Protein AF-0000000073382598 (afdb_homodimer)

Secondary structure (DSSP, 8-state):
------HHHHHHHB-S---SHHHHHHHHHHHHHHHHHHHHHTTSS---TTS-HHHHHHHHHHHHHHHS-HHHHHHHHHTTB-SEETTEEEEHHHHHHH-SS---HHHHHHHHT--GGGGGGGT---TTS--HHHHHHTSS---HHHHHHHHHHHHHHHTT----HHHHHHHHHHTT-HHHHHHHHHTGGGS-----SHHHHHHHHHHHHTTT-HHHHHHHHHHHHHHHHTGGGGTPPTTHHHHHHHHHHHHHHHHHS--/----TTHHHHHHHB-S---SHHHHHHHHHHHHHHHHHHHHHTTSS---TTS-HHHHHHHHHHHHHHHS-HHHHHHHHHTTB-SEETTEEEEHHHHHHH-SS---HHHHHHHHT--GGGGGGGT---TTS--HHHHHHTSS---HHHHHHHHHHHHHHHTT----HHHHHHHHHHTT-HHHHHHHHHTGGGS-----SHHHHHHHHHHHHTTT-HHHHHHHHHHHHHHHHTGGGGTPPTTHHHHHHHHHHHHHHHHHS--

InterPro domains:
  IPR036770 Ankyrin repeat-containing domain superfamily [G3DSA:1.25.40.20] (44-235)
  IPR036770 Ankyrin repeat-containing domain superfamily [SSF48403] (58-207)

Nearest PDB structures (foldseek):
  9bor-assembly1_A  TM=6.560E-01  e=3.871E-01  Homo sapiens
  7sqc-assembly1_N0  TM=2.647E-01  e=2.414E+00  Chlamydomonas reinhardtii
  9fa7-assembly1_C  TM=2.504E-01  e=9.632E+00  Homo sapiens
  9bor-assembly1_A  TM=6.569E-01  e=1.658E-01  Homo sapiens
  5ft9-assembly1_A  TM=3.233E-01  e=3.389E+00  Arabidopsis thaliana

Structure (mmCIF, N/CA/C/O backbone):
data_AF-0000000073382598-model_v1
#
loop_
_entity.id
_entity.type
_entity.pdbx_description
1 polymer 'Ankyrin repeat-containing domain-containing protein'
#
loop_
_atom_site.group_PDB
_atom_site.id
_atom_site.type_symbol
_atom_site.label_atom_id
_atom_site.label_alt_id
_atom_site.label_comp_id
_atom_site.label_asym_id
_atom_site.label_entity_id
_atom_site.label_seq_id
_atom_site.pdbx_PDB_ins_code
_atom_site.Cartn_x
_atom_site.Cartn_y
_atom_site.Cartn_z
_atom_site.occupancy
_atom_site.B_iso_or_equiv
_atom_site.auth_seq_id
_atom_site.auth_comp_id
_atom_site.auth_asym_id
_atom_site.auth_atom_id
_atom_site.pdbx_PDB_model_num
ATOM 1 N N . MET A 1 1 ? -4.832 72.062 16.125 1 22.05 1 MET A N 1
ATOM 2 C CA . MET A 1 1 ? -4.168 70.875 16.688 1 22.05 1 MET A CA 1
ATOM 3 C C . MET A 1 1 ? -5.129 69.688 16.781 1 22.05 1 MET A C 1
ATOM 5 O O . MET A 1 1 ? -5.941 69.625 17.703 1 22.05 1 MET A O 1
ATOM 9 N N . ALA A 1 2 ? -5.801 69.375 15.844 1 28.5 2 ALA A N 1
ATOM 10 C CA . ALA A 1 2 ? -6.918 68.5 15.469 1 28.5 2 ALA A CA 1
ATOM 11 C C . ALA A 1 2 ? -6.688 67.062 15.938 1 28.5 2 ALA A C 1
ATOM 13 O O . ALA A 1 2 ? -5.812 66.375 15.414 1 28.5 2 ALA A O 1
ATOM 14 N N . ALA A 1 3 ? -6.805 66.688 17.172 1 31.34 3 ALA A N 1
ATOM 15 C CA . ALA A 1 3 ? -6.551 65.75 18.266 1 31.34 3 ALA A CA 1
ATOM 16 C C . ALA A 1 3 ? -6.879 64.312 17.844 1 31.34 3 ALA A C 1
ATOM 18 O O . ALA A 1 3 ? -7.516 64.125 16.812 1 31.34 3 ALA A O 1
ATOM 19 N N . TYR A 1 4 ? -6.773 63.406 18.922 1 28.02 4 TYR A N 1
ATOM 20 C CA . TYR A 1 4 ? -6.766 61.969 19.094 1 28.02 4 TYR A CA 1
ATOM 21 C C . TYR A 1 4 ? -8.039 61.344 18.547 1 28.02 4 TYR A C 1
ATOM 23 O O . TYR A 1 4 ? -9.023 61.156 19.266 1 28.02 4 TYR A O 1
ATOM 31 N N . THR A 1 5 ? -8.672 61.75 17.656 1 33.09 5 THR A N 1
ATOM 32 C CA . THR A 1 5 ? -9.617 60.906 16.922 1 33.09 5 THR A CA 1
ATOM 33 C C . THR A 1 5 ? -9.148 59.438 16.891 1 33.09 5 THR A C 1
ATOM 35 O O . THR A 1 5 ? -8.734 58.938 15.844 1 33.09 5 THR A O 1
ATOM 38 N N . GLN A 1 6 ? -8.188 58.812 17.656 1 38.25 6 GLN A N 1
ATOM 39 C CA . GLN A 1 6 ? -7.453 57.688 18.234 1 38.25 6 GLN A CA 1
ATOM 40 C C . GLN A 1 6 ? -8.398 56.594 18.688 1 38.25 6 GLN A C 1
ATOM 42 O O . GLN A 1 6 ? -7.973 55.469 18.953 1 38.25 6 GLN A O 1
ATOM 47 N N . LYS A 1 7 ? -9.539 56.906 19.156 1 46.31 7 LYS A N 1
ATOM 48 C CA . LYS A 1 7 ? -10.703 56.125 19.562 1 46.31 7 LYS A CA 1
ATOM 49 C C . LYS A 1 7 ? -10.992 55.031 18.562 1 46.31 7 LYS A C 1
ATOM 51 O O . LYS A 1 7 ? -11.344 53.906 18.938 1 46.31 7 LYS A O 1
ATOM 56 N N . PRO A 1 8 ? -10.805 55.438 17.375 1 45.44 8 PRO A N 1
ATOM 57 C CA . PRO A 1 8 ? -11.273 54.531 16.344 1 45.44 8 PRO A CA 1
ATOM 58 C C . PRO A 1 8 ? -10.398 53.281 16.234 1 45.44 8 PRO A C 1
ATOM 60 O O . PRO A 1 8 ? -10.914 52.188 16.016 1 45.44 8 PRO A O 1
ATOM 63 N N . LEU A 1 9 ? -9.109 53.656 16.469 1 50.12 9 LEU A N 1
ATOM 64 C CA . LEU A 1 9 ? -8.234 52.5 16.328 1 50.12 9 LEU A CA 1
ATOM 65 C C . LEU A 1 9 ? -8.508 51.469 17.422 1 50.12 9 LEU A C 1
ATOM 67 O O . LEU A 1 9 ? -8.609 50.281 17.156 1 50.12 9 LEU A O 1
ATOM 71 N N . PHE A 1 10 ? -8.562 52.156 18.672 1 53.47 10 PHE A N 1
ATOM 72 C CA . PHE A 1 10 ? -8.773 51.25 19.812 1 53.47 10 PHE A CA 1
ATOM 73 C C . PHE A 1 10 ? -10.094 50.531 19.688 1 53.47 10 PHE A C 1
ATOM 75 O O . PHE A 1 10 ? -10.156 49.312 19.906 1 53.47 10 PHE A O 1
ATOM 82 N N . ASN A 1 11 ? -11.094 51.312 19.375 1 57.44 11 ASN A N 1
ATOM 83 C CA . ASN A 1 11 ? -12.406 50.656 19.297 1 57.44 11 ASN A CA 1
ATOM 84 C C . ASN A 1 11 ? -12.445 49.594 18.203 1 57.44 11 ASN A C 1
ATOM 86 O O . ASN A 1 11 ? -13.211 48.656 18.297 1 57.44 11 ASN A O 1
ATOM 90 N N . ARG A 1 12 ? -11.508 49.844 17.406 1 60.69 12 ARG A N 1
ATOM 91 C CA . ARG A 1 12 ? -11.492 48.906 16.297 1 60.69 12 ARG A CA 1
ATOM 92 C C . ARG A 1 12 ? -10.664 47.656 16.641 1 60.69 12 ARG A C 1
ATOM 94 O O . ARG A 1 12 ? -10.945 46.562 16.156 1 60.69 12 ARG A O 1
ATOM 101 N N . CYS A 1 13 ? -9.742 48.031 17.484 1 63.47 13 CYS A N 1
ATOM 102 C CA . CYS A 1 13 ? -8.828 46.938 17.797 1 63.47 13 CYS A CA 1
ATOM 103 C C . CYS A 1 13 ? -9.305 46.156 19 1 63.47 13 CYS A C 1
ATOM 105 O O . CYS A 1 13 ? -8.883 45 19.219 1 63.47 13 CYS A O 1
ATOM 107 N N . PHE A 1 14 ? -10.219 46.781 19.781 1 67.31 14 PHE A N 1
ATOM 108 C CA . PHE A 1 14 ? -10.586 46.125 21.031 1 67.31 14 PHE A CA 1
ATOM 109 C C . PHE A 1 14 ? -12.086 45.906 21.094 1 67.31 14 PHE A C 1
ATOM 111 O O . PHE A 1 14 ? -12.875 46.75 20.703 1 67.31 14 PHE A O 1
ATOM 118 N N . GLN A 1 15 ? -12.523 44.688 21.328 1 62.56 15 GLN A N 1
ATOM 119 C CA . GLN A 1 15 ? -13.93 44.312 21.422 1 62.56 15 GLN A CA 1
ATOM 120 C C . GLN A 1 15 ? -14.57 44.906 22.672 1 62.56 15 GLN A C 1
ATOM 122 O O . GLN A 1 15 ? -15.758 45.25 22.656 1 62.56 15 GLN A O 1
ATOM 127 N N . ASN A 1 16 ? -13.984 44.812 23.953 1 55.41 16 ASN A N 1
ATOM 128 C CA . ASN A 1 16 ? -14.688 45.094 25.203 1 55.41 16 ASN A CA 1
ATOM 129 C C . ASN A 1 16 ? -14.648 46.594 25.547 1 55.41 16 ASN A C 1
ATOM 131 O O . ASN A 1 16 ? -13.609 47.219 25.406 1 55.41 16 ASN A O 1
ATOM 135 N N . ALA A 1 17 ? -15.922 47.188 25.516 1 51.56 17 ALA A N 1
ATOM 136 C CA . ALA A 1 17 ? -16.125 48.5 26.109 1 51.56 17 ALA A CA 1
ATOM 137 C C . ALA A 1 17 ? -15.609 48.562 27.531 1 51.56 17 ALA A C 1
ATOM 139 O O . ALA A 1 17 ? -16.031 47.781 28.391 1 51.56 17 ALA A O 1
ATOM 140 N N . ILE A 1 18 ? -14.391 48.75 27.75 1 52.12 18 ILE A N 1
ATOM 141 C CA . ILE A 1 18 ? -13.797 48.781 29.078 1 52.12 18 ILE A CA 1
ATOM 142 C C . ILE A 1 18 ? -14.305 50 29.828 1 52.12 18 ILE A C 1
ATOM 144 O O . ILE A 1 18 ? -14.055 51.156 29.422 1 52.12 18 ILE A O 1
ATOM 148 N N . SER A 1 19 ? -15.336 49.875 30.469 1 52.59 19 SER A N 1
ATOM 149 C CA . SER A 1 19 ? -15.969 51.031 31.156 1 52.59 19 SER A CA 1
ATOM 150 C C . SER A 1 19 ? -15.156 51.469 32.375 1 52.59 19 SER A C 1
ATOM 152 O O . SER A 1 19 ? -15.266 52.594 32.812 1 52.59 19 SER A O 1
ATOM 154 N N . SER A 1 20 ? -14.5 50.562 33.156 1 53.97 20 SER A N 1
ATOM 155 C CA . SER A 1 20 ? -14.016 50.969 34.469 1 53.97 20 SER A CA 1
ATOM 156 C C . SER A 1 20 ? -12.703 51.75 34.344 1 53.97 20 SER A C 1
ATOM 158 O O . SER A 1 20 ? -12 51.656 33.344 1 53.97 20 SER A O 1
ATOM 160 N N . GLU A 1 21 ? -12.531 52.656 35.312 1 54.94 21 GLU A N 1
ATOM 161 C CA . GLU A 1 21 ? -11.352 53.531 35.438 1 54.94 21 GLU A CA 1
ATOM 162 C C . GLU A 1 21 ? -10.07 52.719 35.188 1 54.94 21 GLU A C 1
ATOM 164 O O . GLU A 1 21 ? -9.156 53.219 34.531 1 54.94 21 GLU A O 1
ATOM 169 N N . ALA A 1 22 ? -9.875 51.625 35.906 1 56.88 22 ALA A N 1
ATOM 170 C CA . ALA A 1 22 ? -8.75 50.719 35.688 1 56.88 22 ALA A CA 1
ATOM 171 C C . ALA A 1 22 ? -8.586 50.375 34.219 1 56.88 22 ALA A C 1
ATOM 173 O O . ALA A 1 22 ? -7.469 50.281 33.719 1 56.88 22 ALA A O 1
ATOM 174 N N . VAL A 1 23 ? -9.641 50.562 33.625 1 65 23 VAL A N 1
ATOM 175 C CA . VAL A 1 23 ? -9.711 50.25 32.219 1 65 23 VAL A CA 1
ATOM 176 C C . VAL A 1 23 ? -9.172 51.406 31.375 1 65 23 VAL A C 1
ATOM 178 O O . VAL A 1 23 ? -8.523 51.188 30.344 1 65 23 VAL A O 1
ATOM 181 N N . ILE A 1 24 ? -9.203 52.562 32.219 1 70.31 24 ILE A N 1
ATOM 182 C CA . ILE A 1 24 ? -8.727 53.719 31.469 1 70.31 24 ILE A CA 1
ATOM 183 C C . ILE A 1 24 ? -7.199 53.688 31.391 1 70.31 24 ILE A C 1
ATOM 185 O O . ILE A 1 24 ? -6.621 53.969 30.344 1 70.31 24 ILE A O 1
ATOM 189 N N . ALA A 1 25 ? -6.566 53.375 32.594 1 76.38 25 ALA A N 1
ATOM 190 C CA . ALA A 1 25 ? -5.105 53.312 32.625 1 76.38 25 ALA A CA 1
ATOM 191 C C . ALA A 1 25 ? -4.594 52.281 31.609 1 76.38 25 ALA A C 1
ATOM 193 O O . ALA A 1 25 ? -3.602 52.5 30.922 1 76.38 25 ALA A O 1
ATOM 194 N N . GLU A 1 26 ? -5.281 51.219 31.625 1 78 26 GLU A N 1
ATOM 195 C CA . GLU A 1 26 ? -4.883 50.156 30.703 1 78 26 GLU A CA 1
ATOM 196 C C . GLU A 1 26 ? -5.082 50.594 29.25 1 78 26 GLU A C 1
ATOM 198 O O . GLU A 1 26 ? -4.27 50.25 28.391 1 78 26 GLU A O 1
ATOM 203 N N . LYS A 1 27 ? -6.062 51.312 29.125 1 74.19 27 LYS A N 1
ATOM 204 C CA . LYS A 1 27 ? -6.336 51.812 27.781 1 74.19 27 LYS A CA 1
ATOM 205 C C . LYS A 1 27 ? -5.27 52.812 27.328 1 74.19 27 LYS A C 1
ATOM 207 O O . LYS A 1 27 ? -4.828 52.781 26.172 1 74.19 27 LYS A O 1
ATOM 212 N N . LEU A 1 28 ? -4.977 53.594 28.281 1 77.12 28 LEU A N 1
ATOM 213 C CA . LEU A 1 28 ? -3.955 54.562 27.969 1 77.12 28 LEU A CA 1
ATOM 214 C C . LEU A 1 28 ? -2.621 53.906 27.656 1 77.12 28 LEU A C 1
ATOM 216 O O . LEU A 1 28 ? -1.92 54.281 26.734 1 77.12 28 LEU A O 1
ATOM 220 N N . TRP A 1 29 ? -2.316 52.969 28.469 1 82.94 29 TRP A N 1
ATOM 221 C CA . TRP A 1 29 ? -1.1 52.219 28.203 1 82.94 29 TRP A CA 1
ATOM 222 C C . TRP A 1 29 ? -1.131 51.625 26.812 1 82.94 29 TRP A C 1
ATOM 224 O O . TRP A 1 29 ? -0.15 51.688 26.062 1 82.94 29 TRP A O 1
ATOM 234 N N . ALA A 1 30 ? -2.176 50.969 26.484 1 79.25 30 ALA A N 1
ATOM 235 C CA . ALA A 1 30 ? -2.311 50.281 25.203 1 79.25 30 ALA A CA 1
ATOM 236 C C . ALA A 1 30 ? -2.117 51.25 24.031 1 79.25 30 ALA A C 1
ATOM 238 O O . ALA A 1 30 ? -1.43 50.906 23.062 1 79.25 30 ALA A O 1
ATOM 239 N N . ILE A 1 31 ? -2.715 52.375 24.203 1 74.62 31 ILE A N 1
ATOM 240 C CA . ILE A 1 31 ? -2.625 53.375 23.156 1 74.62 31 ILE A CA 1
ATOM 241 C C . ILE A 1 31 ? -1.173 53.812 22.984 1 74.62 31 ILE A C 1
ATOM 243 O O . ILE A 1 31 ? -0.668 53.875 21.859 1 74.62 31 ILE A O 1
ATOM 247 N N . GLU A 1 32 ? -0.578 54.062 24.062 1 79.75 32 GLU A N 1
ATOM 248 C CA . GLU A 1 32 ? 0.816 54.5 24.031 1 79.75 32 GLU A CA 1
ATOM 249 C C . GLU A 1 32 ? 1.712 53.406 23.438 1 79.75 32 GLU A C 1
ATOM 251 O O . GLU A 1 32 ? 2.578 53.688 22.609 1 79.75 32 GLU A O 1
ATOM 256 N N . TYR A 1 33 ? 1.471 52.281 23.891 1 82.38 33 TYR A N 1
ATOM 257 C CA . TYR A 1 33 ? 2.287 51.156 23.422 1 82.38 33 TYR A CA 1
ATOM 258 C C . TYR A 1 33 ? 2.117 50.938 21.938 1 82.38 33 TYR A C 1
ATOM 260 O O . TYR A 1 33 ? 3.102 50.781 21.203 1 82.38 33 TYR A O 1
ATOM 268 N N . LEU A 1 34 ? 0.939 50.906 21.438 1 77.06 34 LEU A N 1
ATOM 269 C CA . LEU A 1 34 ? 0.66 50.656 20.031 1 77.06 34 LEU A CA 1
ATOM 270 C C . LEU A 1 34 ? 1.211 51.75 19.156 1 77.06 34 LEU A C 1
ATOM 272 O O . LEU A 1 34 ? 1.76 51.5 18.078 1 77.06 34 LEU A O 1
ATOM 276 N N . ASN A 1 35 ? 1.057 52.938 19.672 1 72.88 35 ASN A N 1
ATOM 277 C CA . ASN A 1 35 ? 1.604 54.062 18.938 1 72.88 35 ASN A CA 1
ATOM 278 C C . ASN A 1 35 ? 3.119 53.969 18.781 1 72.88 35 ASN A C 1
ATOM 280 O O . ASN A 1 35 ? 3.662 54.219 17.703 1 72.88 35 ASN A O 1
ATOM 284 N N . ASP A 1 36 ? 3.738 53.688 19.844 1 78.06 36 ASP A N 1
ATOM 285 C CA . ASP A 1 36 ? 5.188 53.5 19.812 1 78.06 36 ASP A CA 1
ATOM 286 C C . ASP A 1 36 ? 5.594 52.406 18.859 1 78.06 36 ASP A C 1
ATOM 288 O O . ASP A 1 36 ? 6.551 52.531 18.094 1 78.06 36 ASP A O 1
ATOM 292 N N . TRP A 1 37 ? 4.844 51.312 18.922 1 76.75 37 TRP A N 1
ATOM 293 C CA . TRP A 1 37 ? 5.145 50.156 18.062 1 76.75 37 TRP A CA 1
ATOM 294 C C . TRP A 1 37 ? 4.93 50.5 16.594 1 76.75 37 TRP A C 1
ATOM 296 O O . TRP A 1 37 ? 5.746 50.156 15.75 1 76.75 37 TRP A O 1
ATOM 306 N N . PHE A 1 38 ? 3.885 51.188 16.344 1 70.06 38 PHE A N 1
ATOM 307 C CA . PHE A 1 38 ? 3.561 51.562 14.977 1 70.06 38 PHE A CA 1
ATOM 308 C C . PHE A 1 38 ? 4.617 52.5 14.406 1 70.06 38 PHE A C 1
ATOM 310 O O . PHE A 1 38 ? 5 52.375 13.242 1 70.06 38 PHE A O 1
ATOM 317 N N . THR A 1 39 ? 5.012 53.375 15.234 1 69.81 39 THR A N 1
ATOM 318 C CA . THR A 1 39 ? 6.012 54.344 14.797 1 69.81 39 THR A CA 1
ATOM 319 C C . THR A 1 39 ? 7.34 53.656 14.5 1 69.81 39 THR A C 1
ATOM 321 O O . THR A 1 39 ? 8.023 54 13.539 1 69.81 39 THR A O 1
ATOM 324 N N . ASN A 1 40 ? 7.695 52.719 15.258 1 71 40 ASN A N 1
ATOM 325 C CA . ASN A 1 40 ? 9 52.094 15.133 1 71 40 ASN A CA 1
ATOM 326 C C . ASN A 1 40 ? 8.992 51.031 14.039 1 71 40 ASN A C 1
ATOM 328 O O . ASN A 1 40 ? 10.055 50.625 13.562 1 71 40 ASN A O 1
ATOM 332 N N . ASN A 1 41 ? 7.871 50.406 13.812 1 63.16 41 ASN A N 1
ATOM 333 C CA . ASN A 1 41 ? 7.801 49.312 12.844 1 63.16 41 ASN A CA 1
ATOM 334 C C . ASN A 1 41 ? 7.105 49.75 11.562 1 63.16 41 ASN A C 1
ATOM 336 O O . ASN A 1 41 ? 6.762 48.906 10.727 1 63.16 41 ASN A O 1
ATOM 340 N N . SER A 1 42 ? 6.629 50.938 11.547 1 55.84 42 SER A N 1
ATOM 341 C CA . SER A 1 42 ? 6.008 51.5 10.359 1 55.84 42 SER A CA 1
ATOM 342 C C . SER A 1 42 ? 6.957 51.469 9.164 1 55.84 42 SER A C 1
ATOM 344 O O . SER A 1 42 ? 6.57 51.812 8.047 1 55.84 42 SER A O 1
ATOM 346 N N . SER A 1 43 ? 8.164 51.531 9.406 1 48.16 43 SER A N 1
ATOM 347 C CA . SER A 1 43 ? 8.945 51.594 8.172 1 48.16 43 SER A CA 1
ATOM 348 C C . SER A 1 43 ? 8.508 50.5 7.199 1 48.16 43 SER A C 1
ATOM 350 O O . SER A 1 43 ? 8.992 50.438 6.07 1 48.16 43 SER A O 1
ATOM 352 N N . ALA A 1 44 ? 8.375 49.375 7.801 1 48.25 44 ALA A N 1
ATOM 353 C CA . ALA A 1 44 ? 8.344 48.344 6.766 1 48.25 44 ALA A CA 1
ATOM 354 C C . ALA A 1 44 ? 7.184 48.562 5.797 1 48.25 44 ALA A C 1
ATOM 356 O O . ALA A 1 44 ? 6.336 49.438 6.031 1 48.25 44 ALA A O 1
ATOM 357 N N . SER A 1 45 ? 6.828 47.562 4.766 1 48 45 SER A N 1
ATOM 358 C CA . SER A 1 45 ? 5.945 47.594 3.604 1 48 45 SER A CA 1
ATOM 359 C C . SER A 1 45 ? 4.512 47.906 4.008 1 48 45 SER A C 1
ATOM 361 O O . SER A 1 45 ? 3.562 47.40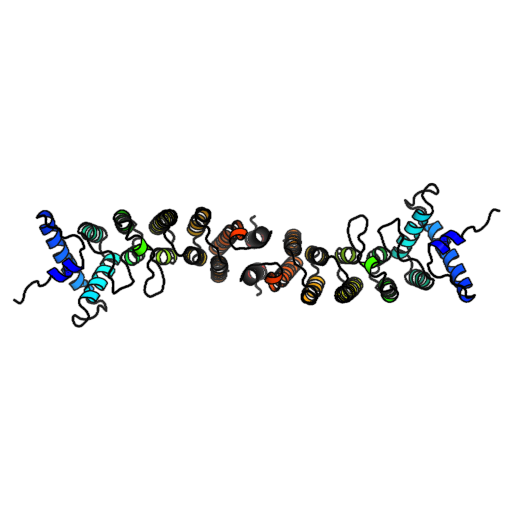6 3.422 1 48 45 SER A O 1
ATOM 363 N N . ILE A 1 46 ? 4.285 48.5 5.18 1 48.41 46 ILE A N 1
ATOM 364 C CA . ILE A 1 46 ? 2.889 48.781 5.5 1 48.41 46 ILE A CA 1
ATOM 365 C C . ILE A 1 46 ? 2.336 49.844 4.543 1 48.41 46 ILE A C 1
ATOM 367 O O . ILE A 1 46 ? 2.977 50.875 4.305 1 48.41 46 ILE A O 1
ATOM 371 N N . PRO A 1 47 ? 1.347 49.5 3.939 1 51.47 47 PRO A N 1
ATOM 372 C CA . PRO A 1 47 ? 0.758 50.406 2.936 1 51.47 47 PRO A CA 1
ATOM 373 C C . PRO A 1 47 ? 0.545 51.812 3.459 1 51.47 47 PRO A C 1
ATOM 375 O O . PRO A 1 47 ? 0.339 52 4.66 1 51.47 47 PRO A O 1
ATOM 378 N N . GLY A 1 48 ? 0.932 52.844 2.771 1 45.12 48 GLY A N 1
ATOM 379 C CA . GLY A 1 48 ? 0.803 54.281 2.988 1 45.12 48 GLY A CA 1
ATOM 380 C C . GLY A 1 48 ? -0.569 54.688 3.492 1 45.12 48 GLY A C 1
ATOM 381 O O . GLY A 1 48 ? -1.486 53.844 3.541 1 45.12 48 GLY A O 1
ATOM 382 N N . PRO A 1 49 ? -0.606 55.781 4.203 1 46.56 49 PRO A N 1
ATOM 383 C CA . PRO A 1 49 ? -1.84 56.406 4.691 1 46.56 49 PRO A CA 1
ATOM 384 C C . PRO A 1 49 ? -2.992 56.312 3.695 1 46.56 49 PRO A C 1
ATOM 386 O O . PRO A 1 49 ? -4.156 56.438 4.074 1 46.56 49 PRO A O 1
ATOM 389 N N . GLN A 1 50 ? -2.709 56.125 2.432 1 51.34 50 GLN A N 1
ATOM 390 C CA . GLN A 1 50 ? -3.748 56 1.417 1 51.34 50 GLN A CA 1
ATOM 391 C C . GLN A 1 50 ? -4.395 54.625 1.462 1 51.34 50 GLN A C 1
ATOM 393 O O . GLN A 1 50 ? -5.461 54.406 0.884 1 51.34 50 GLN A O 1
ATOM 398 N N . ALA A 1 51 ? -3.791 53.875 2.223 1 55.66 51 ALA A N 1
ATOM 399 C CA . ALA A 1 51 ? -4.367 52.531 2.34 1 55.66 51 ALA A CA 1
ATOM 400 C C . ALA A 1 51 ? -5.473 52.5 3.391 1 55.66 51 ALA A C 1
ATOM 402 O O . ALA A 1 51 ? -5.539 53.375 4.254 1 55.66 51 ALA A O 1
ATOM 403 N N . ASP A 1 52 ? -6.445 51.781 3.32 1 62.66 52 ASP A N 1
ATOM 404 C CA . ASP A 1 52 ? -7.539 51.594 4.266 1 62.66 52 ASP A CA 1
ATOM 405 C C . ASP A 1 52 ? -7.02 51.5 5.699 1 62.66 52 ASP A C 1
ATOM 407 O O . ASP A 1 52 ? -6.297 50.562 6.035 1 62.66 52 ASP A O 1
ATOM 411 N N . PRO A 1 53 ? -7.211 52.656 6.387 1 65.69 53 PRO A N 1
ATOM 412 C CA . PRO A 1 53 ? -6.699 52.75 7.758 1 65.69 53 PRO A CA 1
ATOM 413 C C . PRO A 1 53 ? -6.996 51.469 8.562 1 65.69 53 PRO A C 1
ATOM 415 O O . PRO A 1 53 ? -6.246 51.125 9.484 1 65.69 53 PRO A O 1
ATOM 418 N N . ASN A 1 54 ? -8 50.781 8.211 1 66.31 54 ASN A N 1
ATOM 419 C CA . ASN A 1 54 ? -8.328 49.562 8.906 1 66.31 54 ASN A CA 1
ATOM 420 C C . ASN A 1 54 ? -7.309 48.469 8.617 1 66.31 54 ASN A C 1
ATOM 422 O O . ASN A 1 54 ? -6.934 47.688 9.523 1 66.31 54 ASN A O 1
ATOM 426 N N . ILE A 1 55 ? -6.879 48.5 7.504 1 69.25 55 ILE A N 1
ATOM 427 C CA . ILE A 1 55 ? -5.926 47.469 7.074 1 69.25 55 ILE A CA 1
ATOM 428 C C . ILE A 1 55 ? -4.562 47.75 7.703 1 69.25 55 ILE A C 1
ATOM 430 O O . ILE A 1 55 ? -3.885 46.812 8.156 1 69.25 55 ILE A O 1
ATOM 434 N N . LEU A 1 56 ? -4.289 48.906 7.738 1 67.06 56 LEU A N 1
ATOM 435 C CA . LEU A 1 56 ? -3.006 49.281 8.32 1 67.06 56 LEU A CA 1
ATOM 436 C C . LEU A 1 56 ? -2.949 48.906 9.797 1 67.06 56 LEU A C 1
ATOM 438 O O . LEU A 1 56 ? -1.932 48.406 10.273 1 67.06 56 LEU A O 1
ATOM 442 N N . GLN A 1 57 ? -4.086 49.062 10.383 1 72.94 57 GLN A N 1
ATOM 443 C CA . GLN A 1 57 ? -4.156 48.75 11.805 1 72.94 57 GLN A CA 1
ATOM 444 C C . GLN A 1 57 ? -4.047 47.25 12.055 1 72.94 57 GLN A C 1
ATOM 446 O O . GLN A 1 57 ? -3.287 46.812 12.914 1 72.94 57 GLN A O 1
ATOM 451 N N . TRP A 1 58 ? -4.695 46.531 11.188 1 81.5 58 TRP A N 1
ATOM 452 C CA . TRP A 1 58 ? -4.688 45.062 11.391 1 81.5 58 TRP A CA 1
ATOM 453 C C . TRP A 1 58 ? -3.297 44.5 11.148 1 81.5 58 TRP A C 1
ATOM 455 O O . TRP A 1 58 ? -2.826 43.656 11.922 1 81.5 58 TRP A O 1
ATOM 465 N N . GLU A 1 59 ? -2.725 45.031 10.094 1 81.81 59 GLU A N 1
ATOM 466 C CA . GLU A 1 59 ? -1.38 44.562 9.773 1 81.81 59 GLU A CA 1
ATOM 467 C C . GLU A 1 59 ? -0.422 44.781 10.938 1 81.81 59 GLU A C 1
ATOM 469 O O . GLU A 1 59 ? 0.414 43.938 11.242 1 81.81 59 GLU A O 1
ATOM 474 N N . THR A 1 60 ? -0.675 45.906 11.516 1 78.75 60 THR A N 1
ATOM 475 C CA . THR A 1 60 ? 0.181 46.25 12.641 1 78.75 60 THR A CA 1
ATOM 476 C C . THR A 1 60 ? -0.087 45.344 13.836 1 78.75 60 THR A C 1
ATOM 478 O O . THR A 1 60 ? 0.848 44.875 14.484 1 78.75 60 THR A O 1
ATOM 481 N N . ILE A 1 61 ? -1.361 45.094 14.125 1 83.31 61 ILE A N 1
ATOM 482 C CA . ILE A 1 61 ? -1.745 44.219 15.234 1 83.31 61 ILE A CA 1
ATOM 483 C C . ILE A 1 61 ? -1.23 42.812 14.984 1 83.31 61 ILE A C 1
ATOM 485 O O . ILE A 1 61 ? -0.678 42.188 15.883 1 83.31 61 ILE A O 1
ATOM 489 N N . TYR A 1 62 ? -1.431 42.406 13.805 1 89.12 62 TYR A N 1
ATOM 490 C CA . TYR A 1 62 ? -0.99 41.094 13.398 1 89.12 62 TYR A CA 1
ATOM 491 C C . TYR A 1 62 ? 0.517 40.938 13.57 1 89.12 62 TYR A C 1
ATOM 493 O O . TYR A 1 62 ? 0.987 39.969 14.172 1 89.12 62 TYR A O 1
ATOM 501 N N . HIS A 1 63 ? 1.308 41.875 13.164 1 88.81 63 HIS A N 1
ATOM 502 C CA . HIS A 1 63 ? 2.762 41.844 13.266 1 88.81 63 HIS A CA 1
ATOM 503 C C . HIS A 1 63 ? 3.215 42 14.719 1 88.81 63 HIS A C 1
ATOM 505 O O . HIS A 1 63 ? 4.23 41.406 15.109 1 88.81 63 HIS A O 1
ATOM 511 N N . LEU A 1 64 ? 2.504 42.781 15.375 1 86.62 64 LEU A N 1
ATOM 512 C CA . LEU A 1 64 ? 2.785 42.938 16.797 1 86.62 64 LEU A CA 1
ATOM 513 C C . LEU A 1 64 ? 2.693 41.594 17.516 1 86.62 64 LEU A C 1
ATOM 515 O O . LEU A 1 64 ? 3.535 41.281 18.375 1 86.62 64 LEU A O 1
ATOM 519 N N . CYS A 1 65 ? 1.692 40.844 17.188 1 89.56 65 CYS A N 1
ATOM 520 C CA . CYS A 1 65 ? 1.499 39.562 17.828 1 89.56 65 CYS A CA 1
ATOM 521 C C . CYS A 1 65 ? 2.658 38.625 17.516 1 89.56 65 CYS A C 1
ATOM 523 O O . CYS A 1 65 ? 3.035 37.781 18.344 1 89.56 65 CYS A O 1
ATOM 525 N N . ILE A 1 66 ? 3.215 38.75 16.359 1 91.06 66 ILE A N 1
ATOM 526 C CA . ILE A 1 66 ? 4.297 37.875 15.914 1 91.06 66 ILE A CA 1
ATOM 527 C C . ILE A 1 66 ? 5.602 38.281 16.594 1 91.06 66 ILE A C 1
ATOM 529 O O . ILE A 1 66 ? 6.355 37.438 17.078 1 91.06 66 ILE A O 1
ATOM 533 N N . ASN A 1 67 ? 5.797 39.594 16.719 1 88.88 67 ASN A N 1
ATOM 534 C CA . ASN A 1 67 ? 7.141 40.062 17.016 1 88.88 67 ASN A CA 1
ATOM 535 C C . ASN A 1 67 ? 7.203 40.75 18.375 1 88.88 67 ASN A C 1
ATOM 537 O O . ASN A 1 67 ? 8.289 41 18.906 1 88.88 67 ASN A O 1
ATOM 541 N N . GLY A 1 68 ? 6.078 41.125 18.938 1 86.12 68 GLY A N 1
ATOM 542 C CA . GLY A 1 68 ? 6.051 41.875 20.172 1 86.12 68 GLY A CA 1
ATOM 543 C C . GLY A 1 68 ? 6.367 41.031 21.391 1 86.12 68 GLY A C 1
ATOM 544 O O . GLY A 1 68 ? 6.484 39.812 21.281 1 86.12 68 GLY A O 1
ATOM 545 N N . SER A 1 69 ? 6.625 41.719 22.484 1 89.38 69 SER A N 1
ATOM 546 C CA . SER A 1 69 ? 6.84 41.031 23.75 1 89.38 69 SER A CA 1
ATOM 547 C C . SER A 1 69 ? 5.594 40.25 24.172 1 89.38 69 SER A C 1
ATOM 549 O O . SER A 1 69 ? 4.473 40.75 24.031 1 89.38 69 SER A O 1
ATOM 551 N N . LYS A 1 70 ? 5.832 39.062 24.609 1 91.62 70 LYS A N 1
ATOM 552 C CA . LYS A 1 70 ? 4.73 38.219 25.016 1 91.62 70 LYS A CA 1
ATOM 553 C C . LYS A 1 70 ? 3.863 38.875 26.078 1 91.62 70 LYS A C 1
ATOM 555 O O . LYS A 1 70 ? 2.635 38.812 26.031 1 91.62 70 LYS A O 1
ATOM 560 N N . GLU A 1 71 ? 4.531 39.531 26.984 1 92 71 GLU A N 1
ATOM 561 C CA . GLU A 1 71 ? 3.809 40.188 28.078 1 92 71 GLU A CA 1
ATOM 562 C C . GLU A 1 71 ? 2.898 41.312 27.562 1 92 71 GLU A C 1
ATOM 564 O O . GLU A 1 71 ? 1.753 41.438 27.984 1 92 71 GLU A O 1
ATOM 569 N N . ALA A 1 72 ? 3.426 42.031 26.641 1 90.69 72 ALA A N 1
ATOM 570 C CA . ALA A 1 72 ? 2.65 43.125 26.078 1 90.69 72 ALA A CA 1
ATOM 571 C C . ALA A 1 72 ? 1.454 42.625 25.281 1 90.69 72 ALA A C 1
ATOM 573 O O . ALA A 1 72 ? 0.346 43.156 25.406 1 90.69 72 ALA A O 1
ATOM 574 N N . VAL A 1 73 ? 1.662 41.594 24.531 1 91.38 73 VAL A N 1
ATOM 575 C CA . VAL A 1 73 ? 0.596 41.031 23.719 1 91.38 73 VAL A CA 1
ATOM 576 C C . VAL A 1 73 ? -0.505 40.469 24.609 1 91.38 73 VAL A C 1
ATOM 578 O O . VAL A 1 73 ? -1.689 40.719 24.391 1 91.38 73 VAL A O 1
ATOM 581 N N . ILE A 1 74 ? -0.092 39.75 25.656 1 92 74 ILE A N 1
ATOM 582 C CA . ILE A 1 74 ? -1.062 39.156 26.562 1 92 74 ILE A CA 1
ATOM 583 C C . ILE A 1 74 ? -1.861 40.25 27.25 1 92 74 ILE A C 1
ATOM 585 O O . ILE A 1 74 ? -3.078 40.156 27.406 1 92 74 ILE A O 1
ATOM 589 N N . ARG A 1 75 ? -1.179 41.281 27.609 1 88.12 75 ARG A N 1
ATOM 590 C CA . ARG A 1 75 ? -1.848 42.406 28.234 1 88.12 75 ARG A CA 1
ATOM 591 C C . ARG A 1 75 ? -2.861 43.062 27.297 1 88.12 75 ARG A C 1
ATOM 593 O O . ARG A 1 75 ? -3.969 43.406 27.703 1 88.12 75 ARG A O 1
ATOM 600 N N . LEU A 1 76 ? -2.502 43.219 26.094 1 87.19 76 LEU A N 1
ATOM 601 C CA . LEU A 1 76 ? -3.41 43.781 25.094 1 87.19 76 LEU A CA 1
ATOM 602 C C . LEU A 1 76 ? -4.613 42.875 24.891 1 87.19 76 LEU A C 1
ATOM 604 O O . LEU A 1 76 ? -5.742 43.344 24.734 1 87.19 76 LEU A O 1
ATOM 608 N N . LEU A 1 77 ? -4.387 41.562 24.906 1 88.06 77 LEU A N 1
ATOM 609 C CA . LEU A 1 77 ? -5.465 40.594 24.75 1 88.06 77 LEU A CA 1
ATOM 610 C C . LEU A 1 77 ? -6.43 40.688 25.922 1 88.06 77 LEU A C 1
ATOM 612 O O . LEU A 1 77 ? -7.648 40.562 25.75 1 88.06 77 LEU A O 1
ATOM 616 N N . GLN A 1 78 ? -5.863 40.875 27.094 1 85.38 78 GLN A N 1
ATOM 617 C CA . GLN A 1 78 ? -6.688 40.969 28.297 1 85.38 78 GLN A CA 1
ATOM 618 C C . GLN A 1 78 ? -7.582 42.219 28.234 1 85.38 78 GLN A C 1
ATOM 620 O O . GLN A 1 78 ? -8.664 42.25 28.812 1 85.38 78 GLN A O 1
ATOM 625 N N . LEU A 1 79 ? -7.113 43.188 27.438 1 81.69 79 LEU A N 1
ATOM 626 C CA . LEU A 1 79 ? -7.867 44.438 27.297 1 81.69 79 LEU A CA 1
ATOM 627 C C . LEU A 1 79 ? -8.93 44.312 26.219 1 81.69 79 LEU A C 1
ATOM 629 O O . LEU A 1 79 ? -9.727 45.219 26 1 81.69 79 LEU A O 1
ATOM 633 N N . GLY A 1 80 ? -8.906 43.188 25.484 1 81.75 80 GLY A N 1
ATOM 634 C CA . GLY A 1 80 ? -9.961 42.938 24.531 1 81.75 80 GLY A CA 1
ATOM 635 C C . GLY A 1 80 ? -9.516 43.094 23.078 1 81.75 80 GLY A C 1
ATOM 636 O O . GLY A 1 80 ? -10.312 43.438 22.219 1 81.75 80 GLY A O 1
ATOM 637 N N . LEU A 1 81 ? -8.281 42.969 22.922 1 83.62 81 LEU A N 1
ATOM 638 C CA . LEU A 1 81 ? -7.777 42.969 21.547 1 83.62 81 LEU A CA 1
ATOM 639 C C . LEU A 1 81 ? -8.531 41.969 20.672 1 83.62 81 LEU A C 1
ATOM 641 O O . LEU A 1 81 ? -8.797 40.844 21.109 1 83.62 81 LEU A O 1
ATOM 645 N N . THR A 1 82 ? -8.891 42.344 19.469 1 83.12 82 THR A N 1
ATOM 646 C CA . THR A 1 82 ? -9.656 41.5 18.562 1 83.12 82 THR A CA 1
ATOM 647 C C . THR A 1 82 ? -8.797 40.344 18.062 1 83.12 82 THR A C 1
ATOM 649 O O . THR A 1 82 ? -7.59 40.5 17.891 1 83.12 82 THR A O 1
ATOM 652 N N . PHE A 1 83 ? -9.523 39.25 17.766 1 89.56 83 PHE A N 1
ATOM 653 C CA . PHE A 1 83 ? -8.82 38.062 17.281 1 89.56 83 PHE A CA 1
ATOM 654 C C . PHE A 1 83 ? -8.781 38.031 15.766 1 89.56 83 PHE A C 1
ATOM 656 O O . PHE A 1 83 ? -7.977 37.312 15.172 1 89.56 83 PHE A O 1
ATOM 663 N N . SER A 1 84 ? -9.656 38.75 15.117 1 89.44 84 SER A N 1
ATOM 664 C CA . SER A 1 84 ? -9.797 38.719 13.664 1 89.44 84 SER A CA 1
ATOM 665 C C . SER A 1 84 ? -10.539 39.938 13.156 1 89.44 84 SER A C 1
ATOM 667 O O . SER A 1 84 ? -11.102 40.719 13.938 1 89.44 84 SER A O 1
ATOM 669 N N . VAL A 1 85 ? -10.398 40.188 11.875 1 84.81 85 VAL A N 1
ATOM 670 C CA . VAL A 1 85 ? -11.148 41.219 11.195 1 84.81 85 VAL A CA 1
ATOM 671 C C . VAL A 1 85 ? -11.867 40.656 9.977 1 84.81 85 VAL A C 1
ATOM 673 O O . VAL A 1 85 ? -11.43 39.656 9.414 1 84.81 85 VAL A O 1
ATOM 676 N N . PRO A 1 86 ? -12.953 41.25 9.562 1 84.06 86 PRO A N 1
ATOM 677 C CA . PRO A 1 86 ? -13.758 40.688 8.469 1 84.06 86 PRO A CA 1
ATOM 678 C C . PRO A 1 86 ? -13.062 40.781 7.113 1 84.06 86 PRO A C 1
ATOM 680 O O . PRO A 1 86 ? -13.383 40.031 6.199 1 84.06 86 PRO A O 1
ATOM 683 N N . TRP A 1 87 ? -12.117 41.719 6.941 1 84.38 87 TRP A N 1
ATOM 684 C CA . TRP A 1 87 ? -11.562 41.969 5.613 1 84.38 87 TRP A CA 1
ATOM 685 C C . TRP A 1 87 ? -10.266 41.219 5.41 1 84.38 87 TRP A C 1
ATOM 687 O O . TRP A 1 87 ? -9.68 41.219 4.324 1 84.38 87 TRP A O 1
ATOM 697 N N . ASP A 1 88 ? -9.773 40.594 6.414 1 88.88 88 ASP A N 1
ATOM 698 C CA . ASP A 1 88 ? -8.562 39.781 6.359 1 88.88 88 ASP A CA 1
ATOM 699 C C . ASP A 1 88 ? -8.82 38.375 6.871 1 88.88 88 ASP A C 1
ATOM 701 O O . ASP A 1 88 ? -9.352 38.188 7.969 1 88.88 88 ASP A O 1
ATOM 705 N N . PRO A 1 89 ? -8.453 37.406 6.066 1 93.19 89 PRO A N 1
ATOM 706 C CA . PRO A 1 89 ? -8.719 36.031 6.496 1 93.19 89 PRO A CA 1
ATOM 707 C C . PRO A 1 89 ? -7.762 35.562 7.586 1 93.19 89 PRO A C 1
ATOM 709 O O . PRO A 1 89 ? -8.008 34.531 8.234 1 93.19 89 PRO A O 1
ATOM 712 N N . ARG A 1 90 ? -6.703 36.281 7.816 1 93.5 90 ARG A N 1
ATOM 713 C CA . ARG A 1 90 ? -5.773 35.906 8.883 1 93.5 90 ARG A CA 1
ATOM 714 C C . ARG A 1 90 ? -6.363 36.219 10.258 1 93.5 90 ARG A C 1
ATOM 716 O O . ARG A 1 90 ? -7.043 37.25 10.422 1 93.5 90 ARG A O 1
ATOM 723 N N . THR A 1 91 ? -6.098 35.312 11.133 1 95.06 91 THR A N 1
ATOM 724 C CA . THR A 1 91 ? -6.488 35.531 12.523 1 95.06 91 THR A CA 1
ATOM 725 C C . THR A 1 91 ? -5.258 35.625 13.422 1 95.06 91 THR A C 1
ATOM 727 O O . THR A 1 91 ? -4.133 35.375 12.977 1 95.06 91 THR A O 1
ATOM 730 N N . LEU A 1 92 ? -5.449 36.094 14.688 1 94.38 92 LEU A N 1
ATOM 731 C CA . LEU A 1 92 ? -4.324 36.188 15.609 1 94.38 92 LEU A CA 1
ATOM 732 C C . LEU A 1 92 ? -3.756 34.844 15.953 1 94.38 92 LEU A C 1
ATOM 734 O O . LEU A 1 92 ? -2.621 34.719 16.422 1 94.38 92 LEU A O 1
ATOM 738 N N . PHE A 1 93 ? -4.523 33.781 15.672 1 96 93 PHE A N 1
ATOM 739 C CA . PHE A 1 93 ? -4.016 32.406 15.859 1 96 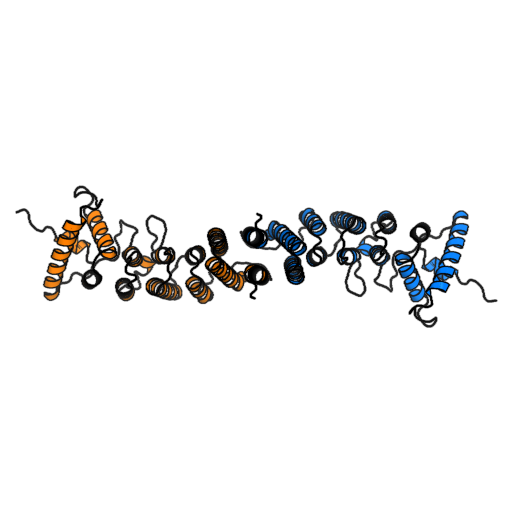93 PHE A CA 1
ATOM 740 C C . PHE A 1 93 ? -2.908 32.125 14.859 1 96 93 PHE A C 1
ATOM 742 O O . PHE A 1 93 ? -1.906 31.484 15.203 1 96 93 PHE A O 1
ATOM 749 N N . HIS A 1 94 ? -3.135 32.594 13.617 1 96.44 94 HIS A N 1
ATOM 750 C CA . HIS A 1 94 ? -2.07 32.469 12.633 1 96.44 94 HIS A CA 1
ATOM 751 C C . HIS A 1 94 ? -0.79 33.156 13.109 1 96.44 94 HIS A C 1
ATOM 753 O O . HIS A 1 94 ? 0.295 32.562 13.016 1 96.44 94 HIS A O 1
ATOM 759 N N . ALA A 1 95 ? -0.959 34.375 13.625 1 93.75 95 ALA A N 1
ATOM 760 C CA . ALA A 1 95 ? 0.188 35.125 14.086 1 93.75 95 ALA A CA 1
ATOM 761 C C . ALA A 1 95 ? 0.884 34.438 15.25 1 93.75 95 ALA A C 1
ATOM 763 O O . ALA A 1 95 ? 2.113 34.375 15.289 1 93.75 95 ALA A O 1
ATOM 764 N N . ALA A 1 96 ? 0.099 33.938 16.203 1 93.88 96 ALA A N 1
ATOM 765 C CA . ALA A 1 96 ? 0.639 33.281 17.391 1 93.88 96 ALA A CA 1
ATOM 766 C C . ALA A 1 96 ? 1.48 32.062 17.031 1 93.88 96 ALA A C 1
ATOM 768 O O . ALA A 1 96 ? 2.529 31.828 17.641 1 93.88 96 ALA A O 1
ATOM 769 N N . VAL A 1 97 ? 1.09 31.344 16.031 1 93.62 97 VAL A N 1
ATOM 770 C CA . VAL A 1 97 ? 1.781 30.125 15.641 1 93.62 97 VAL A CA 1
ATOM 771 C C . VAL A 1 97 ? 3.064 30.469 14.891 1 93.62 97 VAL A C 1
ATOM 773 O O . VAL A 1 97 ? 4.039 29.719 14.93 1 93.62 97 VAL A O 1
ATOM 776 N N . ARG A 1 98 ? 3.104 31.562 14.273 1 91.38 98 ARG A N 1
ATOM 777 C CA . ARG A 1 98 ? 4.246 31.969 13.461 1 91.38 98 ARG A CA 1
ATOM 778 C C . ARG A 1 98 ? 5.348 32.562 14.32 1 91.38 98 ARG A C 1
ATOM 780 O O . ARG A 1 98 ? 6.449 32.844 13.828 1 91.38 98 ARG A O 1
ATOM 787 N N . ARG A 1 99 ? 5.023 32.781 15.594 1 90.44 99 ARG A N 1
ATOM 788 C CA . ARG A 1 99 ? 6.043 33.312 16.484 1 90.44 99 ARG A CA 1
ATOM 789 C C . ARG A 1 99 ? 7.25 32.406 16.578 1 90.44 99 ARG A C 1
ATOM 791 O O . ARG A 1 99 ? 7.098 31.172 16.625 1 90.44 99 ARG A O 1
ATOM 798 N N . TYR A 1 100 ? 8.398 32.906 16.656 1 81.56 100 TYR A N 1
ATOM 799 C CA . TYR A 1 100 ? 9.641 32.125 16.594 1 81.56 100 TYR A CA 1
ATOM 800 C C . TYR A 1 100 ? 10.047 31.656 17.984 1 81.56 100 TYR A C 1
ATOM 802 O O . TYR A 1 100 ? 10.852 30.734 18.125 1 81.56 100 TYR A O 1
ATOM 810 N N . ASP A 1 101 ? 9.633 32.281 19.094 1 80.94 101 ASP A N 1
ATOM 811 C CA . ASP A 1 101 ? 10.117 31.984 20.438 1 80.94 101 ASP A CA 1
ATOM 812 C C . ASP A 1 101 ? 9.484 30.703 20.969 1 80.94 101 ASP A C 1
ATOM 814 O O . ASP A 1 101 ? 9.844 30.234 22.047 1 80.94 101 ASP A O 1
ATOM 818 N N . ASN A 1 102 ? 8.82 29.922 20.25 1 77.94 102 ASN A N 1
ATOM 819 C CA . ASN A 1 102 ? 8.172 28.672 20.625 1 77.94 102 ASN A CA 1
ATOM 820 C C . ASN A 1 102 ? 7.355 28.812 21.906 1 77.94 102 ASN A C 1
ATOM 822 O O . ASN A 1 102 ? 7.039 27.812 22.562 1 77.94 102 ASN A O 1
ATOM 826 N N . ASP A 1 103 ? 7.094 29.969 22.297 1 85.5 103 ASP A N 1
ATOM 827 C CA . ASP A 1 103 ? 6.309 30.219 23.5 1 85.5 103 ASP A CA 1
ATOM 828 C C . ASP A 1 103 ? 4.828 29.938 23.266 1 85.5 103 ASP A C 1
ATOM 830 O O . ASP A 1 103 ? 4.258 30.391 22.266 1 85.5 103 ASP A O 1
ATOM 834 N N . LYS A 1 104 ? 4.262 29.219 24.219 1 91.38 104 LYS A N 1
ATOM 835 C CA . LYS A 1 104 ? 2.877 28.797 24.031 1 91.38 104 LYS A CA 1
ATOM 836 C C . LYS A 1 104 ? 1.916 29.734 24.766 1 91.38 104 LYS A C 1
ATOM 838 O O . LYS A 1 104 ? 0.697 29.578 24.656 1 91.38 104 LYS A O 1
ATOM 843 N N . ASP A 1 105 ? 2.404 30.734 25.438 1 92.88 105 ASP A N 1
ATOM 844 C CA . ASP A 1 105 ? 1.579 31.5 26.359 1 92.88 105 ASP A CA 1
ATOM 845 C C . ASP A 1 105 ? 0.532 32.312 25.609 1 92.88 105 ASP A C 1
ATOM 847 O O . ASP A 1 105 ? -0.628 32.375 26.016 1 92.88 105 ASP A O 1
ATOM 851 N N . ILE A 1 106 ? 0.988 32.969 24.562 1 93.62 106 ILE A N 1
ATOM 852 C CA . ILE A 1 106 ? 0.058 33.781 23.781 1 93.62 106 ILE A CA 1
ATOM 853 C C . ILE A 1 106 ? -1.063 32.906 23.234 1 93.62 106 ILE A C 1
ATOM 855 O O . ILE A 1 106 ? -2.244 33.219 23.359 1 93.62 106 ILE A O 1
ATOM 859 N N . LEU A 1 107 ? -0.665 31.781 22.625 1 94.31 107 LEU A N 1
ATOM 860 C CA . LEU A 1 107 ? -1.651 30.859 22.078 1 94.31 107 LEU A CA 1
ATOM 861 C C . LEU A 1 107 ? -2.564 30.328 23.172 1 94.31 107 LEU A C 1
ATOM 863 O O . LEU A 1 107 ? -3.775 30.203 22.969 1 94.31 107 LEU A O 1
ATOM 867 N N . TYR A 1 108 ? -1.97 30.016 24.312 1 94.06 108 TYR A N 1
ATOM 868 C CA . TYR A 1 108 ? -2.734 29.547 25.469 1 94.06 108 TYR A CA 1
ATOM 869 C C . TYR A 1 108 ? -3.799 30.562 25.859 1 94.06 108 TYR A C 1
ATOM 871 O O . TYR A 1 108 ? -4.957 30.203 26.094 1 94.06 108 TYR A O 1
ATOM 879 N N . HIS A 1 109 ? -3.438 31.797 25.938 1 92.75 109 HIS A N 1
ATOM 880 C CA . HIS A 1 109 ? -4.363 32.875 26.297 1 92.75 109 HIS A CA 1
ATOM 881 C C . HIS A 1 109 ? -5.457 33.031 25.25 1 92.75 109 HIS A C 1
ATOM 883 O O . HIS A 1 109 ? -6.629 33.219 25.594 1 92.75 109 HIS A O 1
ATOM 889 N N . LEU A 1 110 ? -5.082 32.938 24.047 1 93.88 110 LEU A N 1
ATOM 890 C CA . LEU A 1 110 ? -6.043 33.094 22.953 1 93.88 110 LEU A CA 1
ATOM 891 C C . LEU A 1 110 ? -7.082 31.969 23 1 93.88 110 LEU A C 1
ATOM 893 O O . LEU A 1 110 ? -8.289 32.25 22.984 1 93.88 110 LEU A O 1
ATOM 897 N N . LEU A 1 111 ? -6.633 30.75 23.109 1 94.75 111 LEU A N 1
ATOM 898 C CA . LEU A 1 111 ? -7.523 29.594 23.094 1 94.75 111 LEU A CA 1
ATOM 899 C C . LEU A 1 111 ? -8.391 29.562 24.359 1 94.75 111 LEU A C 1
ATOM 901 O O . LEU A 1 111 ? -9.57 29.203 24.297 1 94.75 111 LEU A O 1
ATOM 905 N N . GLY A 1 112 ? -7.812 29.922 25.438 1 92.38 112 GLY A N 1
ATOM 906 C CA . GLY A 1 112 ? -8.516 29.906 26.719 1 92.38 112 GLY A CA 1
ATOM 907 C C . GLY A 1 112 ? -9.625 30.953 26.797 1 92.38 112 GLY A C 1
ATOM 908 O O . GLY A 1 112 ? -10.57 30.797 27.578 1 92.38 112 GLY A O 1
ATOM 909 N N . ASN A 1 113 ? -9.539 32 26 1 89.62 113 ASN A N 1
ATOM 910 C CA . ASN A 1 113 ? -10.508 33.094 26.062 1 89.62 113 ASN A CA 1
ATOM 911 C C . ASN A 1 113 ? -11.375 33.125 24.797 1 89.62 113 ASN A C 1
ATOM 913 O O . ASN A 1 113 ? -12.07 34.125 24.562 1 89.62 113 ASN A O 1
ATOM 917 N N . LEU A 1 114 ? -11.336 32.125 24.031 1 92.12 114 LEU A N 1
ATOM 918 C CA . LEU A 1 114 ? -12.125 32.062 22.812 1 92.12 114 LEU A CA 1
ATOM 919 C C . LEU A 1 114 ? -13.516 31.5 23.094 1 92.12 114 LEU A C 1
ATOM 921 O O . LEU A 1 114 ? -13.656 30.359 23.516 1 92.12 114 LEU A O 1
ATOM 925 N N . PRO A 1 115 ? -14.531 32.406 22.891 1 89.19 115 PRO A N 1
ATOM 926 C CA . PRO A 1 115 ? -15.891 31.891 23.094 1 89.19 115 PRO A CA 1
ATOM 927 C C . PRO A 1 115 ? -16.234 30.75 22.125 1 89.19 115 PRO A C 1
ATOM 929 O O . PRO A 1 115 ? -15.734 30.719 21 1 89.19 115 PRO A O 1
ATOM 932 N N . LEU A 1 116 ? -17.109 29.891 22.5 1 91.31 116 LEU A N 1
ATOM 933 C CA . LEU A 1 116 ? -17.469 28.688 21.75 1 91.31 116 LEU A CA 1
ATOM 934 C C . LEU A 1 116 ? -17.969 29.047 20.344 1 91.31 116 LEU A C 1
ATOM 936 O O . LEU A 1 116 ? -17.641 28.359 19.375 1 91.31 116 LEU A O 1
ATOM 940 N N . ASN A 1 117 ? -18.719 30.094 20.234 1 91.31 117 ASN A N 1
ATOM 941 C CA . ASN A 1 117 ? -19.328 30.469 18.969 1 91.31 117 ASN A CA 1
ATOM 942 C C . ASN A 1 117 ? -18.297 31.031 18 1 91.31 117 ASN A C 1
ATOM 944 O O . ASN A 1 117 ? -18.594 31.266 16.828 1 91.31 117 ASN A O 1
ATOM 948 N N . GLN A 1 118 ? -17.031 31.203 18.531 1 92.25 118 GLN A N 1
ATOM 949 C CA . GLN A 1 118 ? -15.984 31.75 17.672 1 92.25 118 GLN A CA 1
ATOM 950 C C . GLN A 1 118 ? -14.883 30.719 17.438 1 92.25 118 GLN A C 1
ATOM 952 O O . GLN A 1 118 ? -13.82 31.047 16.906 1 92.25 118 GLN A O 1
ATOM 957 N N . PHE A 1 119 ? -15.133 29.469 17.656 1 93.75 119 PHE A N 1
ATOM 958 C CA . PHE A 1 119 ? -14.148 28.406 17.469 1 93.75 119 PHE A CA 1
ATOM 959 C C . PHE A 1 119 ? -13.703 28.312 16.016 1 93.75 119 PHE A C 1
ATOM 961 O O . PHE A 1 119 ? -12.586 27.891 15.734 1 93.75 119 PHE A O 1
ATOM 968 N N . PHE A 1 120 ? -14.508 28.844 15.141 1 92.69 120 PHE A N 1
ATOM 969 C CA . PHE A 1 120 ? -14.227 28.75 13.711 1 92.69 120 PHE A CA 1
ATOM 970 C C . PHE A 1 120 ? -12.984 29.562 13.352 1 92.69 120 PHE A C 1
ATOM 972 O O . PHE A 1 120 ? -12.344 29.297 12.336 1 92.69 120 PHE A O 1
ATOM 979 N N . LEU A 1 121 ? -12.617 30.547 14.219 1 93.06 121 LEU A N 1
ATOM 980 C CA . LEU A 1 121 ? -11.469 31.422 13.953 1 93.06 121 LEU A CA 1
ATOM 981 C C . LEU A 1 121 ? -10.172 30.609 13.938 1 93.06 121 LEU A C 1
ATOM 983 O O . LEU A 1 121 ? -9.203 31 13.281 1 93.06 121 LEU A O 1
ATOM 987 N N . VAL A 1 122 ? -10.18 29.453 14.602 1 95.19 122 VAL A N 1
ATOM 988 C CA . VAL A 1 122 ? -8.992 28.609 14.688 1 95.19 122 VAL A CA 1
ATOM 989 C C . VAL A 1 122 ? -8.883 27.75 13.43 1 95.19 122 VAL A C 1
ATOM 991 O O . VAL A 1 122 ? -7.797 27.266 13.102 1 95.19 122 VAL A O 1
ATOM 994 N N . PHE A 1 123 ? -9.953 27.625 12.695 1 95.19 123 PHE A N 1
ATOM 995 C CA . PHE A 1 123 ? -9.984 26.734 11.531 1 95.19 123 PHE A CA 1
ATOM 996 C C . PHE A 1 123 ? -10.172 27.531 10.25 1 95.19 123 PHE A C 1
ATOM 998 O O . PHE A 1 123 ? -10.32 26.953 9.172 1 95.19 123 PHE A O 1
ATOM 1005 N N . GLN A 1 124 ? -10.172 28.875 10.414 1 94.69 124 GLN A N 1
ATOM 1006 C CA . GLN A 1 124 ? -10.289 29.75 9.25 1 94.69 124 GLN A CA 1
ATOM 1007 C C . GLN A 1 124 ? -9.008 29.734 8.422 1 94.69 124 GLN A C 1
A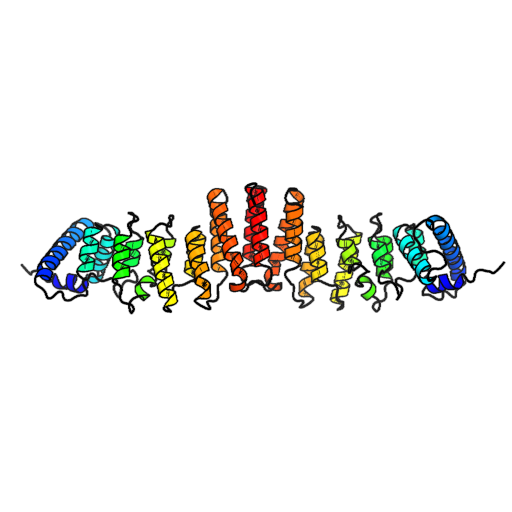TOM 1009 O O . GLN A 1 124 ? -7.922 29.984 8.953 1 94.69 124 GLN A O 1
ATOM 1014 N N . PRO A 1 125 ? -9.078 29.406 7.082 1 96.06 125 PRO A N 1
ATOM 1015 C CA . PRO A 1 125 ? -7.883 29.453 6.242 1 96.06 125 PRO A CA 1
ATOM 1016 C C . PRO A 1 125 ? -7.434 30.891 5.945 1 96.06 125 PRO A C 1
ATOM 1018 O O . PRO A 1 125 ? -8.266 31.781 5.812 1 96.06 125 PRO A O 1
ATOM 1021 N N . ASP A 1 126 ? -6.184 31.094 5.891 1 95.06 126 ASP A N 1
ATOM 1022 C CA . ASP A 1 126 ? -5.641 32.375 5.473 1 95.06 126 ASP A CA 1
ATOM 1023 C C . ASP A 1 126 ? -5.625 32.5 3.953 1 95.06 126 ASP A C 1
ATOM 1025 O O . ASP A 1 126 ? -6.352 31.781 3.26 1 95.06 126 ASP A O 1
ATOM 1029 N N . GLU A 1 127 ? -4.883 33.5 3.441 1 91.62 127 GLU A N 1
ATOM 1030 C CA . GLU A 1 127 ? -4.836 33.75 2.008 1 91.62 127 GLU A CA 1
ATOM 1031 C C . GLU A 1 127 ? -4.211 32.594 1.245 1 91.62 127 GLU A C 1
ATOM 1033 O O . GLU A 1 127 ? -4.5 32.406 0.062 1 91.62 127 GLU A O 1
ATOM 1038 N N . T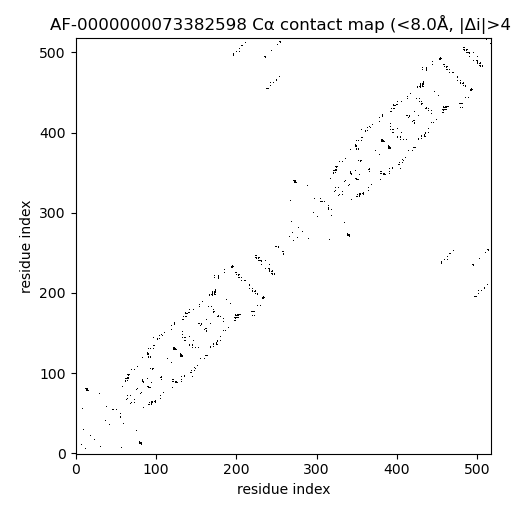HR A 1 128 ? -3.389 31.734 1.894 1 92.81 128 THR A N 1
ATOM 1039 C CA . THR A 1 128 ? -2.734 30.594 1.264 1 92.81 128 THR A CA 1
ATOM 1040 C C . THR A 1 128 ? -3.578 29.328 1.424 1 92.81 128 THR A C 1
ATOM 1042 O O . THR A 1 128 ? -3.189 28.266 0.965 1 92.81 128 THR A O 1
ATOM 1045 N N . GLY A 1 129 ? -4.676 29.438 2.146 1 94.38 129 GLY A N 1
ATOM 1046 C CA . GLY A 1 129 ? -5.566 28.312 2.328 1 94.38 129 GLY A CA 1
ATOM 1047 C C . GLY A 1 129 ? -5.215 27.453 3.535 1 94.38 129 GLY A C 1
ATOM 1048 O O . GLY A 1 129 ? -5.688 26.328 3.666 1 94.38 129 GLY A O 1
ATOM 1049 N N . GLU A 1 130 ? -4.41 28.016 4.41 1 96.12 130 GLU A N 1
ATOM 1050 C CA . GLU A 1 130 ? -3.963 27.234 5.559 1 96.12 130 GLU A CA 1
ATOM 1051 C C . GLU A 1 130 ? -4.609 27.734 6.848 1 96.12 130 GLU A C 1
ATOM 1053 O O . GLU A 1 130 ? -4.668 28.953 7.094 1 96.12 130 GLU A O 1
ATOM 1058 N N . THR A 1 131 ? -5.117 26.828 7.621 1 97.12 131 THR A N 1
ATOM 1059 C CA . THR A 1 131 ? -5.602 27.156 8.961 1 97.12 131 THR A CA 1
ATOM 1060 C C . THR A 1 131 ? -4.438 27.359 9.922 1 97.12 131 THR A C 1
ATOM 1062 O O . THR A 1 131 ? -3.301 26.984 9.617 1 97.12 131 THR A O 1
ATOM 1065 N N . PRO A 1 132 ? -4.723 28.016 11.125 1 96.44 132 PRO A N 1
ATOM 1066 C CA . PRO A 1 132 ? -3.648 28.156 12.109 1 96.44 132 PRO A CA 1
ATOM 1067 C C . PRO A 1 132 ? -3 26.828 12.477 1 96.44 132 PRO A C 1
ATOM 1069 O O . PRO A 1 132 ? -1.775 26.75 12.609 1 96.44 132 PRO A O 1
ATOM 1072 N N . LEU A 1 133 ? -3.795 25.781 12.609 1 95.94 133 LEU A N 1
ATOM 1073 C CA . LEU A 1 133 ? -3.25 24.469 12.938 1 95.94 133 LEU A CA 1
ATOM 1074 C C . LEU A 1 133 ? -2.355 23.953 11.812 1 95.94 133 LEU A C 1
ATOM 1076 O O . LEU A 1 133 ? -1.261 23.453 12.07 1 95.94 133 LEU A O 1
ATOM 1080 N N . GLN A 1 134 ? -2.83 24.078 10.602 1 96.75 134 GLN A N 1
ATOM 1081 C CA . GLN A 1 134 ? -2.033 23.641 9.461 1 96.75 134 GLN A CA 1
ATOM 1082 C C . GLN A 1 134 ? -0.742 24.453 9.344 1 96.75 134 GLN A C 1
ATOM 1084 O O . GLN A 1 134 ? 0.315 23.891 9.031 1 96.75 134 GLN A O 1
ATOM 1089 N N . CYS A 1 135 ? -0.792 25.75 9.633 1 95.62 135 CYS A N 1
ATOM 1090 C CA . CYS A 1 135 ? 0.404 26.594 9.688 1 95.62 135 CYS A CA 1
ATOM 1091 C C . CYS A 1 135 ? 1.383 26.078 10.734 1 95.62 135 CYS A C 1
ATOM 1093 O O . CYS A 1 135 ? 2.588 26.016 10.492 1 95.62 135 CYS A O 1
ATOM 1095 N N . ALA A 1 136 ? 0.848 25.766 11.875 1 94.88 136 ALA A N 1
ATOM 1096 C CA . ALA A 1 136 ? 1.666 25.234 12.961 1 94.88 136 ALA A CA 1
ATOM 1097 C C . ALA A 1 136 ? 2.357 23.938 12.547 1 94.88 136 ALA A C 1
ATOM 1099 O O . ALA A 1 136 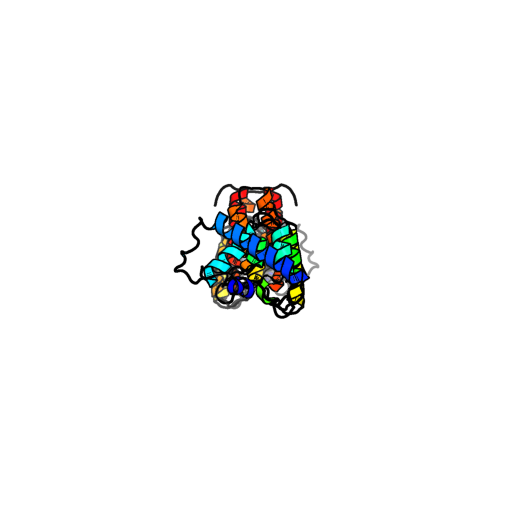? 3.541 23.75 12.836 1 94.88 136 ALA A O 1
ATOM 1100 N N . LEU A 1 137 ? 1.67 23.062 11.82 1 96.06 137 LEU A N 1
ATOM 1101 C CA . LEU A 1 137 ? 2.174 21.766 11.422 1 96.06 137 LEU A CA 1
ATOM 1102 C C . LEU A 1 137 ? 3.135 21.875 10.242 1 96.06 137 LEU A C 1
ATOM 1104 O O . LEU A 1 137 ? 3.865 20.938 9.93 1 96.06 137 LEU A O 1
ATOM 1108 N N . ASN A 1 138 ? 3.107 23 9.586 1 94.56 138 ASN A N 1
ATOM 1109 C CA . ASN A 1 138 ? 4.047 23.25 8.5 1 94.56 138 ASN A CA 1
ATOM 1110 C C . ASN A 1 138 ? 5.41 23.688 9.031 1 94.56 138 ASN A C 1
ATOM 1112 O O . ASN A 1 138 ? 6.383 23.75 8.273 1 94.56 138 ASN A O 1
ATOM 1116 N N . GLN A 1 139 ? 5.43 23.906 10.273 1 89.69 139 GLN A N 1
ATOM 1117 C CA . GLN A 1 139 ? 6.719 24.219 10.891 1 89.69 139 GLN A CA 1
ATOM 1118 C C . GLN A 1 139 ? 7.594 22.969 10.977 1 89.69 139 GLN A C 1
ATOM 1120 O O . GLN A 1 139 ? 7.086 21.844 11.055 1 89.69 139 GLN A O 1
ATOM 1125 N N . PRO A 1 140 ? 8.922 23.156 10.969 1 87.44 140 PRO A N 1
ATOM 1126 C CA . PRO A 1 140 ? 9.82 22 11.008 1 87.44 140 PRO A CA 1
ATOM 1127 C C . PRO A 1 140 ? 9.781 21.25 12.336 1 87.44 140 PRO A C 1
ATOM 1129 O O . PRO A 1 140 ? 10.078 20.047 12.383 1 87.44 140 PRO A O 1
ATOM 1132 N N . TYR A 1 141 ? 9.445 21.984 13.359 1 88.88 141 TYR A N 1
ATOM 1133 C CA . TYR A 1 141 ? 9.445 21.359 14.688 1 88.88 141 TYR A CA 1
ATOM 1134 C C . TYR A 1 141 ? 8.031 21.297 15.25 1 88.88 141 TYR A C 1
ATOM 1136 O O . TYR A 1 141 ? 7.258 22.25 15.133 1 88.88 141 TYR A O 1
ATOM 1144 N N . PHE A 1 142 ? 7.672 20.109 15.766 1 92.25 142 PHE A N 1
ATOM 1145 C CA . PHE A 1 142 ? 6.422 19.891 16.484 1 92.25 142 PHE A CA 1
ATOM 1146 C C . PHE A 1 142 ? 6.652 19.891 17.984 1 92.25 142 PHE A C 1
ATOM 1148 O O . PHE A 1 142 ? 6.945 18.844 18.578 1 92.25 142 PHE A O 1
ATOM 1155 N N . GLY A 1 143 ? 6.512 21.156 18.547 1 92.38 143 GLY A N 1
ATOM 1156 C CA . GLY A 1 143 ? 6.777 21.344 19.969 1 92.38 143 GLY A CA 1
ATOM 1157 C C . GLY A 1 143 ? 5.516 21.484 20.797 1 92.38 143 GLY A C 1
ATOM 1158 O O . GLY A 1 143 ? 4.449 21 20.391 1 92.38 143 GLY A O 1
ATOM 1159 N N . GLU A 1 144 ? 5.664 22.016 21.984 1 92.5 144 GLU A N 1
ATOM 1160 C CA . GLU A 1 144 ? 4.57 22.125 22.938 1 92.5 144 GLU A CA 1
ATOM 1161 C C . GLU A 1 144 ? 3.457 23.031 22.406 1 92.5 144 GLU A C 1
ATOM 1163 O O . GLU A 1 144 ? 2.275 22.75 22.609 1 92.5 144 GLU A O 1
ATOM 1168 N N . LYS A 1 145 ? 3.844 24.125 21.75 1 93.12 145 LYS A N 1
ATOM 1169 C CA . LYS A 1 145 ? 2.873 25.062 21.188 1 93.12 145 LYS A CA 1
ATOM 1170 C C . LYS A 1 145 ? 1.982 24.375 20.156 1 93.12 145 LYS A C 1
ATOM 1172 O O . LYS A 1 145 ? 0.755 24.469 20.219 1 93.12 145 LYS A O 1
ATOM 1177 N N . GLU A 1 146 ? 2.611 23.625 19.219 1 94.81 146 GLU A N 1
ATOM 1178 C CA . GLU A 1 146 ? 1.889 22.906 18.172 1 94.81 146 GLU A CA 1
ATOM 1179 C C . GLU A 1 146 ? 1.012 21.797 18.766 1 94.81 146 GLU A C 1
ATOM 1181 O O . GLU A 1 146 ? -0.143 21.641 18.359 1 94.81 146 GLU A O 1
ATOM 1186 N N . ALA A 1 147 ? 1.527 21.125 19.734 1 95.31 147 ALA A N 1
ATOM 1187 C CA . ALA A 1 147 ? 0.791 20.031 20.375 1 95.31 147 ALA A CA 1
ATOM 1188 C C . ALA A 1 147 ? -0.435 20.562 21.125 1 95.31 147 ALA A C 1
ATOM 1190 O O . ALA A 1 147 ? -1.503 19.953 21.078 1 95.31 147 ALA A O 1
ATOM 1191 N N . MET A 1 148 ? -0.216 21.688 21.797 1 95.25 148 MET A N 1
ATOM 1192 C CA . MET A 1 148 ? -1.327 22.312 22.516 1 95.25 148 MET A CA 1
ATOM 1193 C C . MET A 1 148 ? -2.451 22.672 21.547 1 95.25 148 MET A C 1
ATOM 1195 O O . MET A 1 148 ? -3.619 22.391 21.812 1 95.25 148 MET A O 1
ATOM 1199 N N . LEU A 1 149 ? -2.074 23.281 20.453 1 96.38 149 LEU A N 1
ATOM 1200 C CA . LEU A 1 149 ? -3.061 23.672 19.453 1 96.38 149 LEU A CA 1
ATOM 1201 C C . LEU A 1 149 ? -3.77 22.453 18.875 1 96.38 149 LEU A C 1
ATOM 1203 O O . LEU A 1 149 ? -4.988 22.469 18.703 1 96.38 149 LEU A O 1
ATOM 1207 N N . LEU A 1 150 ? -3.029 21.406 18.641 1 96.56 150 LEU A N 1
ATOM 1208 C CA . LEU A 1 150 ? -3.598 20.188 18.094 1 96.56 150 LEU A CA 1
ATOM 1209 C C . LEU A 1 150 ? -4.57 19.547 19.094 1 96.56 150 LEU A C 1
ATOM 1211 O O . LEU A 1 150 ? -5.668 19.141 18.703 1 96.56 150 LEU A O 1
ATOM 1215 N N . ARG A 1 151 ? -4.215 19.484 20.328 1 95.5 151 ARG A N 1
ATOM 1216 C CA . ARG A 1 151 ? -5.109 18.938 21.328 1 95.5 151 ARG A CA 1
ATOM 1217 C C . ARG A 1 151 ? -6.406 19.734 21.422 1 95.5 151 ARG A C 1
ATOM 1219 O O . ARG A 1 151 ? -7.492 19.156 21.516 1 95.5 151 ARG A O 1
ATOM 1226 N N . TRP A 1 152 ? -6.234 21.016 21.391 1 96.06 152 TRP A N 1
ATOM 1227 C CA . TRP A 1 152 ? -7.41 21.891 21.406 1 96.06 152 TRP A CA 1
ATOM 1228 C C . TRP A 1 152 ? -8.297 21.609 20.188 1 96.06 152 TRP A C 1
ATOM 1230 O O . TRP A 1 152 ? -9.523 21.531 20.312 1 96.06 152 TRP A O 1
ATOM 1240 N N . ALA A 1 153 ? -7.664 21.5 19.031 1 94.69 153 ALA A N 1
ATOM 1241 C CA . ALA A 1 153 ? -8.406 21.234 17.797 1 94.69 153 ALA A CA 1
ATOM 1242 C C . ALA A 1 153 ? -9.172 19.922 17.891 1 94.69 153 ALA A C 1
ATOM 1244 O O . ALA A 1 153 ? -10.32 19.828 17.438 1 94.69 153 ALA A O 1
ATOM 1245 N N . LEU A 1 154 ? -8.586 18.953 18.469 1 93 154 LEU A N 1
ATOM 1246 C CA . LEU A 1 154 ? -9.234 17.656 18.609 1 93 154 LEU A CA 1
ATOM 1247 C C . LEU A 1 154 ? -10.406 17.734 19.594 1 93 154 LEU A C 1
ATOM 1249 O O . LEU A 1 154 ? -11.43 17.078 19.391 1 93 154 LEU A O 1
ATOM 1253 N N . HIS A 1 155 ? -10.25 18.531 20.609 1 92 155 HIS A N 1
ATOM 1254 C CA . HIS A 1 155 ? -11.367 18.781 21.516 1 92 155 HIS A CA 1
ATOM 1255 C C . HIS A 1 155 ? -12.516 19.469 20.781 1 92 155 HIS A C 1
ATOM 1257 O O . HIS A 1 155 ? -13.68 19.078 20.953 1 92 155 HIS A O 1
ATOM 1263 N N . ALA A 1 156 ? -12.195 20.484 20.031 1 92.44 156 ALA A N 1
ATOM 1264 C CA . ALA A 1 156 ? -13.211 21.188 19.25 1 92.44 156 ALA A CA 1
ATOM 1265 C C . ALA A 1 156 ? -13.922 20.234 18.297 1 92.44 156 ALA A C 1
ATOM 1267 O O . ALA A 1 156 ? -15.133 20.328 18.094 1 92.44 156 ALA A O 1
ATOM 1268 N N . ARG A 1 157 ? -13.172 19.312 17.688 1 89.88 157 ARG A N 1
ATOM 1269 C CA . ARG A 1 157 ? -13.75 18.328 16.781 1 89.88 157 ARG A CA 1
ATOM 1270 C C . ARG A 1 157 ? -14.781 17.469 17.5 1 89.88 157 ARG A C 1
ATOM 1272 O O . ARG A 1 157 ? -15.844 17.156 16.953 1 89.88 157 ARG A O 1
ATOM 1279 N N . ARG A 1 158 ? -14.5 17.109 18.672 1 88.38 158 ARG A N 1
ATOM 1280 C CA . ARG A 1 158 ? -15.43 16.312 19.469 1 88.38 158 ARG A CA 1
ATOM 1281 C C . ARG A 1 158 ? -16.734 17.094 19.703 1 88.38 158 ARG A C 1
ATOM 1283 O O . ARG A 1 158 ? -17.781 16.484 19.891 1 88.38 158 ARG A O 1
ATOM 1290 N N . LEU A 1 159 ? -16.625 18.375 19.688 1 89.19 159 LEU A N 1
ATOM 1291 C CA . LEU A 1 159 ? -17.797 19.219 19.891 1 89.19 159 LEU A CA 1
ATOM 1292 C C . LEU A 1 159 ? -18.516 19.469 18.578 1 89.19 159 LEU A C 1
ATOM 1294 O O . LEU A 1 159 ? -19.516 20.188 18.531 1 89.19 159 LEU A O 1
ATOM 1298 N N . GLY A 1 160 ? -18.016 18.891 17.453 1 86.12 160 GLY A N 1
ATOM 1299 C CA . GLY A 1 160 ? -18.734 18.922 16.203 1 86.12 160 GLY A CA 1
ATOM 1300 C C . GLY A 1 160 ? -18.125 19.875 15.188 1 86.12 160 GLY A C 1
ATOM 1301 O O . GLY A 1 160 ? -18.641 20.016 14.07 1 86.12 160 GLY A O 1
ATOM 1302 N N . TRP A 1 161 ? -16.984 20.516 15.516 1 89.12 161 TRP A N 1
ATOM 1303 C CA . TRP A 1 161 ? -16.359 21.453 14.586 1 89.12 161 TRP A CA 1
ATOM 1304 C C . TRP A 1 161 ? -15.523 20.719 13.547 1 89.12 161 TRP A C 1
ATOM 1306 O O . TRP A 1 161 ? -14.898 19.703 13.844 1 89.12 161 TRP A O 1
ATOM 1316 N N . GLU A 1 162 ? -15.508 21.234 12.32 1 87.38 162 GLU A N 1
ATOM 1317 C CA . GLU A 1 162 ? -14.703 20.672 11.234 1 87.38 162 GLU A CA 1
ATOM 1318 C C . GLU A 1 162 ? -13.273 21.219 11.273 1 87.38 162 GLU A C 1
ATOM 1320 O O . GLU A 1 162 ? -13.062 22.422 11.281 1 87.38 162 GLU A O 1
ATOM 1325 N N . ILE A 1 163 ? -12.336 20.359 11.32 1 89.5 163 ILE A N 1
ATOM 1326 C CA . ILE A 1 163 ? -10.953 20.797 11.492 1 89.5 163 ILE A CA 1
ATOM 1327 C C . ILE A 1 163 ? -10.164 20.516 10.219 1 89.5 163 ILE A C 1
ATOM 1329 O O . ILE A 1 163 ? -8.938 20.438 10.242 1 89.5 163 ILE A O 1
ATOM 1333 N N . HIS A 1 164 ? -10.828 20.25 9.039 1 90.56 164 HIS A N 1
ATOM 1334 C CA . HIS A 1 164 ? -10.148 19.875 7.809 1 90.56 164 HIS A CA 1
ATOM 1335 C C . HIS A 1 164 ? -9.242 18.672 8.023 1 90.56 164 HIS A C 1
ATOM 1337 O O . HIS A 1 164 ? -8.055 18.703 7.684 1 90.56 164 HIS A O 1
ATOM 1343 N N . TYR A 1 165 ? -9.844 17.641 8.578 1 89.69 165 TYR A N 1
ATOM 1344 C CA . TYR A 1 165 ? -9.133 16.5 9.148 1 89.69 165 TYR A CA 1
ATOM 1345 C C . TYR A 1 165 ? -8.141 15.922 8.148 1 89.69 165 TYR A C 1
ATOM 1347 O O . TYR A 1 165 ? -6.953 15.781 8.445 1 89.69 165 TYR A O 1
ATOM 1355 N N . ASN A 1 166 ? -8.594 15.617 6.898 1 90.25 166 ASN A N 1
ATOM 1356 C CA . ASN A 1 166 ? -7.734 14.992 5.902 1 90.25 166 ASN A CA 1
ATOM 1357 C C . ASN A 1 166 ? -6.559 15.898 5.531 1 90.25 166 ASN A C 1
ATOM 1359 O O . ASN A 1 166 ? -5.426 15.438 5.418 1 90.25 166 ASN A O 1
ATOM 1363 N N . ARG A 1 167 ? -6.895 17.141 5.352 1 93.56 167 ARG A N 1
ATOM 1364 C CA . ARG A 1 167 ? -5.836 18.078 4.996 1 93.56 167 ARG A CA 1
ATOM 1365 C C . ARG A 1 167 ? -4.859 18.266 6.152 1 93.56 167 ARG A C 1
ATOM 1367 O O . ARG A 1 167 ? -3.645 18.328 5.938 1 93.56 167 ARG A O 1
ATOM 1374 N N . THR A 1 168 ? -5.395 18.359 7.367 1 95.12 168 THR A N 1
ATOM 1375 C CA . THR A 1 168 ? -4.555 18.516 8.555 1 95.12 168 THR A CA 1
ATOM 1376 C C . THR A 1 168 ? -3.643 17.297 8.727 1 95.12 168 THR A C 1
ATOM 1378 O O . THR A 1 168 ? -2.443 17.453 8.961 1 95.12 168 THR A O 1
ATOM 1381 N N . LEU A 1 169 ? -4.168 16.141 8.531 1 94.69 169 LEU A N 1
ATOM 1382 C CA . LEU A 1 169 ? -3.396 14.906 8.617 1 94.69 169 LEU A CA 1
ATOM 1383 C C . LEU A 1 169 ? -2.33 14.852 7.531 1 94.69 169 LEU A C 1
ATOM 1385 O O . LEU A 1 169 ? -1.193 14.453 7.789 1 94.69 169 LEU A O 1
ATOM 1389 N N . ALA A 1 170 ? -2.691 15.258 6.359 1 95.81 170 ALA A N 1
ATOM 1390 C CA . ALA A 1 170 ? -1.756 15.266 5.238 1 95.81 170 ALA A CA 1
ATOM 1391 C C . ALA A 1 170 ? -0.584 16.203 5.512 1 95.81 170 ALA A C 1
ATOM 1393 O O . ALA A 1 170 ? 0.568 15.867 5.23 1 95.81 170 ALA A O 1
ATOM 1394 N N . VAL A 1 171 ? -0.851 17.344 6.051 1 96.94 171 VAL A N 1
ATOM 1395 C CA . VAL A 1 171 ? 0.195 18.312 6.352 1 96.94 171 VAL A CA 1
ATOM 1396 C C . VAL A 1 171 ? 1.129 17.75 7.422 1 96.94 171 VAL A C 1
ATOM 1398 O O . VAL A 1 171 ? 2.352 17.875 7.32 1 96.94 171 VAL A O 1
ATOM 1401 N N . ALA A 1 172 ? 0.539 17.172 8.453 1 97.31 172 ALA A N 1
ATOM 1402 C CA . ALA A 1 172 ? 1.348 16.547 9.492 1 97.31 172 ALA A CA 1
ATOM 1403 C C . ALA A 1 172 ? 2.268 15.477 8.914 1 97.31 172 ALA A C 1
ATOM 1405 O O . ALA A 1 172 ? 3.453 15.422 9.242 1 97.31 172 ALA A O 1
ATOM 1406 N N . ALA A 1 173 ? 1.727 14.664 8.016 1 97.12 173 ALA A N 1
ATOM 1407 C CA . ALA A 1 173 ? 2.477 13.578 7.391 1 97.12 173 ALA A CA 1
ATOM 1408 C C . ALA A 1 173 ? 3.568 14.117 6.473 1 97.12 173 ALA A C 1
ATOM 1410 O O . ALA A 1 173 ? 4.695 13.617 6.473 1 97.12 173 ALA A O 1
ATOM 1411 N N . ARG A 1 174 ? 3.256 15.16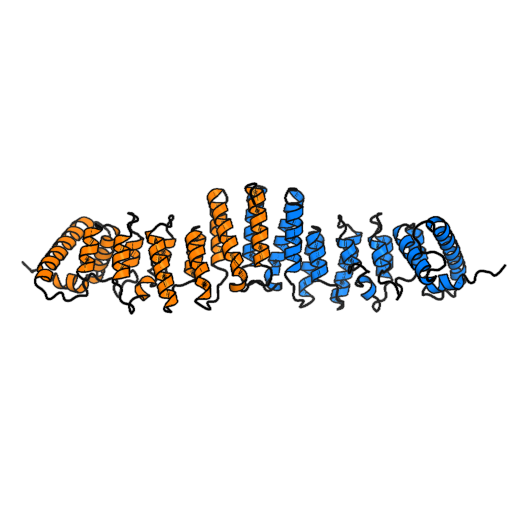4 5.773 1 96.81 174 ARG A N 1
ATOM 1412 C CA . ARG A 1 174 ? 4.172 15.75 4.801 1 96.81 174 ARG A CA 1
ATOM 1413 C C . ARG A 1 174 ? 5.395 16.344 5.488 1 96.81 174 ARG A C 1
ATOM 1415 O O . ARG A 1 174 ? 6.457 16.469 4.875 1 96.81 174 ARG A O 1
ATOM 1422 N N . ASN A 1 175 ? 5.262 16.688 6.742 1 97.06 175 ASN A N 1
ATOM 1423 C CA . ASN A 1 175 ? 6.359 17.328 7.453 1 97.06 175 ASN A CA 1
ATOM 1424 C C . ASN A 1 175 ? 6.988 16.391 8.484 1 97.06 175 ASN A C 1
ATOM 1426 O O . ASN A 1 175 ? 7.781 16.828 9.32 1 97.06 175 ASN A O 1
ATOM 1430 N N . GLY A 1 176 ? 6.551 15.133 8.484 1 97.31 176 GLY A N 1
ATOM 1431 C CA . GLY A 1 176 ? 7.195 14.109 9.289 1 97.31 176 GLY A CA 1
ATOM 1432 C C . GLY A 1 176 ? 6.84 14.188 10.758 1 97.31 176 GLY A C 1
ATOM 1433 O O . GLY A 1 176 ? 7.617 13.766 11.617 1 97.31 176 GLY A O 1
ATOM 1434 N N . HIS A 1 177 ? 5.785 14.82 11.125 1 97.75 177 HIS A N 1
ATOM 1435 C CA . HIS A 1 177 ? 5.379 14.922 12.523 1 97.75 177 HIS A CA 1
ATOM 1436 C C . HIS A 1 177 ? 4.645 13.664 12.977 1 97.75 177 HIS A C 1
ATOM 1438 O O . HIS A 1 177 ? 3.412 13.648 13.047 1 97.75 177 HIS A O 1
ATOM 1444 N N . ILE A 1 178 ? 5.359 12.617 13.305 1 97 178 ILE A N 1
ATOM 1445 C CA . ILE A 1 178 ? 4.801 11.312 13.641 1 97 178 ILE A CA 1
ATOM 1446 C C . ILE A 1 178 ? 3.877 11.438 14.852 1 97 178 ILE A C 1
ATOM 1448 O O . ILE A 1 178 ? 2.816 10.812 14.898 1 97 178 ILE A O 1
ATOM 1452 N N . ASP A 1 179 ? 4.25 12.273 15.828 1 97 179 ASP A N 1
ATOM 1453 C CA . ASP A 1 179 ? 3.434 12.438 17.031 1 97 179 ASP A CA 1
ATOM 1454 C C . ASP A 1 179 ? 2.084 13.07 16.688 1 97 179 ASP A C 1
ATOM 1456 O O . ASP A 1 179 ? 1.05 12.656 17.219 1 97 179 ASP A O 1
ATOM 1460 N N . ALA A 1 180 ? 2.129 14.078 15.812 1 97.5 180 ALA A N 1
ATOM 1461 C CA . ALA A 1 180 ? 0.885 14.711 15.383 1 97.5 180 ALA A CA 1
ATOM 1462 C C . ALA A 1 180 ? -0.002 13.719 14.633 1 97.5 180 ALA A C 1
ATOM 1464 O O . ALA A 1 180 ? -1.215 13.672 14.852 1 97.5 180 ALA A O 1
ATOM 1465 N N . VAL A 1 181 ? 0.617 12.898 13.734 1 96.56 181 VAL A N 1
ATOM 1466 C CA . VAL A 1 181 ? -0.11 11.891 12.969 1 96.56 181 VAL A CA 1
ATOM 1467 C C . VAL A 1 181 ? -0.79 10.914 13.922 1 96.56 181 VAL A C 1
ATOM 1469 O O . VAL A 1 181 ? -1.982 10.633 13.781 1 96.56 181 VAL A O 1
ATOM 1472 N N . LYS A 1 182 ? -0.121 10.477 14.922 1 95.19 182 LYS A N 1
ATOM 1473 C CA . LYS A 1 182 ? -0.668 9.539 15.891 1 95.19 182 LYS A CA 1
ATOM 1474 C C . LYS A 1 182 ? -1.839 10.148 16.656 1 95.19 182 LYS A C 1
ATOM 1476 O O . LYS A 1 182 ? -2.863 9.5 16.859 1 95.19 182 LYS A O 1
ATOM 1481 N N . MET A 1 183 ? -1.705 11.383 17.062 1 94.56 183 MET A N 1
ATOM 1482 C CA . MET A 1 183 ? -2.768 12.07 17.781 1 94.56 183 MET A CA 1
ATOM 1483 C C . MET A 1 183 ? -4.023 12.18 16.922 1 94.56 183 MET A C 1
ATOM 1485 O O . MET A 1 183 ? -5.133 11.938 17.406 1 94.56 183 MET A O 1
ATOM 1489 N N . LEU A 1 184 ? -3.797 12.523 15.664 1 93.25 184 LEU A N 1
ATOM 1490 C CA . LEU A 1 184 ? -4.922 12.703 14.75 1 93.25 184 LEU A CA 1
ATOM 1491 C C . LEU A 1 184 ? -5.609 11.367 14.469 1 93.25 184 LEU A C 1
ATOM 1493 O O . LEU A 1 184 ? -6.84 11.281 14.508 1 93.25 184 LEU A O 1
ATOM 1497 N N . LEU A 1 185 ? -4.848 10.344 14.234 1 91.38 185 LEU A N 1
ATOM 1498 C CA . LEU A 1 185 ? -5.406 9.023 13.953 1 91.38 185 LEU A CA 1
ATOM 1499 C C . LEU A 1 185 ? -6.105 8.453 15.18 1 91.38 185 LEU A C 1
ATOM 1501 O O . LEU A 1 185 ? -7.117 7.766 15.062 1 91.38 185 LEU A O 1
ATOM 1505 N N . GLY A 1 186 ? -5.578 8.734 16.328 1 87.31 186 GLY A N 1
ATOM 1506 C CA . GLY A 1 186 ? -6.188 8.273 17.562 1 87.31 186 GLY A CA 1
ATOM 1507 C C . GLY A 1 186 ? -7.555 8.883 17.812 1 87.31 186 GLY A C 1
ATOM 1508 O O . GLY A 1 186 ? -8.367 8.305 18.531 1 87.31 186 GLY A O 1
ATOM 1509 N N . ALA A 1 187 ? -7.797 9.984 17.203 1 81.81 187 ALA A N 1
ATOM 1510 C CA . ALA A 1 187 ? -9.055 10.695 17.422 1 81.81 187 ALA A CA 1
ATOM 1511 C C . ALA A 1 187 ? -10.039 10.422 16.281 1 81.81 187 ALA A C 1
ATOM 1513 O O . ALA A 1 187 ? -11.055 11.117 16.156 1 81.81 187 ALA A O 1
ATOM 1514 N N . LEU A 1 188 ? -9.758 9.453 15.289 1 72.12 188 LEU A N 1
ATOM 1515 C CA . LEU A 1 188 ? -10.578 9.156 14.125 1 72.12 188 LEU A CA 1
ATOM 1516 C C . LEU A 1 188 ? -11.969 8.695 14.539 1 72.12 188 LEU A C 1
ATOM 1518 O O . LEU A 1 188 ? -12.961 9.039 13.891 1 72.12 188 LEU A O 1
ATOM 1522 N N . HIS A 1 189 ? -12.148 7.762 15.445 1 64.19 189 HIS A N 1
ATOM 1523 C CA . HIS A 1 189 ? -13.422 7.156 15.805 1 64.19 189 HIS A CA 1
ATOM 1524 C C . HIS A 1 189 ? -14.461 8.219 16.156 1 64.19 189 HIS A C 1
ATOM 1526 O O . HIS A 1 189 ? -15.664 7.949 16.141 1 64.19 189 HIS A O 1
ATOM 1532 N N . ASP A 1 190 ? -14.109 9.398 16.438 1 55.78 190 ASP A N 1
ATOM 1533 C CA . ASP A 1 190 ? -15.109 10.359 16.891 1 55.78 190 ASP A CA 1
ATOM 1534 C C . ASP A 1 190 ? -15.961 10.867 15.727 1 55.78 190 ASP A C 1
ATOM 1536 O O . ASP A 1 190 ? -17.094 11.305 15.922 1 55.78 190 ASP A O 1
ATOM 1540 N N . ALA A 1 191 ? -15.523 10.852 14.484 1 49.62 191 ALA A N 1
ATOM 1541 C CA . ALA A 1 191 ? -16.344 11.352 13.383 1 49.62 191 ALA A CA 1
ATOM 1542 C C . ALA A 1 191 ? -16.25 10.43 12.172 1 49.62 191 ALA A C 1
ATOM 1544 O O . ALA A 1 191 ? -15.227 9.773 11.969 1 49.62 191 ALA A O 1
ATOM 1545 N N . ARG A 1 192 ? -17.312 9.859 11.836 1 50.78 192 ARG A N 1
ATOM 1546 C CA . ARG A 1 192 ? -17.453 9.016 10.648 1 50.78 192 ARG A CA 1
ATOM 1547 C C . ARG A 1 192 ? -16.703 9.609 9.461 1 50.78 192 ARG A C 1
ATOM 1549 O O . ARG A 1 192 ? -17.281 10.367 8.672 1 50.78 192 ARG A O 1
ATOM 1556 N N . HIS A 1 193 ? -15.672 10.359 9.609 1 55.91 193 HIS A N 1
ATOM 1557 C CA . HIS A 1 193 ? -15.188 11 8.391 1 55.91 193 HIS A CA 1
ATOM 1558 C C . HIS A 1 193 ? -14.469 10 7.492 1 55.91 193 HIS A C 1
ATOM 1560 O O . HIS A 1 193 ? -13.859 9.047 7.98 1 55.91 193 HIS A O 1
ATOM 1566 N N . ASP A 1 194 ? -14.773 10.18 6.273 1 65.25 194 ASP A N 1
ATOM 1567 C CA . ASP A 1 194 ? -14.195 9.438 5.16 1 65.25 194 ASP A CA 1
ATOM 1568 C C . ASP A 1 194 ? -12.727 9.805 4.957 1 65.25 194 ASP A C 1
ATOM 1570 O O . ASP A 1 194 ? -12.406 10.961 4.688 1 65.25 194 ASP A O 1
ATOM 1574 N N . MET A 1 195 ? -11.875 9.125 5.531 1 78.62 195 MET A N 1
ATOM 1575 C CA . MET A 1 195 ? -10.453 9.297 5.246 1 78.62 195 MET A CA 1
ATOM 1576 C C . MET A 1 195 ? -10.148 9.016 3.777 1 78.62 195 MET A C 1
ATOM 1578 O O . MET A 1 195 ? -10.711 8.094 3.189 1 78.62 195 MET A O 1
ATOM 1582 N N . ASN A 1 196 ? -9.422 9.992 3.164 1 83.25 196 ASN A N 1
ATOM 1583 C CA . ASN A 1 196 ? -8.953 9.75 1.804 1 83.25 196 ASN A CA 1
ATOM 1584 C C . ASN A 1 196 ? -7.465 9.422 1.772 1 83.25 196 ASN A C 1
ATOM 1586 O O . ASN A 1 196 ? -6.855 9.203 2.818 1 83.25 196 ASN A O 1
ATOM 1590 N N . THR A 1 197 ? -6.871 9.359 0.539 1 84.12 197 THR A N 1
ATOM 1591 C CA . THR A 1 197 ? -5.508 8.859 0.394 1 84.12 197 THR A CA 1
ATOM 1592 C C . THR A 1 197 ? -4.504 10.016 0.438 1 84.12 197 THR A C 1
ATOM 1594 O O . THR A 1 197 ? -3.293 9.789 0.383 1 84.12 197 THR A O 1
ATOM 1597 N N . ASP A 1 198 ? -4.918 11.203 0.718 1 89.12 198 ASP A N 1
ATOM 1598 C CA . ASP A 1 198 ? -4.039 12.367 0.687 1 89.12 198 ASP A CA 1
ATOM 1599 C C . ASP A 1 198 ? -2.92 12.234 1.72 1 89.12 198 ASP A C 1
ATOM 1601 O O . ASP A 1 198 ? -1.757 12.516 1.422 1 89.12 198 ASP A O 1
ATOM 1605 N N . PRO A 1 199 ? -3.264 11.844 2.941 1 91.88 199 PRO A N 1
ATOM 1606 C CA . PRO A 1 199 ? -2.188 11.703 3.924 1 91.88 199 PRO A CA 1
ATOM 1607 C C . PRO A 1 199 ? -1.13 10.688 3.504 1 91.88 199 PRO A C 1
ATOM 1609 O O . PRO A 1 199 ? 0.058 10.875 3.775 1 91.88 199 PRO A O 1
ATOM 1612 N N . LEU A 1 200 ? -1.52 9.68 2.809 1 90.69 200 LEU A N 1
ATOM 1613 C CA . LEU A 1 200 ? -0.575 8.664 2.348 1 90.69 200 LEU A CA 1
ATOM 1614 C C . LEU A 1 200 ? 0.378 9.242 1.308 1 90.69 200 LEU A C 1
ATOM 1616 O O . LEU A 1 200 ? 1.59 9.031 1.382 1 90.69 200 LEU A O 1
ATOM 1620 N N . ILE A 1 201 ? -0.204 9.914 0.374 1 92.31 201 ILE A N 1
ATOM 1621 C CA . ILE A 1 201 ? 0.591 10.539 -0.677 1 92.31 201 ILE A CA 1
ATOM 1622 C C . ILE A 1 201 ? 1.565 11.539 -0.059 1 92.31 201 ILE A C 1
ATOM 1624 O O . ILE A 1 201 ? 2.73 11.609 -0.456 1 92.31 201 ILE A O 1
ATOM 1628 N N . SER A 1 202 ? 1.12 12.266 0.921 1 95.75 202 SER A N 1
ATOM 1629 C CA . SER A 1 202 ? 1.964 13.234 1.621 1 95.75 202 SER A CA 1
ATOM 1630 C C . SER A 1 202 ? 3.121 12.539 2.332 1 95.75 202 SER A C 1
ATOM 1632 O O . SER A 1 202 ? 4.25 13.031 2.322 1 95.75 202 SER A O 1
ATOM 1634 N N . ALA A 1 203 ? 2.844 11.43 2.961 1 95.88 203 ALA A N 1
ATOM 1635 C CA . ALA A 1 203 ? 3.881 10.664 3.65 1 95.88 203 ALA A CA 1
ATOM 1636 C C . ALA A 1 203 ? 4.961 10.203 2.676 1 95.88 203 ALA A C 1
ATOM 1638 O O . ALA A 1 203 ? 6.156 10.281 2.98 1 95.88 203 ALA A O 1
ATOM 1639 N N . ILE A 1 204 ? 4.559 9.773 1.5 1 95.31 204 ILE A N 1
ATOM 1640 C CA . ILE A 1 204 ? 5.508 9.312 0.495 1 95.31 204 ILE A CA 1
ATOM 1641 C C . ILE A 1 204 ? 6.371 10.477 0.019 1 95.31 204 ILE A C 1
ATOM 1643 O O . ILE A 1 204 ? 7.57 10.312 -0.211 1 95.31 204 ILE A O 1
ATOM 1647 N N . ARG A 1 205 ? 5.711 11.594 -0.135 1 95.25 205 ARG A N 1
ATOM 1648 C CA . ARG A 1 205 ? 6.461 12.781 -0.534 1 95.25 205 ARG A CA 1
ATOM 1649 C C . ARG A 1 205 ? 7.523 13.125 0.502 1 95.25 205 ARG A C 1
ATOM 1651 O O . ARG A 1 205 ? 8.648 13.484 0.148 1 95.25 205 ARG A O 1
ATOM 1658 N N . TYR A 1 206 ? 7.188 13.07 1.729 1 96.94 206 TYR A N 1
ATOM 1659 C CA . TYR A 1 206 ? 8.141 13.289 2.809 1 96.94 206 TYR A CA 1
ATOM 1660 C C . TYR A 1 206 ? 9.305 12.305 2.715 1 96.94 206 TYR A C 1
ATOM 1662 O O . TYR A 1 206 ? 10.469 12.703 2.803 1 96.94 206 TYR A O 1
ATOM 1670 N N . MET A 1 207 ? 8.961 11.047 2.527 1 96.06 207 MET A N 1
ATOM 1671 C CA . MET A 1 207 ? 9.992 10.016 2.443 1 96.06 207 MET A CA 1
ATOM 1672 C C . MET A 1 207 ? 10.906 10.25 1.248 1 96.06 207 MET A C 1
ATOM 1674 O O . MET A 1 207 ? 12.117 10.062 1.345 1 96.06 207 MET A O 1
ATOM 1678 N N . ALA A 1 208 ? 10.32 10.625 0.119 1 95.25 208 ALA A N 1
ATOM 1679 C CA . ALA A 1 208 ? 11.102 10.898 -1.086 1 95.25 208 ALA A CA 1
ATOM 1680 C C . ALA A 1 208 ? 12.062 12.062 -0.866 1 95.25 208 ALA A C 1
ATOM 1682 O O . ALA A 1 208 ? 13.219 12.008 -1.272 1 95.25 208 ALA A O 1
ATOM 1683 N N . LYS A 1 209 ? 11.57 13.07 -0.224 1 95.06 209 LYS A N 1
ATOM 1684 C CA . LYS A 1 209 ? 12.383 14.25 0.069 1 95.06 209 LYS A CA 1
ATOM 1685 C C . LYS A 1 209 ? 13.523 13.906 1.018 1 95.06 209 LYS A C 1
ATOM 1687 O O . LYS A 1 209 ? 14.633 14.438 0.882 1 95.06 209 LYS A O 1
ATOM 1692 N N . GLU A 1 210 ? 13.242 13.016 1.945 1 94.5 210 GLU A N 1
ATOM 1693 C CA . GLU A 1 210 ? 14.195 12.703 3.006 1 94.5 210 GLU A CA 1
ATOM 1694 C C . GLU A 1 210 ? 14.883 11.359 2.752 1 94.5 210 GLU A C 1
ATOM 1696 O O . GLU A 1 210 ? 15.312 10.688 3.691 1 94.5 210 GLU A O 1
ATOM 1701 N N . THR A 1 211 ? 14.875 10.898 1.495 1 91.94 211 THR A N 1
ATOM 1702 C CA . THR A 1 211 ? 15.297 9.539 1.147 1 91.94 211 THR A CA 1
ATOM 1703 C C . THR A 1 211 ? 16.719 9.281 1.611 1 91.94 211 THR A C 1
ATOM 1705 O O . THR A 1 211 ? 17.062 8.164 1.998 1 91.94 211 THR A O 1
ATOM 1708 N N . ASN A 1 212 ? 17.625 10.273 1.643 1 91.12 212 ASN A N 1
ATOM 1709 C CA . ASN A 1 212 ? 19.031 10.102 1.99 1 91.12 212 ASN A CA 1
ATOM 1710 C C . ASN A 1 212 ? 19.281 10.375 3.471 1 91.12 212 ASN A C 1
ATOM 1712 O O . ASN A 1 212 ? 20.406 10.25 3.945 1 91.12 212 ASN A O 1
ATOM 1716 N N . ASN A 1 213 ? 18.297 10.742 4.234 1 93.88 213 ASN A N 1
ATOM 1717 C CA . ASN A 1 213 ? 18.359 10.938 5.68 1 93.88 213 ASN A CA 1
ATOM 1718 C C . ASN A 1 213 ? 17.766 9.758 6.434 1 93.88 213 ASN A C 1
ATOM 1720 O O . ASN A 1 213 ? 16.531 9.633 6.512 1 93.88 213 ASN A O 1
ATOM 1724 N N . ASP A 1 214 ? 18.594 8.969 7.031 1 93 214 ASP A N 1
ATOM 1725 C CA . ASP A 1 214 ? 18.156 7.707 7.625 1 93 214 ASP A CA 1
ATOM 1726 C C . ASP A 1 214 ? 17.109 7.938 8.711 1 93 214 ASP A C 1
ATOM 1728 O O . ASP A 1 214 ? 16.109 7.234 8.766 1 93 214 ASP A O 1
ATOM 1732 N N . GLU A 1 215 ? 17.406 8.891 9.57 1 94.19 215 GLU A N 1
ATOM 1733 C CA . GLU A 1 215 ? 16.5 9.164 10.68 1 94.19 215 GLU A CA 1
ATOM 1734 C C . GLU A 1 215 ? 15.125 9.602 10.164 1 94.19 215 GLU A C 1
ATOM 1736 O O . GLU A 1 215 ? 14.102 9.07 10.602 1 94.19 215 GLU A O 1
ATOM 1741 N N . ASN A 1 216 ? 15.117 10.562 9.211 1 95 216 ASN A N 1
ATOM 1742 C CA . ASN A 1 216 ? 13.867 11.078 8.656 1 95 216 ASN A CA 1
ATOM 1743 C C . ASN A 1 216 ? 13.133 10.016 7.84 1 95 216 ASN A C 1
ATOM 1745 O O . ASN A 1 216 ? 11.906 9.953 7.852 1 95 216 ASN A O 1
ATOM 1749 N N . LEU A 1 217 ? 13.883 9.25 7.129 1 94.81 217 LEU A N 1
ATOM 1750 C CA . LEU A 1 217 ? 13.273 8.164 6.371 1 94.81 217 LEU A CA 1
ATOM 1751 C C . LEU A 1 217 ? 12.586 7.168 7.301 1 94.81 217 LEU A C 1
ATOM 1753 O O . LEU A 1 217 ? 11.5 6.676 6.996 1 94.81 217 LEU A O 1
ATOM 1757 N N . ALA A 1 218 ? 13.234 6.855 8.43 1 94.94 218 ALA A N 1
ATOM 1758 C CA . ALA A 1 218 ? 12.633 5.973 9.422 1 94.94 218 ALA A CA 1
ATOM 1759 C C . ALA A 1 218 ? 11.32 6.551 9.953 1 94.94 218 ALA A C 1
ATOM 1761 O O . ALA A 1 218 ? 10.344 5.82 10.148 1 94.94 218 ALA A O 1
ATOM 1762 N N . ILE A 1 219 ? 11.367 7.836 10.18 1 96.12 219 ILE A N 1
ATOM 1763 C CA . ILE A 1 219 ? 10.156 8.516 10.633 1 96.12 219 ILE A CA 1
ATOM 1764 C C . ILE A 1 219 ? 9.062 8.367 9.578 1 96.12 219 ILE A C 1
ATOM 1766 O O . ILE A 1 219 ? 7.91 8.07 9.914 1 96.12 219 ILE A O 1
ATOM 1770 N N . GLY A 1 220 ? 9.414 8.609 8.32 1 96.56 220 GLY A N 1
ATOM 1771 C CA . GLY A 1 220 ? 8.461 8.406 7.238 1 96.56 220 GLY A CA 1
ATOM 1772 C C . GLY A 1 220 ? 7.871 7.008 7.219 1 96.56 220 GLY A C 1
ATOM 1773 O O . GLY A 1 220 ? 6.664 6.844 7.023 1 96.56 220 GLY A O 1
ATOM 1774 N N . CYS A 1 221 ? 8.656 5.996 7.449 1 95.69 221 CYS A N 1
ATOM 1775 C CA . CYS A 1 221 ? 8.188 4.613 7.52 1 95.69 221 CYS A CA 1
ATOM 1776 C C . CYS A 1 221 ? 7.195 4.43 8.656 1 95.69 221 CYS A C 1
ATOM 1778 O O . CYS A 1 221 ? 6.172 3.764 8.492 1 95.69 221 CYS A O 1
ATOM 1780 N N . ASP A 1 222 ? 7.504 5.023 9.758 1 96.69 222 ASP A N 1
ATOM 1781 C CA . ASP A 1 222 ? 6.609 4.922 10.914 1 96.69 222 ASP A CA 1
ATOM 1782 C C . ASP A 1 222 ? 5.266 5.582 10.617 1 96.69 222 ASP A C 1
ATOM 1784 O O . ASP A 1 222 ? 4.215 5.078 11.031 1 96.69 222 ASP A O 1
ATOM 1788 N N . ILE A 1 223 ? 5.324 6.691 9.93 1 97.31 223 ILE A N 1
ATOM 1789 C CA . ILE A 1 223 ? 4.094 7.387 9.562 1 97.31 223 ILE A CA 1
ATOM 1790 C C . ILE A 1 223 ? 3.254 6.5 8.641 1 97.31 223 ILE A C 1
ATOM 1792 O O . ILE A 1 223 ? 2.055 6.328 8.867 1 97.31 223 ILE A O 1
ATOM 1796 N N . VAL A 1 224 ? 3.844 5.898 7.629 1 96.25 224 VAL A N 1
ATOM 1797 C CA . VAL A 1 224 ? 3.135 5.027 6.695 1 96.25 224 VAL A CA 1
ATOM 1798 C C . VAL A 1 224 ? 2.549 3.834 7.445 1 96.25 224 VAL A C 1
ATOM 1800 O O . VAL A 1 224 ? 1.411 3.43 7.191 1 96.25 224 VAL A O 1
ATOM 1803 N N . THR A 1 225 ? 3.277 3.262 8.398 1 95.38 225 THR A N 1
ATOM 1804 C CA . THR A 1 225 ? 2.807 2.135 9.195 1 95.38 225 THR A CA 1
ATOM 1805 C C . THR A 1 225 ? 1.569 2.52 10 1 95.38 225 THR A C 1
ATOM 1807 O O . THR A 1 225 ? 0.601 1.759 10.062 1 95.38 225 THR A O 1
ATOM 1810 N N . GLN A 1 226 ? 1.595 3.715 10.594 1 94.06 226 GLN A N 1
ATOM 1811 C CA . GLN A 1 226 ? 0.448 4.195 11.359 1 94.06 226 GLN A CA 1
ATOM 1812 C C . GLN A 1 226 ? -0.768 4.398 10.461 1 94.06 226 GLN A C 1
ATOM 1814 O O . GLN A 1 226 ? -1.877 3.984 10.805 1 94.06 226 GLN A O 1
ATOM 1819 N N . LEU A 1 227 ? -0.554 5.02 9.289 1 92.69 227 LEU A N 1
ATOM 1820 C CA . LEU A 1 227 ? -1.648 5.258 8.352 1 92.69 227 LEU A CA 1
ATOM 1821 C C . LEU A 1 227 ? -2.229 3.943 7.848 1 92.69 227 LEU A C 1
ATOM 1823 O O . LEU A 1 227 ? -3.445 3.811 7.703 1 92.69 227 LEU A O 1
ATOM 1827 N N . ALA A 1 228 ? -1.333 2.984 7.613 1 91.06 228 ALA A N 1
ATOM 1828 C CA . ALA A 1 228 ? -1.756 1.685 7.102 1 91.06 228 ALA A CA 1
ATOM 1829 C C . ALA A 1 228 ? -2.639 0.958 8.109 1 91.06 228 ALA A C 1
ATOM 1831 O O . ALA A 1 228 ? -3.539 0.206 7.73 1 91.06 228 ALA A O 1
ATOM 1832 N N . GLN A 1 229 ? -2.352 1.119 9.414 1 89.19 229 GLN A N 1
ATOM 1833 C CA . GLN A 1 229 ? -3.16 0.51 10.461 1 89.19 229 GLN A CA 1
ATOM 1834 C C . GLN A 1 229 ? -4.617 0.955 10.359 1 89.19 229 GLN A C 1
ATOM 1836 O O . GLN A 1 229 ? -5.527 0.211 10.734 1 89.19 229 GLN A O 1
ATOM 1841 N N . TYR A 1 230 ? -4.809 2.137 9.812 1 85 230 TYR A N 1
ATOM 1842 C CA . TYR A 1 230 ? -6.156 2.672 9.672 1 85 230 TYR A CA 1
ATOM 1843 C C . TYR A 1 230 ? -6.625 2.609 8.227 1 85 230 TYR A C 1
ATOM 1845 O O . TYR A 1 230 ? -7.527 3.35 7.824 1 85 230 TYR A O 1
ATOM 1853 N N . GLY A 1 231 ? -5.996 1.738 7.422 1 78.38 231 GLY A N 1
ATOM 1854 C CA . GLY A 1 231 ? -6.297 1.632 6.004 1 78.38 231 GLY A CA 1
ATOM 1855 C C . GLY A 1 231 ? -7.754 1.313 5.723 1 78.38 231 GLY A C 1
ATOM 1856 O O . GLY A 1 231 ? -8.328 1.807 4.75 1 78.38 231 GLY A O 1
ATOM 1857 N N . HIS A 1 232 ? -8.391 0.532 6.566 1 75.94 232 HIS A N 1
ATOM 1858 C CA . HIS A 1 232 ? -9.789 0.18 6.379 1 75.94 232 HIS A CA 1
ATOM 1859 C C . HIS A 1 232 ? -10.68 1.421 6.387 1 75.94 232 HIS A C 1
ATOM 1861 O O . HIS A 1 232 ? -11.695 1.469 5.691 1 75.94 232 HIS A O 1
ATOM 1867 N N . GLU A 1 233 ? -10.188 2.391 7.109 1 73.44 233 GLU A N 1
ATOM 1868 C CA . GLU A 1 233 ? -10.938 3.643 7.172 1 73.44 233 GLU A CA 1
ATOM 1869 C C . GLU A 1 233 ? -10.812 4.426 5.867 1 73.44 233 GLU A C 1
ATOM 1871 O O . GLU A 1 233 ? -11.625 5.312 5.59 1 73.44 233 GLU A O 1
ATOM 1876 N N . MET A 1 234 ? -9.789 4.133 5.156 1 73.31 234 MET A N 1
ATOM 1877 C CA . MET A 1 234 ? -9.555 4.805 3.885 1 73.31 234 MET A CA 1
ATOM 1878 C C . MET A 1 234 ? -10.133 3.998 2.727 1 73.31 234 MET A C 1
ATOM 1880 O O . MET A 1 234 ? -9.883 4.312 1.561 1 73.31 234 MET A O 1
ATOM 1884 N N . GLY A 1 235 ? -10.914 2.963 3.057 1 73 235 GLY A N 1
ATOM 1885 C CA . GLY A 1 235 ? -11.531 2.156 2.014 1 73 235 GLY A CA 1
ATOM 1886 C C . GLY A 1 235 ? -10.586 1.124 1.424 1 73 235 GLY A C 1
ATOM 1887 O O . GLY A 1 235 ? -10.812 0.637 0.313 1 73 235 GLY A O 1
ATOM 1888 N N . TRP A 1 236 ? -9.547 0.932 2.188 1 76.44 236 TRP A N 1
ATOM 1889 C CA . TRP A 1 236 ? -8.625 -0.087 1.689 1 76.44 236 TRP A CA 1
ATOM 1890 C C . TRP A 1 236 ? -9.242 -1.477 1.802 1 76.44 236 TRP A C 1
ATOM 1892 O O . TRP A 1 236 ? -9.953 -1.772 2.768 1 76.44 236 TRP A O 1
ATOM 1902 N N . GLY A 1 237 ? -9.164 -2.166 0.708 1 72.62 237 GLY A N 1
ATOM 1903 C CA . GLY A 1 237 ? -9.641 -3.539 0.739 1 72.62 237 GLY A CA 1
ATOM 1904 C C . GLY A 1 237 ? -8.977 -4.379 1.816 1 72.62 237 GLY A C 1
ATOM 1905 O O . GLY A 1 237 ? -7.961 -3.977 2.385 1 72.62 237 GLY A O 1
ATOM 1906 N N . ASN A 1 238 ? -9.594 -5.496 2.098 1 75.44 238 ASN A N 1
ATOM 1907 C CA . ASN A 1 238 ? -9.078 -6.414 3.111 1 75.44 238 ASN A CA 1
ATOM 1908 C C . ASN A 1 238 ? -7.641 -6.82 2.818 1 75.44 238 ASN A C 1
ATOM 1910 O O . ASN A 1 238 ? -7.301 -7.141 1.678 1 75.44 238 ASN A O 1
ATOM 1914 N N . GLY A 1 239 ? -6.777 -6.594 3.809 1 81.25 239 GLY A N 1
ATOM 1915 C CA . GLY A 1 239 ? -5.426 -7.121 3.697 1 81.25 239 GLY A CA 1
ATOM 1916 C C . GLY A 1 239 ? -4.434 -6.098 3.182 1 81.25 239 GLY A C 1
ATOM 1917 O O . GLY A 1 239 ? -3.219 -6.297 3.285 1 81.25 239 GLY A O 1
ATOM 1918 N N . VAL A 1 240 ? -4.949 -5.031 2.605 1 84.88 240 VAL A N 1
ATOM 1919 C CA . VAL A 1 240 ? -4.043 -4.059 2.012 1 84.88 240 VAL A CA 1
ATOM 1920 C C . VAL A 1 240 ? -3.215 -3.389 3.105 1 84.88 240 VAL A C 1
ATOM 1922 O O . VAL A 1 240 ? -2.012 -3.176 2.939 1 84.88 240 VAL A O 1
ATOM 1925 N N . GLY A 1 241 ? -3.904 -3.02 4.242 1 87.75 241 GLY A N 1
ATOM 1926 C CA . GLY A 1 241 ? -3.18 -2.443 5.363 1 87.75 241 GLY A CA 1
ATOM 1927 C C . GLY A 1 241 ? -2.068 -3.338 5.879 1 87.75 241 GLY A C 1
ATOM 1928 O O . GLY A 1 241 ? -0.949 -2.875 6.113 1 87.75 241 GLY A O 1
ATOM 1929 N N . TYR A 1 242 ? -2.385 -4.562 6.035 1 88.38 242 TYR A N 1
ATOM 1930 C CA . TYR A 1 242 ? -1.394 -5.535 6.48 1 88.38 242 TYR A CA 1
ATOM 1931 C C . TYR A 1 242 ? -0.249 -5.645 5.48 1 88.38 242 TYR A C 1
ATOM 1933 O O . TYR A 1 242 ? 0.922 -5.676 5.871 1 88.38 242 TYR A O 1
ATOM 1941 N N . PHE A 1 243 ? -0.594 -5.688 4.242 1 90.19 243 PHE A N 1
ATOM 1942 C CA . PHE A 1 243 ? 0.391 -5.754 3.168 1 90.19 243 PHE A CA 1
ATOM 1943 C C . PHE A 1 243 ? 1.363 -4.586 3.252 1 90.19 243 PHE A C 1
ATOM 1945 O O . PHE A 1 243 ? 2.58 -4.773 3.178 1 90.19 243 PHE A O 1
ATOM 1952 N N . VAL A 1 244 ? 0.856 -3.41 3.412 1 92.19 244 VAL A N 1
ATOM 1953 C CA . VAL A 1 244 ? 1.69 -2.215 3.451 1 92.19 244 VAL A CA 1
ATOM 1954 C C . VAL A 1 244 ? 2.602 -2.258 4.676 1 92.19 244 VAL A C 1
ATOM 1956 O O . VAL A 1 244 ? 3.789 -1.938 4.586 1 92.19 244 VAL A O 1
ATOM 1959 N N . GLN A 1 245 ? 2.08 -2.633 5.82 1 93.75 245 GLN A N 1
ATOM 1960 C CA . GLN A 1 245 ? 2.871 -2.729 7.043 1 93.75 245 GLN A CA 1
ATOM 1961 C C . GLN A 1 245 ? 4.027 -3.709 6.875 1 93.75 245 GLN A C 1
ATOM 1963 O O . GLN A 1 245 ? 5.156 -3.424 7.281 1 93.75 245 GLN A O 1
ATOM 1968 N N . GLU A 1 246 ? 3.746 -4.867 6.234 1 93.88 246 GLU A N 1
ATOM 1969 C CA . GLU A 1 246 ? 4.781 -5.867 6 1 93.88 246 GLU A CA 1
ATOM 1970 C C . GLU A 1 246 ? 5.836 -5.355 5.023 1 93.88 246 GLU A C 1
ATOM 1972 O O . GLU A 1 246 ? 7.031 -5.602 5.203 1 93.88 246 GLU A O 1
ATOM 1977 N N . LEU A 1 247 ? 5.367 -4.719 3.998 1 94.12 247 LEU A N 1
ATOM 1978 C CA . LEU A 1 247 ? 6.281 -4.16 3.012 1 94.12 247 LEU A CA 1
ATOM 1979 C C . LEU A 1 247 ? 7.23 -3.156 3.66 1 94.12 247 LEU A C 1
ATOM 1981 O O . LEU A 1 247 ? 8.445 -3.207 3.434 1 94.12 247 LEU A O 1
ATOM 1985 N N . VAL A 1 248 ? 6.68 -2.234 4.461 1 94.94 248 VAL A N 1
ATOM 1986 C CA . VAL A 1 248 ? 7.484 -1.232 5.148 1 94.94 248 VAL A CA 1
ATOM 1987 C C . VAL A 1 248 ? 8.438 -1.918 6.129 1 94.94 248 VAL A C 1
ATOM 1989 O O . VAL A 1 248 ? 9.594 -1.512 6.273 1 94.94 248 VAL A O 1
ATOM 1992 N N . GLY A 1 249 ? 7.91 -2.918 6.828 1 93.88 249 GLY A N 1
ATOM 1993 C CA . GLY A 1 249 ? 8.758 -3.688 7.719 1 93.88 249 GLY A CA 1
ATOM 1994 C C . GLY A 1 249 ? 9.961 -4.301 7.02 1 93.88 249 GLY A C 1
ATOM 1995 O O . GLY A 1 249 ? 11.078 -4.25 7.535 1 93.88 249 GLY A O 1
ATOM 1996 N N . LEU A 1 250 ? 9.766 -4.895 5.895 1 93.5 250 LEU A N 1
ATOM 1997 C CA . LEU A 1 250 ? 10.844 -5.477 5.102 1 93.5 250 LEU A CA 1
ATOM 1998 C C . LEU A 1 250 ? 11.844 -4.402 4.68 1 93.5 250 LEU A C 1
ATOM 2000 O O . LEU A 1 250 ? 13.055 -4.629 4.719 1 93.5 250 LEU A O 1
ATOM 2004 N N . PHE A 1 251 ? 11.32 -3.281 4.25 1 91.31 251 PHE A N 1
ATOM 2005 C CA . PHE A 1 251 ? 12.148 -2.152 3.848 1 91.31 251 PHE A CA 1
ATOM 2006 C C . PHE A 1 251 ? 13.039 -1.699 4.996 1 91.31 251 PHE A C 1
ATOM 2008 O O . PHE A 1 251 ? 14.25 -1.542 4.824 1 91.31 251 PHE A O 1
ATOM 2015 N N . LYS A 1 252 ? 12.469 -1.54 6.172 1 92 252 LYS A N 1
ATOM 2016 C CA . LYS A 1 252 ? 13.227 -1.104 7.34 1 92 252 LYS A CA 1
ATOM 2017 C C . LYS A 1 252 ? 14.305 -2.115 7.703 1 92 252 LYS A C 1
ATOM 2019 O O . LYS A 1 252 ? 15.422 -1.737 8.062 1 92 252 LYS A O 1
ATOM 2024 N N . TYR A 1 253 ? 13.992 -3.328 7.578 1 91.25 253 TYR A N 1
ATOM 2025 C CA . TYR A 1 253 ? 14.953 -4.383 7.871 1 91.25 253 TYR A CA 1
ATOM 2026 C C . TYR A 1 253 ? 16.141 -4.332 6.91 1 91.25 253 TYR A C 1
ATOM 2028 O O . TYR A 1 253 ? 17.297 -4.426 7.328 1 91.25 253 TYR A O 1
ATOM 2036 N N . ARG A 1 254 ? 15.914 -4.141 5.695 1 89.69 254 ARG A N 1
ATOM 2037 C CA . ARG A 1 254 ? 16.953 -4.168 4.676 1 89.69 254 ARG A CA 1
ATOM 2038 C C . ARG A 1 254 ? 17.812 -2.906 4.73 1 89.69 254 ARG A C 1
ATOM 2040 O O . ARG A 1 254 ? 19.016 -2.955 4.473 1 89.69 254 ARG A O 1
ATOM 2047 N N . VAL A 1 255 ? 17.141 -1.859 5.031 1 86.88 255 VAL A N 1
ATOM 2048 C CA . VAL A 1 255 ? 17.844 -0.586 5.004 1 86.88 255 VAL A CA 1
ATOM 2049 C C . VAL A 1 255 ? 18.578 -0.372 6.332 1 86.88 255 VAL A C 1
ATOM 2051 O O . VAL A 1 255 ? 19.719 0.085 6.352 1 86.88 255 VAL A O 1
ATOM 2054 N N . TYR A 1 256 ? 17.938 -0.778 7.422 1 86.38 256 TYR A N 1
ATOM 2055 C CA . TYR A 1 256 ? 18.5 -0.433 8.727 1 86.38 256 TYR A CA 1
ATOM 2056 C C . TYR A 1 256 ? 18.969 -1.678 9.469 1 86.38 256 TYR A C 1
ATOM 2058 O O . TYR A 1 256 ? 19.656 -1.578 10.484 1 86.38 256 TYR A O 1
ATOM 2066 N N . GLY A 1 257 ? 18.797 -2.865 8.922 1 77.75 257 GLY A N 1
ATOM 2067 C CA . GLY A 1 257 ? 19.172 -4.09 9.617 1 77.75 257 GLY A CA 1
ATOM 2068 C C . GLY A 1 257 ? 18.266 -4.406 10.797 1 77.75 257 GLY A C 1
ATOM 2069 O O . GLY A 1 257 ? 18.594 -5.266 11.617 1 77.75 257 GLY A O 1
ATOM 2070 N N . THR A 1 258 ? 17.234 -3.541 11.18 1 63.28 258 THR A N 1
ATOM 2071 C CA . THR A 1 258 ? 16.406 -3.744 12.367 1 63.28 258 THR A CA 1
ATOM 2072 C C . THR A 1 258 ? 14.953 -3.953 11.984 1 63.28 258 THR A C 1
ATOM 2074 O O . THR A 1 258 ? 14.508 -3.504 10.922 1 63.28 258 THR A O 1
ATOM 2077 N N . THR A 1 259 ? 14.266 -5.043 12.648 1 54.78 259 THR A N 1
ATOM 2078 C CA . THR A 1 259 ? 12.812 -5.148 12.539 1 54.78 259 THR A CA 1
ATOM 2079 C C . THR A 1 259 ? 12.125 -4.062 13.359 1 54.78 259 THR A C 1
ATOM 2081 O O . THR A 1 259 ? 12.648 -3.633 14.391 1 54.78 259 THR A O 1
ATOM 2084 N N . MET B 1 1 ? -2.281 -72.188 -17.062 1 21.84 1 MET B N 1
ATOM 2085 C CA . MET B 1 1 ? -1.816 -71.062 -17.922 1 21.84 1 MET B CA 1
ATOM 2086 C C . MET B 1 1 ? -2.871 -70 -18.031 1 21.84 1 MET B C 1
ATOM 2088 O O . MET B 1 1 ? -3.756 -70.062 -18.875 1 21.84 1 MET B O 1
ATOM 2092 N N . ALA B 1 2 ? -3.578 -69.688 -17.094 1 28.33 2 ALA B N 1
ATOM 2093 C CA . ALA B 1 2 ? -4.699 -68.812 -16.719 1 28.33 2 ALA B CA 1
ATOM 2094 C C . ALA B 1 2 ? -4.473 -67.375 -17.203 1 28.33 2 ALA B C 1
ATOM 2096 O O . ALA B 1 2 ? -3.613 -66.688 -16.688 1 28.33 2 ALA B O 1
ATOM 2097 N N . ALA B 1 3 ? -4.543 -67 -18.484 1 32.66 3 ALA B N 1
ATOM 2098 C CA . ALA B 1 3 ? -4.199 -66.125 -19.594 1 32.66 3 ALA B CA 1
ATOM 2099 C C . ALA B 1 3 ? -4.504 -64.688 -19.266 1 32.66 3 ALA B C 1
ATOM 2101 O O . ALA B 1 3 ? -5.234 -64.375 -18.312 1 32.66 3 ALA B O 1
ATOM 2102 N N . TYR B 1 4 ? -4.113 -63.75 -20.281 1 29.06 4 TYR B N 1
ATOM 2103 C CA . TYR B 1 4 ? -4.016 -62.312 -20.438 1 29.06 4 TYR B CA 1
ATOM 2104 C C . TYR B 1 4 ? -5.352 -61.625 -20.156 1 29.06 4 TYR B C 1
ATOM 2106 O O . TYR B 1 4 ? -6.148 -61.406 -21.078 1 29.06 4 TYR B O 1
ATOM 2114 N N . THR B 1 5 ? -6.18 -62.031 -19.406 1 33.75 5 THR B N 1
ATOM 2115 C CA . THR B 1 5 ? -7.277 -61.188 -18.938 1 33.75 5 THR B CA 1
ATOM 2116 C C . THR B 1 5 ? -6.84 -59.719 -18.828 1 33.75 5 THR B C 1
ATOM 2118 O O . THR B 1 5 ? -6.676 -59.188 -17.734 1 33.75 5 THR B O 1
ATOM 2121 N N . GLN B 1 6 ? -5.738 -59.094 -19.406 1 39.47 6 GLN B N 1
ATOM 2122 C CA . GLN B 1 6 ? -4.895 -57.969 -19.859 1 39.47 6 GLN B CA 1
ATOM 2123 C C . GLN B 1 6 ? -5.73 -56.875 -20.516 1 39.47 6 GLN B C 1
ATOM 2125 O O . GLN B 1 6 ? -5.27 -55.75 -20.672 1 39.47 6 GLN B O 1
ATOM 2130 N N . LYS B 1 7 ? -6.754 -57.25 -21.203 1 46.28 7 LYS B N 1
ATOM 2131 C CA . LYS B 1 7 ? -7.785 -56.438 -21.859 1 46.28 7 LYS B CA 1
ATOM 2132 C C . LYS B 1 7 ? -8.289 -55.344 -20.953 1 46.28 7 LYS B C 1
ATOM 2134 O O . LYS B 1 7 ? -8.531 -54.219 -21.406 1 46.28 7 LYS B O 1
ATOM 2139 N N . PRO B 1 8 ? -8.359 -55.781 -19.766 1 46.66 8 PRO B N 1
ATOM 2140 C CA . PRO B 1 8 ? -9.031 -54.844 -18.875 1 46.66 8 PRO B CA 1
ATOM 2141 C C . PRO B 1 8 ? -8.188 -53.594 -18.594 1 46.66 8 PRO B C 1
ATOM 2143 O O . PRO B 1 8 ? -8.727 -52.469 -18.516 1 46.66 8 PRO B O 1
ATOM 2146 N N . LEU B 1 9 ? -6.871 -54 -18.547 1 51.28 9 LEU B N 1
ATOM 2147 C CA . LEU B 1 9 ? -6.035 -52.844 -18.234 1 51.28 9 LEU B CA 1
ATOM 2148 C C . LEU B 1 9 ? -6.031 -51.844 -19.391 1 51.28 9 LEU B C 1
ATOM 2150 O O . LEU B 1 9 ? -6.156 -50.656 -19.188 1 51.28 9 LEU B O 1
ATOM 2154 N N . PHE B 1 10 ? -5.852 -52.531 -20.609 1 55.22 10 PHE B N 1
ATOM 2155 C CA . PHE B 1 10 ? -5.777 -51.688 -21.781 1 55.22 10 PHE B CA 1
ATOM 2156 C C . PHE B 1 10 ? -7.07 -50.906 -21.969 1 55.22 10 PHE B C 1
ATOM 2158 O O . PHE B 1 10 ? -7.047 -49.688 -22.219 1 55.22 10 PHE B O 1
ATOM 2165 N N . ASN B 1 11 ? -8.141 -51.656 -21.875 1 59.09 11 ASN B N 1
ATOM 2166 C CA . ASN B 1 11 ? -9.414 -51 -22.078 1 59.09 11 ASN B CA 1
ATOM 2167 C C . ASN B 1 11 ? -9.656 -49.906 -21.031 1 59.09 11 ASN B C 1
ATOM 2169 O O . ASN B 1 11 ? -10.344 -48.938 -21.297 1 59.09 11 ASN B O 1
ATOM 2173 N N . ARG B 1 12 ? -8.914 -50.156 -20.047 1 61.78 12 ARG B N 1
ATOM 2174 C CA . ARG B 1 12 ? -9.102 -49.219 -18.953 1 61.78 12 ARG B CA 1
ATOM 2175 C C . ARG B 1 12 ? -8.18 -48 -19.109 1 61.78 12 ARG B C 1
ATOM 2177 O O . ARG B 1 12 ? -8.523 -46.906 -18.703 1 61.78 12 ARG B O 1
ATOM 2184 N N . CYS B 1 13 ? -7.113 -48.375 -19.766 1 64.38 13 CYS B N 1
ATOM 2185 C CA . CYS B 1 13 ? -6.109 -47.344 -19.859 1 64.38 13 CYS B CA 1
ATOM 2186 C C . CYS B 1 13 ? -6.281 -46.531 -21.156 1 64.38 13 CYS B C 1
ATOM 2188 O O . CYS B 1 13 ? -5.789 -45.406 -21.25 1 64.38 13 CYS B O 1
ATOM 2190 N N . PHE B 1 14 ? -7.039 -47.125 -22.094 1 69.5 14 PHE B N 1
ATOM 2191 C CA . PHE B 1 14 ? -7.102 -46.469 -23.391 1 69.5 14 PHE B CA 1
ATOM 2192 C C . PHE B 1 14 ? -8.547 -46.188 -23.781 1 69.5 14 PHE B C 1
ATOM 2194 O O . PHE B 1 14 ? -9.438 -47 -23.562 1 69.5 14 PHE B O 1
ATOM 2201 N N . GLN B 1 15 ? -8.867 -44.938 -24.141 1 63.5 15 GLN B N 1
ATOM 2202 C CA . GLN B 1 15 ? -10.211 -44.531 -24.531 1 63.5 15 GLN B CA 1
ATOM 2203 C C . GLN B 1 15 ? -10.602 -45.125 -25.875 1 63.5 15 GLN B C 1
ATOM 2205 O O . GLN B 1 15 ? -11.781 -45.406 -26.125 1 63.5 15 GLN B O 1
ATOM 2210 N N . ASN B 1 16 ? -9.727 -45.125 -26.969 1 55.47 16 ASN B N 1
ATOM 2211 C CA . ASN B 1 16 ? -10.148 -45.438 -28.328 1 55.47 16 ASN B CA 1
ATOM 2212 C C . ASN B 1 16 ? -10.133 -46.938 -28.594 1 55.47 16 ASN B C 1
ATOM 2214 O O . ASN B 1 16 ? -9.172 -47.625 -28.25 1 55.47 16 ASN B O 1
ATOM 2218 N N . ALA B 1 17 ? -11.406 -47.438 -28.797 1 49.84 17 ALA B N 1
ATOM 2219 C CA . ALA B 1 17 ? -11.523 -48.781 -29.359 1 49.84 17 ALA B CA 1
ATOM 2220 C C . ALA B 1 17 ? -10.758 -48.906 -30.672 1 49.84 17 ALA B C 1
ATOM 2222 O O . ALA B 1 17 ? -11.008 -48.125 -31.609 1 49.84 17 ALA B O 1
ATOM 2223 N N . ILE B 1 18 ? -9.562 -49.031 -30.672 1 51.69 18 ILE B N 1
ATOM 2224 C CA . ILE B 1 18 ? -8.75 -49.062 -31.891 1 51.69 18 ILE B CA 1
ATOM 2225 C C . ILE B 1 18 ? -9.047 -50.344 -32.656 1 51.69 18 ILE B C 1
ATOM 2227 O O . ILE B 1 18 ? -8.797 -51.469 -32.188 1 51.69 18 ILE B O 1
ATOM 2231 N N . SER B 1 19 ? -9.953 -50.344 -33.5 1 52.22 19 SER B N 1
ATOM 2232 C CA . SER B 1 19 ? -10.391 -51.5 -34.25 1 52.22 19 SER B CA 1
ATOM 2233 C C . SER B 1 19 ? -9.352 -51.938 -35.25 1 52.22 19 SER B C 1
ATOM 2235 O O . SER B 1 19 ? -9.359 -53.094 -35.719 1 52.22 19 SER B O 1
ATOM 2237 N N . SER B 1 20 ? -8.531 -51.031 -35.844 1 53.38 20 SER B N 1
ATOM 2238 C CA . SER B 1 20 ? -7.812 -51.438 -37.062 1 53.38 20 SER B CA 1
ATOM 2239 C C . SER B 1 20 ? -6.551 -52.219 -36.688 1 53.38 20 SER B C 1
ATOM 2241 O O . SER B 1 20 ? -6.055 -52.125 -35.562 1 53.38 20 SER B O 1
ATOM 2243 N N . GLU B 1 21 ? -6.18 -53.188 -37.625 1 54.81 21 GLU B N 1
ATOM 2244 C CA . GLU B 1 21 ? -5.008 -54.031 -37.5 1 54.81 21 GLU B CA 1
ATOM 2245 C C . GLU B 1 21 ? -3.797 -53.25 -37 1 54.81 21 GLU B C 1
ATOM 2247 O O . GLU B 1 21 ? -3.039 -53.75 -36.156 1 54.81 21 GLU B O 1
ATOM 2252 N N . ALA B 1 22 ? -3.457 -52.156 -37.625 1 57.69 22 ALA B N 1
ATOM 2253 C CA . ALA B 1 22 ? -2.377 -51.281 -37.188 1 57.69 22 ALA B CA 1
ATOM 2254 C C . ALA B 1 22 ? -2.51 -50.938 -35.719 1 57.69 22 ALA B C 1
ATOM 2256 O O . ALA B 1 22 ? -1.509 -50.875 -35 1 57.69 22 ALA B O 1
ATOM 2257 N N . VAL B 1 23 ? -3.646 -51.062 -35.344 1 64.56 23 VAL B N 1
ATOM 2258 C CA . VAL B 1 23 ? -3.992 -50.75 -33.969 1 64.56 23 VAL B CA 1
ATOM 2259 C C . VAL B 1 23 ? -3.666 -51.906 -33.031 1 64.56 23 VAL B C 1
ATOM 2261 O O . VAL B 1 23 ? -3.244 -51.719 -31.891 1 64.56 23 VAL B O 1
ATOM 2264 N N . ILE B 1 24 ? -3.553 -53.062 -33.875 1 70.12 24 ILE B N 1
ATOM 2265 C CA . ILE B 1 24 ? -3.268 -54.25 -33.062 1 70.12 24 ILE B CA 1
ATOM 2266 C C . ILE B 1 24 ? -1.792 -54.25 -32.656 1 70.12 24 ILE B C 1
ATOM 2268 O O . ILE B 1 24 ? -1.45 -54.531 -31.516 1 70.12 24 ILE B O 1
ATOM 2272 N N . ALA B 1 25 ? -0.914 -53.938 -33.719 1 76.25 25 ALA B N 1
ATOM 2273 C CA . ALA B 1 25 ? 0.518 -53.938 -33.438 1 76.25 25 ALA B CA 1
ATOM 2274 C C . ALA B 1 25 ? 0.841 -52.906 -32.344 1 76.25 25 ALA B C 1
ATOM 2276 O O . ALA B 1 25 ? 1.659 -53.188 -31.453 1 76.25 25 ALA B O 1
ATOM 2277 N N . GLU B 1 26 ? 0.217 -51.844 -32.5 1 77.94 26 GLU B N 1
ATOM 2278 C CA . GLU B 1 26 ? 0.445 -50.781 -31.516 1 77.94 26 GLU B CA 1
ATOM 2279 C C . GLU B 1 26 ? -0.063 -51.188 -30.125 1 77.94 26 GLU B C 1
ATOM 2281 O O . GLU B 1 26 ? 0.557 -50.875 -29.109 1 77.94 26 GLU B O 1
ATOM 2286 N N . LYS B 1 27 ? -1.067 -51.875 -30.219 1 74.25 27 LYS B N 1
ATOM 2287 C CA . LYS B 1 27 ? -1.634 -52.375 -28.953 1 74.25 27 LYS B CA 1
ATOM 2288 C C . LYS B 1 27 ? -0.717 -53.375 -28.297 1 74.25 27 LYS B C 1
ATOM 2290 O O . LYS B 1 27 ? -0.523 -53.375 -27.078 1 74.25 27 LYS B O 1
ATOM 2295 N N . LEU B 1 28 ? -0.258 -54.188 -29.156 1 77.19 28 LEU B N 1
ATOM 2296 C CA . LEU B 1 28 ? 0.648 -55.188 -28.641 1 77.19 28 LEU B CA 1
ATOM 2297 C C . LEU B 1 28 ? 1.908 -54.562 -28.062 1 77.19 28 LEU B C 1
ATOM 2299 O O . LEU B 1 28 ? 2.381 -54.969 -27 1 77.19 28 LEU B O 1
ATOM 2303 N N . TRP B 1 29 ? 2.385 -53.656 -28.781 1 82.81 29 TRP B N 1
ATOM 2304 C CA . TRP B 1 29 ? 3.539 -52.938 -28.266 1 82.81 29 TRP B CA 1
ATOM 2305 C C . TRP B 1 29 ? 3.232 -52.312 -26.922 1 82.81 29 TRP B C 1
ATOM 2307 O O . TRP B 1 29 ? 4.035 -52.406 -25.984 1 82.81 29 TRP B O 1
ATOM 2317 N N . ALA B 1 30 ? 2.172 -51.625 -26.828 1 79.25 30 ALA B N 1
ATOM 2318 C CA . ALA B 1 30 ? 1.788 -50.906 -25.609 1 79.25 30 ALA B CA 1
ATOM 2319 C C . ALA B 1 30 ? 1.707 -51.875 -24.422 1 79.25 30 ALA B C 1
ATOM 2321 O O . ALA B 1 30 ? 2.184 -51.562 -23.328 1 79.25 30 ALA B O 1
ATOM 2322 N N . ILE B 1 31 ? 1.133 -53 -24.703 1 74.62 31 ILE B N 1
ATOM 2323 C CA . ILE B 1 31 ? 0.969 -54 -23.656 1 74.62 31 ILE B CA 1
ATOM 2324 C C . ILE B 1 31 ? 2.34 -54.469 -23.188 1 74.62 31 ILE B C 1
ATOM 2326 O O . ILE B 1 31 ? 2.596 -54.562 -21.984 1 74.62 31 ILE B O 1
ATOM 2330 N N . GLU B 1 32 ? 3.133 -54.781 -24.125 1 79.62 32 GLU B N 1
ATOM 2331 C CA . GLU B 1 32 ? 4.477 -55.25 -23.797 1 79.62 32 GLU B CA 1
ATOM 2332 C C . GLU B 1 32 ? 5.262 -54.156 -23.031 1 79.62 32 GLU B C 1
ATOM 2334 O O . GLU B 1 32 ? 5.918 -54.469 -22.031 1 79.62 32 GLU B O 1
ATOM 2339 N N . TYR B 1 33 ? 5.148 -53.031 -23.516 1 82.19 33 TYR B N 1
ATOM 2340 C CA . TYR B 1 33 ? 5.883 -51.938 -22.906 1 82.19 33 TYR B CA 1
ATOM 2341 C C . TYR B 1 33 ? 5.41 -51.688 -21.469 1 82.19 33 TYR B C 1
ATOM 2343 O O . TYR B 1 33 ? 6.227 -51.562 -20.562 1 82.19 33 TYR B O 1
ATOM 2351 N N . LEU B 1 34 ? 4.164 -51.625 -21.234 1 76.88 34 LEU B N 1
ATOM 2352 C CA . LEU B 1 34 ? 3.602 -51.344 -19.922 1 76.88 34 LEU B CA 1
ATOM 2353 C C . LEU B 1 34 ? 3.939 -52.469 -18.953 1 76.88 34 LEU B C 1
ATOM 2355 O O . LEU B 1 34 ? 4.266 -52.219 -17.781 1 76.88 34 LEU B O 1
ATOM 2359 N N . ASN B 1 35 ? 3.883 -53.656 -19.484 1 72.69 35 ASN B N 1
ATOM 2360 C CA . ASN B 1 35 ? 4.242 -54.781 -18.641 1 72.69 35 ASN B CA 1
ATOM 2361 C C . ASN B 1 35 ? 5.695 -54.719 -18.188 1 72.69 35 ASN B C 1
ATOM 2363 O O . ASN B 1 35 ? 6 -54.969 -17.016 1 72.69 35 ASN B O 1
ATOM 2367 N N . ASP B 1 36 ? 6.516 -54.469 -19.094 1 77.75 36 ASP B N 1
ATOM 2368 C CA . ASP B 1 36 ? 7.934 -54.344 -18.781 1 77.75 36 ASP B CA 1
ATOM 2369 C C . ASP B 1 36 ? 8.172 -53.219 -17.766 1 77.75 36 ASP B C 1
ATOM 2371 O O . ASP B 1 36 ? 8.953 -53.375 -16.828 1 77.75 36 ASP B O 1
ATOM 2375 N N . TRP B 1 37 ? 7.512 -52.125 -17.984 1 76.5 37 TRP B N 1
ATOM 2376 C CA . TRP B 1 37 ? 7.672 -50.969 -17.109 1 76.5 37 TRP B CA 1
ATOM 2377 C C . TRP B 1 37 ? 7.164 -51.281 -15.703 1 76.5 37 TRP B C 1
ATOM 2379 O O . TRP B 1 37 ? 7.816 -50.938 -14.719 1 76.5 37 TRP B O 1
ATOM 2389 N N . PHE B 1 38 ? 6.098 -51.969 -15.648 1 70.06 38 PHE B N 1
ATOM 2390 C CA . PHE B 1 38 ? 5.5 -52.312 -14.367 1 70.06 38 PHE B CA 1
ATOM 2391 C C . PHE B 1 38 ? 6.398 -53.281 -13.594 1 70.06 38 PHE B C 1
ATOM 2393 O O . PHE B 1 38 ? 6.551 -53.156 -12.375 1 70.06 38 PHE B O 1
ATOM 2400 N N . THR B 1 39 ? 6.887 -54.125 -14.328 1 69.75 39 THR B N 1
ATOM 2401 C CA . THR B 1 39 ? 7.754 -55.125 -13.703 1 69.75 39 THR B CA 1
ATOM 2402 C C . THR B 1 39 ? 9.016 -54.469 -13.148 1 69.75 39 THR B C 1
ATOM 2404 O O . THR B 1 39 ? 9.484 -54.812 -12.07 1 69.75 39 THR B O 1
ATOM 2407 N N . ASN B 1 40 ? 9.531 -53.562 -13.828 1 71.25 40 ASN B N 1
ATOM 2408 C CA . ASN B 1 40 ? 10.797 -52.969 -13.453 1 71.25 40 ASN B CA 1
ATOM 2409 C C . ASN B 1 40 ? 10.602 -51.875 -12.398 1 71.25 40 ASN B C 1
ATOM 2411 O O . ASN B 1 40 ? 11.555 -51.5 -11.719 1 71.25 40 ASN B O 1
ATOM 2415 N N . ASN B 1 41 ? 9.484 -51.219 -12.383 1 63.22 41 ASN B N 1
ATOM 2416 C CA . ASN B 1 41 ? 9.25 -50.125 -11.461 1 63.22 41 ASN B CA 1
ATOM 2417 C C . ASN B 1 41 ? 8.32 -50.531 -10.32 1 63.22 41 ASN B C 1
ATOM 2419 O O . ASN B 1 41 ? 7.832 -49.688 -9.578 1 63.22 41 ASN B O 1
ATOM 2423 N N . SER B 1 42 ? 7.828 -51.719 -10.375 1 56.59 42 SER B N 1
ATOM 2424 C CA . SER B 1 42 ? 6.98 -52.281 -9.32 1 56.59 42 SER B CA 1
ATOM 2425 C C . SER B 1 42 ? 7.656 -52.156 -7.957 1 56.59 42 SER B C 1
ATOM 2427 O O . SER B 1 42 ? 7.035 -52.406 -6.926 1 56.59 42 SER B O 1
ATOM 2429 N N . SER B 1 43 ? 8.883 -52.156 -7.93 1 49.12 43 SER B N 1
ATOM 2430 C CA . SER B 1 43 ? 9.344 -52.031 -6.551 1 49.12 43 SER B CA 1
ATOM 2431 C C . SER B 1 43 ? 8.68 -50.844 -5.867 1 49.12 43 SER B C 1
ATOM 2433 O O . SER B 1 43 ? 8.961 -50.531 -4.703 1 49.12 43 SER B O 1
ATOM 2435 N N . ALA B 1 44 ? 8.391 -49.875 -6.691 1 48.44 44 ALA B N 1
ATOM 2436 C CA . ALA B 1 44 ? 7.918 -48.719 -5.934 1 48.44 44 ALA B CA 1
ATOM 2437 C C . ALA B 1 44 ? 6.633 -49.062 -5.176 1 48.44 44 ALA B C 1
ATOM 2439 O O . ALA B 1 44 ? 5.969 -50.062 -5.48 1 48.44 44 ALA B O 1
ATOM 2440 N N . SER B 1 45 ? 6.184 -48.312 -4.039 1 49.22 45 SER B N 1
ATOM 2441 C CA . SER B 1 45 ? 5.102 -48.438 -3.066 1 49.22 45 SER B CA 1
ATOM 2442 C C . SER B 1 45 ? 3.764 -48.688 -3.754 1 49.22 45 SER B C 1
ATOM 2444 O O . SER B 1 45 ? 2.73 -48.156 -3.314 1 49.22 45 SER B O 1
ATOM 2446 N N . ILE B 1 46 ? 3.758 -49.156 -5.004 1 50.59 46 ILE B N 1
ATOM 2447 C CA . ILE B 1 46 ? 2.447 -49.375 -5.602 1 50.59 46 ILE B CA 1
ATOM 2448 C C . ILE B 1 46 ? 1.738 -50.531 -4.875 1 50.59 46 ILE B C 1
ATOM 2450 O O . ILE B 1 46 ? 2.33 -51.562 -4.637 1 50.59 46 ILE B O 1
ATOM 2454 N N . PRO B 1 47 ? 0.66 -50.219 -4.41 1 53.19 47 PRO B N 1
ATOM 2455 C CA . PRO B 1 47 ? -0.086 -51.219 -3.625 1 53.19 47 PRO B CA 1
ATOM 2456 C C . PRO B 1 47 ? -0.196 -52.562 -4.324 1 53.19 47 PRO B C 1
ATOM 2458 O O . PRO B 1 47 ? -0.197 -52.625 -5.559 1 53.19 47 PRO B O 1
ATOM 2461 N N . GLY B 1 48 ? 0.053 -53.688 -3.664 1 47.66 48 GLY B N 1
ATOM 2462 C CA . GLY B 1 48 ? -0.026 -55.094 -4.07 1 47.66 48 GLY B CA 1
ATOM 2463 C C . GLY B 1 48 ? -1.299 -55.406 -4.824 1 47.66 48 GLY B C 1
ATOM 2464 O O . GLY B 1 48 ? -2.203 -54.594 -4.926 1 47.66 48 GLY B O 1
ATOM 2465 N N . PRO B 1 49 ? -1.201 -56.438 -5.652 1 48.5 49 PRO B N 1
ATOM 2466 C CA . PRO B 1 49 ? -2.336 -56.938 -6.414 1 48.5 49 PRO B CA 1
ATOM 2467 C C . PRO B 1 49 ? -3.631 -56.969 -5.605 1 48.5 49 PRO B C 1
ATOM 2469 O O . PRO B 1 49 ? -4.719 -57.062 -6.176 1 48.5 49 PRO B O 1
ATOM 2472 N N . GLN B 1 50 ? -3.547 -56.938 -4.309 1 52.91 50 GLN B N 1
ATOM 2473 C CA . GLN B 1 50 ? -4.746 -56.938 -3.475 1 52.91 50 GLN B CA 1
ATOM 2474 C C . GLN B 1 50 ? -5.418 -55.562 -3.467 1 52.91 50 GLN B C 1
ATOM 2476 O O . GLN B 1 50 ? -6.582 -55.469 -3.084 1 52.91 50 GLN B O 1
ATOM 2481 N N . ALA B 1 51 ? -4.723 -54.719 -3.99 1 56.81 51 ALA B N 1
ATOM 2482 C CA . ALA B 1 51 ? -5.309 -53.375 -4.062 1 56.81 51 ALA B CA 1
ATOM 2483 C C . ALA B 1 51 ? -6.191 -53.219 -5.297 1 56.81 51 ALA B C 1
ATOM 2485 O O . ALA B 1 51 ? -6.137 -54.062 -6.207 1 56.81 51 ALA B O 1
ATOM 2486 N N . ASP B 1 52 ? -7.109 -52.438 -5.344 1 62.97 52 ASP B N 1
ATOM 2487 C CA . ASP B 1 52 ? -7.988 -52.125 -6.473 1 62.97 52 ASP B CA 1
ATOM 2488 C C . ASP B 1 52 ? -7.195 -52.031 -7.77 1 62.97 52 ASP B C 1
ATOM 2490 O O . ASP B 1 52 ? -6.379 -51.125 -7.926 1 62.97 52 ASP B O 1
ATOM 2494 N N . PRO B 1 53 ? -7.316 -53.125 -8.531 1 66.12 53 PRO B N 1
ATOM 2495 C CA . PRO B 1 53 ? -6.543 -53.188 -9.773 1 66.12 53 PRO B CA 1
ATOM 2496 C C . PRO B 1 53 ? -6.625 -51.906 -10.586 1 66.12 53 PRO B C 1
ATOM 2498 O O . PRO B 1 53 ? -5.703 -51.594 -11.336 1 66.12 53 PRO B O 1
ATOM 2501 N N . ASN B 1 54 ? -7.652 -51.188 -10.398 1 66.69 54 ASN B N 1
ATOM 2502 C CA . ASN B 1 54 ? -7.793 -49.906 -11.117 1 66.69 54 ASN B CA 1
ATOM 2503 C C . ASN B 1 54 ? -6.812 -48.875 -10.602 1 66.69 54 ASN B C 1
ATOM 2505 O O . ASN B 1 54 ? -6.23 -48.094 -11.383 1 66.69 54 ASN B O 1
ATOM 2509 N N . ILE B 1 55 ? -6.629 -48.938 -9.414 1 69.56 55 ILE B N 1
ATOM 2510 C CA . ILE B 1 55 ? -5.746 -47.969 -8.773 1 69.56 55 ILE B CA 1
ATOM 2511 C C . ILE B 1 55 ? -4.293 -48.312 -9.117 1 69.56 55 ILE B C 1
ATOM 2513 O O . ILE B 1 55 ? -3.502 -47.406 -9.414 1 69.56 55 ILE B O 1
ATOM 2517 N N . LEU B 1 56 ? -4.062 -49.469 -9.117 1 68 56 LEU B N 1
ATOM 2518 C CA . LEU B 1 56 ? -2.703 -49.906 -9.422 1 68 56 LEU B CA 1
ATOM 2519 C C . LEU B 1 56 ? -2.316 -49.5 -10.844 1 68 56 LEU B C 1
ATOM 2521 O O . LEU B 1 56 ? -1.204 -49.031 -11.078 1 68 56 LEU B O 1
ATOM 2525 N N . GLN B 1 57 ? -3.311 -49.625 -11.672 1 74 57 GLN B N 1
ATOM 2526 C CA . GLN B 1 57 ? -3.068 -49.281 -13.07 1 74 57 GLN B CA 1
ATOM 2527 C C . GLN B 1 57 ? -2.84 -47.781 -13.258 1 74 57 GLN B C 1
ATOM 2529 O O . GLN B 1 57 ? -1.889 -47.375 -13.93 1 74 57 GLN B O 1
ATOM 2534 N N . TRP B 1 58 ? -3.615 -47.031 -12.539 1 82.06 58 TRP B N 1
ATOM 2535 C CA . TRP B 1 58 ? -3.508 -45.594 -12.719 1 82.06 58 TRP B CA 1
ATOM 2536 C C . TRP B 1 58 ? -2.178 -45.062 -12.172 1 82.06 58 TRP B C 1
ATOM 2538 O O . TRP B 1 58 ? -1.516 -44.25 -12.812 1 82.06 58 TRP B O 1
ATOM 2548 N N . GLU B 1 59 ? -1.863 -45.625 -11.016 1 81.88 59 GLU B N 1
ATOM 2549 C CA . GLU B 1 59 ? -0.603 -45.219 -10.406 1 81.88 59 GLU B CA 1
ATOM 2550 C C . GLU B 1 59 ? 0.575 -45.5 -11.344 1 81.88 59 GLU B C 1
ATOM 2552 O O . GLU B 1 59 ? 1.484 -44.656 -11.453 1 81.88 59 GLU B O 1
ATOM 2557 N N . THR B 1 60 ? 0.397 -46.594 -11.977 1 79 60 THR B N 1
ATOM 2558 C CA . THR B 1 60 ? 1.458 -47 -12.898 1 79 60 THR B CA 1
ATOM 2559 C C . THR B 1 60 ? 1.495 -46.062 -14.102 1 79 60 THR B C 1
ATOM 2561 O O . THR B 1 60 ? 2.566 -45.594 -14.508 1 79 60 THR B O 1
ATOM 2564 N N . ILE B 1 61 ? 0.333 -45.75 -14.656 1 83.44 61 ILE B N 1
ATOM 2565 C CA . ILE B 1 61 ? 0.233 -44.875 -15.812 1 83.44 61 ILE B CA 1
ATOM 2566 C C . ILE B 1 61 ? 0.735 -43.469 -15.438 1 83.44 61 ILE B C 1
ATOM 2568 O O . ILE B 1 61 ? 1.496 -42.875 -16.188 1 83.44 61 ILE B O 1
ATOM 2572 N N . TYR B 1 62 ? 0.3 -43.062 -14.336 1 89.19 62 TYR B N 1
ATOM 2573 C CA . TYR B 1 62 ? 0.687 -41.75 -13.828 1 89.19 62 TYR B CA 1
ATOM 2574 C C . TYR B 1 62 ? 2.197 -41.656 -13.664 1 89.19 62 TYR B C 1
ATOM 2576 O O . TYR B 1 62 ? 2.824 -40.719 -14.141 1 89.19 62 TYR B O 1
ATOM 2584 N N . HIS B 1 63 ? 2.852 -42.625 -13.102 1 88.62 63 HIS B N 1
ATOM 2585 C CA . HIS B 1 63 ? 4.293 -42.656 -12.875 1 88.62 63 HIS B CA 1
ATOM 2586 C C . HIS B 1 63 ? 5.055 -42.812 -14.188 1 88.62 63 HIS B C 1
ATOM 2588 O O . HIS B 1 63 ? 6.152 -42.281 -14.344 1 88.62 63 HIS B O 1
ATOM 2594 N N . LEU B 1 64 ? 4.473 -43.562 -14.992 1 86.62 64 LEU B N 1
ATOM 2595 C CA . LEU B 1 64 ? 5.062 -43.75 -16.312 1 86.62 64 LEU B CA 1
ATOM 2596 C C . LEU B 1 64 ? 5.18 -42.406 -17.031 1 86.62 64 LEU B C 1
ATOM 2598 O O . LEU B 1 64 ? 6.207 -42.125 -17.656 1 86.62 64 LEU B O 1
ATOM 2602 N N . CYS B 1 65 ? 4.148 -41.625 -16.922 1 89.69 65 CYS B N 1
ATOM 2603 C CA . CYS B 1 65 ? 4.148 -40.312 -17.578 1 89.69 65 CYS B CA 1
ATOM 2604 C C . CYS B 1 65 ? 5.238 -39.438 -17.016 1 89.69 65 CYS B C 1
ATOM 2606 O O . CYS B 1 65 ? 5.82 -38.625 -17.734 1 89.69 65 CYS B O 1
ATOM 2608 N N . ILE B 1 66 ? 5.52 -39.562 -15.758 1 90.94 66 ILE B N 1
ATOM 2609 C CA . ILE B 1 66 ? 6.508 -38.719 -15.078 1 90.94 66 ILE B CA 1
ATOM 2610 C C . ILE B 1 66 ? 7.914 -39.188 -15.453 1 90.94 66 ILE B C 1
ATOM 2612 O O . ILE B 1 66 ? 8.781 -38.375 -15.75 1 90.94 66 ILE B O 1
ATOM 2616 N N . ASN B 1 67 ? 8.086 -40.5 -15.539 1 88.75 67 ASN B N 1
ATOM 2617 C CA . ASN B 1 67 ? 9.453 -41.031 -15.531 1 88.75 67 ASN B CA 1
ATOM 2618 C C . ASN B 1 67 ? 9.781 -41.75 -16.844 1 88.75 67 ASN B C 1
ATOM 2620 O O . ASN B 1 67 ? 10.953 -42.031 -17.125 1 88.75 67 ASN B O 1
ATOM 2624 N N . GLY B 1 68 ? 8.797 -42.062 -17.641 1 86.25 68 GLY B N 1
ATOM 2625 C CA . GLY B 1 68 ? 9.016 -42.812 -18.859 1 86.25 68 GLY B CA 1
ATOM 2626 C C . GLY B 1 68 ? 9.633 -42 -19.984 1 86.25 68 GLY B C 1
ATOM 2627 O O . GLY B 1 68 ? 9.781 -40.781 -19.844 1 86.25 68 GLY B O 1
ATOM 2628 N N . SER B 1 69 ? 10.102 -42.688 -20.984 1 89.25 69 SER B N 1
ATOM 2629 C CA . SER B 1 69 ? 10.609 -42 -22.156 1 89.25 69 SER B CA 1
ATOM 2630 C C . SER B 1 69 ? 9.516 -41.188 -22.844 1 89.25 69 SER B C 1
ATOM 2632 O O . SER B 1 69 ? 8.383 -41.656 -22.953 1 89.25 69 SER B O 1
ATOM 2634 N N . LYS B 1 70 ? 9.906 -40.031 -23.219 1 91.56 70 LYS B N 1
ATOM 2635 C CA . LYS B 1 70 ? 8.953 -39.125 -23.859 1 91.56 70 LYS B CA 1
ATOM 2636 C C . LYS B 1 70 ? 8.32 -39.75 -25.078 1 91.56 70 LYS B C 1
ATOM 2638 O O . LYS B 1 70 ? 7.109 -39.656 -25.297 1 91.56 70 LYS B O 1
ATOM 2643 N N . GLU B 1 71 ? 9.141 -40.438 -25.812 1 91.94 71 GLU B N 1
ATOM 2644 C CA . GLU B 1 71 ? 8.664 -41.062 -27.047 1 91.94 71 GLU B CA 1
ATOM 2645 C C . GLU B 1 71 ? 7.621 -42.156 -26.75 1 91.94 71 GLU B C 1
ATOM 2647 O O . GLU B 1 71 ? 6.598 -42.219 -27.422 1 91.94 71 GLU B O 1
ATOM 2652 N N . ALA B 1 72 ? 7.902 -42.906 -25.734 1 90.62 72 ALA B N 1
ATOM 2653 C CA . ALA B 1 72 ? 6.98 -43.969 -25.359 1 90.62 72 ALA B CA 1
ATOM 2654 C C . ALA B 1 72 ? 5.66 -43.406 -24.859 1 90.62 72 ALA B C 1
ATOM 2656 O O . ALA B 1 72 ? 4.586 -43.875 -25.234 1 90.62 72 ALA B O 1
ATOM 2657 N N . VAL B 1 73 ? 5.73 -42.406 -24.078 1 91.38 73 VAL B N 1
ATOM 2658 C CA . VAL B 1 73 ? 4.527 -41.781 -23.516 1 91.38 73 VAL B CA 1
ATOM 2659 C C . VAL B 1 73 ? 3.674 -41.188 -24.625 1 91.38 73 VAL B C 1
ATOM 2661 O O . VAL B 1 73 ? 2.461 -41.406 -24.672 1 91.38 73 VAL B O 1
ATOM 2664 N N . ILE B 1 74 ? 4.332 -40.5 -25.547 1 91.94 74 ILE B N 1
ATOM 2665 C CA . ILE B 1 74 ? 3.615 -39.875 -26.656 1 91.94 74 ILE B CA 1
ATOM 2666 C C . ILE B 1 74 ? 2.953 -40.938 -27.5 1 91.94 74 ILE B C 1
ATOM 2668 O O . ILE B 1 74 ? 1.806 -40.781 -27.938 1 91.94 74 ILE B O 1
ATOM 2672 N N . ARG B 1 75 ? 3.668 -42 -27.703 1 88.31 75 ARG B N 1
ATOM 2673 C CA . ARG B 1 75 ? 3.119 -43.094 -28.469 1 88.31 75 ARG B CA 1
ATOM 2674 C C . ARG B 1 75 ? 1.896 -43.688 -27.781 1 88.31 75 ARG B C 1
ATOM 2676 O O . ARG B 1 75 ? 0.899 -44 -28.438 1 88.31 75 ARG B O 1
ATOM 2683 N N . LEU B 1 76 ? 1.971 -43.875 -26.531 1 87.25 76 LEU B N 1
ATOM 2684 C CA . LEU B 1 76 ? 0.845 -44.406 -25.766 1 87.25 76 LEU B CA 1
ATOM 2685 C C . LEU B 1 76 ? -0.344 -43.438 -25.828 1 87.25 76 LEU B C 1
ATOM 2687 O O . LEU B 1 76 ? -1.491 -43.875 -25.938 1 87.25 76 LEU B O 1
ATOM 2691 N N . LEU B 1 77 ? -0.069 -42.156 -25.781 1 87.94 77 LEU B N 1
ATOM 2692 C CA . LEU B 1 77 ? -1.118 -41.156 -25.875 1 87.94 77 LEU B CA 1
ATOM 2693 C C . LEU B 1 77 ? -1.803 -41.219 -27.234 1 87.94 77 LEU B C 1
ATOM 2695 O O . LEU B 1 77 ? -3.025 -41.062 -27.328 1 87.94 77 LEU B O 1
ATOM 2699 N N . GLN B 1 78 ? -1.003 -41.438 -28.25 1 85.5 78 GLN B N 1
ATOM 2700 C CA . GLN B 1 78 ? -1.543 -41.531 -29.594 1 85.5 78 GLN B CA 1
ATOM 2701 C C . GLN B 1 78 ? -2.463 -42.719 -29.734 1 85.5 78 GLN B C 1
ATOM 2703 O O . GLN B 1 78 ? -3.381 -42.719 -30.562 1 85.5 78 GLN B O 1
ATOM 2708 N N . LEU B 1 79 ? -2.217 -43.719 -28.859 1 82 79 LEU B N 1
ATOM 2709 C CA . LEU B 1 79 ? -3.02 -44.938 -28.891 1 82 79 LEU B CA 1
ATOM 2710 C C . LEU B 1 79 ? -4.293 -44.75 -28.062 1 82 79 LEU B C 1
ATOM 2712 O O . LEU B 1 79 ? -5.141 -45.656 -28.031 1 82 79 LEU B O 1
ATOM 2716 N N . GLY B 1 80 ? -4.406 -43.656 -27.359 1 82.12 80 GLY B N 1
ATOM 2717 C CA . GLY B 1 80 ? -5.645 -43.344 -26.656 1 82.12 80 GLY B CA 1
ATOM 2718 C C . GLY B 1 80 ? -5.527 -43.5 -25.156 1 82.12 80 GLY B C 1
ATOM 2719 O O . GLY B 1 80 ? -6.512 -43.812 -24.484 1 82.12 80 GLY B O 1
ATOM 2720 N N . LEU B 1 81 ? -4.355 -43.406 -24.719 1 84 81 LEU B N 1
ATOM 2721 C CA . LEU B 1 81 ? -4.164 -43.438 -23.266 1 84 81 LEU B CA 1
ATOM 2722 C C . LEU B 1 81 ? -5.062 -42.406 -22.578 1 84 81 LEU B C 1
ATOM 2724 O O . LEU B 1 81 ? -5.203 -41.281 -23.062 1 84 81 LEU B O 1
ATOM 2728 N N . THR B 1 82 ? -5.699 -42.781 -21.484 1 83.38 82 THR B N 1
ATOM 2729 C CA . THR B 1 82 ? -6.617 -41.906 -20.766 1 83.38 82 THR B CA 1
ATOM 2730 C C . THR B 1 82 ? -5.859 -40.781 -20.078 1 83.38 82 THR B C 1
ATOM 2732 O O . THR B 1 82 ? -4.73 -40.969 -19.625 1 83.38 82 THR B O 1
ATOM 2735 N N . PHE B 1 83 ? -6.59 -39.656 -19.953 1 90.25 83 PHE B N 1
ATOM 2736 C CA . PHE B 1 83 ? -5.973 -38.5 -19.328 1 90.25 83 PHE B CA 1
ATOM 2737 C C . PHE B 1 83 ? -6.262 -38.469 -17.828 1 90.25 83 PHE B C 1
ATOM 2739 O O . PHE B 1 83 ? -5.586 -37.781 -17.078 1 90.25 83 PHE B O 1
ATOM 2746 N N . SER B 1 84 ? -7.289 -39.125 -17.391 1 89.69 84 SER B N 1
ATOM 2747 C CA . SER B 1 84 ? -7.738 -39.094 -16.016 1 89.69 84 SER B CA 1
ATOM 2748 C C . SER B 1 84 ? -8.617 -40.281 -15.68 1 89.69 84 SER B C 1
ATOM 2750 O O . SER B 1 84 ? -9.016 -41.031 -16.578 1 89.69 84 SER B O 1
ATOM 2752 N N . VAL B 1 85 ? -8.789 -40.531 -14.406 1 85.5 85 VAL B N 1
ATOM 2753 C CA . VAL B 1 85 ? -9.711 -41.562 -13.922 1 85.5 85 VAL B CA 1
ATOM 2754 C C . VAL B 1 85 ? -10.656 -40.938 -12.891 1 85.5 85 VAL B C 1
ATOM 2756 O O . VAL B 1 85 ? -10.32 -39.938 -12.242 1 85.5 85 VAL B O 1
ATOM 2759 N N . PRO B 1 86 ? -11.836 -41.5 -12.727 1 84.19 86 PRO B N 1
ATOM 2760 C CA . PRO B 1 86 ? -12.844 -40.906 -11.836 1 84.19 86 PRO B CA 1
ATOM 2761 C C . PRO B 1 86 ? -12.469 -41.031 -10.359 1 84.19 86 PRO B C 1
ATOM 2763 O O . PRO B 1 86 ? -12.961 -40.25 -9.539 1 84.19 86 PRO B O 1
ATOM 2766 N N . TRP B 1 87 ? -11.617 -42 -10 1 84.75 87 TRP B N 1
ATOM 2767 C CA . TRP B 1 87 ? -11.383 -42.25 -8.586 1 84.75 87 TRP B CA 1
ATOM 2768 C C . TRP B 1 87 ? -10.133 -41.531 -8.094 1 84.75 87 TRP B C 1
ATOM 2770 O O . TRP B 1 87 ? -9.805 -41.562 -6.906 1 84.75 87 TRP B O 1
ATOM 2780 N N . ASP B 1 88 ? -9.406 -40.938 -8.961 1 89.19 88 ASP B N 1
ATOM 2781 C CA . ASP B 1 88 ? -8.203 -40.188 -8.633 1 89.19 88 ASP B CA 1
ATOM 2782 C C . ASP B 1 88 ? -8.297 -38.75 -9.18 1 89.19 88 ASP B C 1
ATOM 2784 O O . ASP B 1 88 ? -8.57 -38.562 -10.367 1 89.19 88 ASP B O 1
ATOM 2788 N N . PRO B 1 89 ? -8.086 -37.812 -8.32 1 93.31 89 PRO B N 1
ATOM 2789 C CA . PRO B 1 89 ? -8.195 -36.406 -8.789 1 93.31 89 PRO B CA 1
ATOM 2790 C C . PRO B 1 89 ? -7.004 -35.969 -9.641 1 93.31 89 PRO B C 1
ATOM 2792 O O . PRO B 1 89 ? -7.07 -34.969 -10.328 1 93.31 89 PRO B O 1
ATOM 2795 N N . ARG B 1 90 ? -5.945 -36.719 -9.625 1 93.44 90 ARG B N 1
ATOM 2796 C CA . ARG B 1 90 ? -4.789 -36.406 -10.461 1 93.44 90 ARG B CA 1
ATOM 2797 C C . ARG B 1 90 ? -5.074 -36.719 -11.93 1 93.44 90 ARG B C 1
ATOM 2799 O O . ARG B 1 90 ? -5.738 -37.688 -12.25 1 93.44 90 ARG B O 1
ATOM 2806 N N . THR B 1 91 ? -4.59 -35.844 -12.727 1 95.25 91 THR B N 1
ATOM 2807 C CA . THR B 1 91 ? -4.668 -36.031 -14.172 1 95.25 91 THR B CA 1
ATOM 2808 C C . THR B 1 91 ? -3.273 -36.156 -14.773 1 95.25 91 THR B C 1
ATOM 2810 O O . THR B 1 91 ? -2.27 -35.969 -14.086 1 95.25 91 THR B O 1
ATOM 2813 N N . LEU B 1 92 ? -3.197 -36.625 -16.047 1 94.44 92 LEU B N 1
ATOM 2814 C CA . LEU B 1 92 ? -1.903 -36.781 -16.688 1 94.44 92 LEU B CA 1
ATOM 2815 C C . LEU B 1 92 ? -1.228 -35.438 -16.891 1 94.44 92 LEU B C 1
ATOM 2817 O O . LEU B 1 92 ? -0.015 -35.344 -17.109 1 94.44 92 LEU B O 1
ATOM 2821 N N . PHE B 1 93 ? -2.002 -34.344 -16.781 1 96.06 93 PHE B N 1
ATOM 2822 C CA . PHE B 1 93 ? -1.42 -33.031 -16.844 1 96.06 93 PHE B CA 1
ATOM 2823 C C . PHE B 1 93 ? -0.556 -32.75 -15.625 1 96.06 93 PHE B C 1
ATOM 2825 O O . PHE B 1 93 ? 0.517 -32.156 -15.734 1 96.06 93 PHE B O 1
ATOM 2832 N N . HIS B 1 94 ? -1.068 -33.219 -14.477 1 96.5 94 HIS B N 1
ATOM 2833 C CA . HIS B 1 94 ? -0.248 -33.125 -13.273 1 96.5 94 HIS B CA 1
ATOM 2834 C C . HIS B 1 94 ? 1.085 -33.844 -13.453 1 96.5 94 HIS B C 1
ATOM 2836 O O . HIS B 1 94 ? 2.139 -33.281 -13.117 1 96.5 94 HIS B O 1
ATOM 2842 N N . ALA B 1 95 ? 0.999 -35.031 -14 1 93.69 95 ALA B N 1
ATOM 2843 C CA . ALA B 1 95 ? 2.195 -35.844 -14.203 1 93.69 95 ALA B CA 1
ATOM 2844 C C . ALA B 1 95 ? 3.152 -35.188 -15.18 1 93.69 95 ALA B C 1
ATOM 2846 O O . ALA B 1 95 ? 4.363 -35.156 -14.945 1 93.69 95 ALA B O 1
ATOM 2847 N N . ALA B 1 96 ? 2.607 -34.656 -16.281 1 93.94 96 ALA B N 1
ATOM 2848 C CA . ALA B 1 96 ? 3.418 -34.031 -17.328 1 93.94 96 ALA B CA 1
ATOM 2849 C C . ALA B 1 96 ? 4.195 -32.844 -16.781 1 93.94 96 ALA B C 1
ATOM 2851 O O . ALA B 1 96 ? 5.359 -32.625 -17.141 1 93.94 96 ALA B O 1
ATOM 2852 N N . VAL B 1 97 ? 3.625 -32.094 -15.891 1 93.56 97 VAL B N 1
ATOM 2853 C CA . VAL B 1 97 ? 4.25 -30.891 -15.352 1 93.56 97 VAL B CA 1
ATOM 2854 C C . VAL B 1 97 ? 5.328 -31.281 -14.344 1 93.56 97 VAL B C 1
ATOM 2856 O O . VAL B 1 97 ? 6.312 -30.562 -14.172 1 93.56 97 VAL B O 1
ATOM 2859 N N . ARG B 1 98 ? 5.195 -32.375 -13.727 1 91.25 98 ARG B N 1
ATOM 2860 C CA . ARG B 1 98 ? 6.113 -32.812 -12.68 1 91.25 98 ARG B CA 1
ATOM 2861 C C . ARG B 1 98 ? 7.359 -33.469 -13.273 1 91.25 98 ARG B C 1
ATOM 2863 O O . ARG B 1 98 ? 8.32 -33.75 -12.555 1 91.25 98 ARG B O 1
ATOM 2870 N N . ARG B 1 99 ? 7.32 -33.656 -14.594 1 90.31 99 ARG B N 1
ATOM 2871 C CA . ARG B 1 99 ? 8.484 -34.25 -15.242 1 90.31 99 ARG B CA 1
ATOM 2872 C C . ARG B 1 99 ? 9.719 -33.375 -15.062 1 90.31 99 ARG B C 1
ATOM 2874 O O . ARG B 1 99 ? 9.625 -32.125 -15.133 1 90.31 99 ARG B O 1
ATOM 2881 N N . TYR B 1 100 ? 10.836 -33.906 -14.875 1 81.25 100 TYR B N 1
ATOM 2882 C CA . TYR B 1 100 ? 12.062 -33.188 -14.547 1 81.25 100 TYR B CA 1
ATOM 2883 C C . TYR B 1 100 ? 12.773 -32.719 -15.812 1 81.25 100 TYR B C 1
ATOM 2885 O O . TYR B 1 100 ? 13.617 -31.828 -15.758 1 81.25 100 TYR B O 1
ATOM 2893 N N . ASP B 1 101 ? 12.609 -33.344 -16.984 1 80.62 101 ASP B N 1
ATOM 2894 C CA . ASP B 1 101 ? 13.391 -33.062 -18.188 1 80.62 101 ASP B CA 1
ATOM 2895 C C . ASP B 1 101 ? 12.922 -31.766 -18.844 1 80.62 101 ASP B C 1
ATOM 2897 O O . ASP B 1 101 ? 13.531 -31.297 -19.812 1 80.62 101 ASP B O 1
ATOM 2901 N N . ASN B 1 102 ? 12.164 -30.938 -18.281 1 77.56 102 ASN B N 1
ATOM 2902 C CA . ASN B 1 102 ? 11.648 -29.672 -18.781 1 77.56 102 ASN B CA 1
ATOM 2903 C C . ASN B 1 102 ? 11.133 -29.797 -20.219 1 77.56 102 ASN B C 1
ATOM 2905 O O . ASN B 1 102 ? 11 -28.797 -20.922 1 77.56 102 ASN B O 1
ATOM 2909 N N . ASP B 1 103 ? 10.922 -30.938 -20.656 1 85.38 103 ASP B N 1
ATOM 2910 C CA . ASP B 1 103 ? 10.414 -31.172 -22 1 85.38 103 ASP B CA 1
ATOM 2911 C C . ASP B 1 103 ? 8.922 -30.844 -22.094 1 85.38 103 ASP B C 1
ATOM 2913 O O . ASP B 1 103 ? 8.133 -31.266 -21.25 1 85.38 103 ASP B O 1
ATOM 2917 N N . LYS B 1 104 ? 8.602 -30.094 -23.141 1 91.19 104 LYS B N 1
ATOM 2918 C CA . LYS B 1 104 ? 7.223 -29.625 -23.266 1 91.19 104 LYS B CA 1
ATOM 2919 C C . LYS B 1 104 ? 6.418 -30.531 -24.203 1 91.19 104 LYS B C 1
ATOM 2921 O O . LYS B 1 104 ? 5.211 -30.344 -24.359 1 91.19 104 LYS B O 1
ATOM 2926 N N . ASP B 1 105 ? 7.016 -31.562 -24.75 1 92.81 105 ASP B N 1
ATOM 2927 C CA . ASP B 1 105 ? 6.391 -32.312 -25.844 1 92.81 105 ASP B CA 1
ATOM 2928 C C . ASP B 1 105 ? 5.176 -33.094 -25.344 1 92.81 105 ASP B C 1
ATOM 2930 O O . ASP B 1 105 ? 4.137 -33.125 -26 1 92.81 105 ASP B O 1
ATOM 2934 N N . ILE B 1 106 ? 5.363 -33.719 -24.234 1 93.62 106 ILE B N 1
ATOM 2935 C CA . ILE B 1 106 ? 4.258 -34.531 -23.688 1 93.62 106 ILE B CA 1
ATOM 2936 C C . ILE B 1 106 ? 3.07 -33.594 -23.391 1 93.62 106 ILE B C 1
ATOM 2938 O O . ILE B 1 106 ? 1.939 -33.906 -23.797 1 93.62 106 ILE B O 1
ATOM 2942 N N . LEU B 1 107 ? 3.359 -32.5 -22.719 1 94.38 107 LEU B N 1
ATOM 2943 C CA . LEU B 1 107 ? 2.307 -31.547 -22.391 1 94.38 107 LEU B CA 1
ATOM 2944 C C . LEU B 1 107 ? 1.677 -30.984 -23.656 1 94.38 107 LEU B C 1
ATOM 2946 O O . LEU B 1 107 ? 0.457 -30.828 -23.734 1 94.38 107 LEU B O 1
ATOM 2950 N N . TYR B 1 108 ? 2.518 -30.688 -24.641 1 94.06 108 TYR B N 1
ATOM 2951 C CA . TYR B 1 108 ? 2.043 -30.203 -25.922 1 94.06 108 TYR B CA 1
ATOM 2952 C C . TYR B 1 108 ? 1.06 -31.188 -26.547 1 94.06 108 TYR B C 1
ATOM 2954 O O . TYR B 1 108 ? -0.007 -30.797 -27.031 1 94.06 108 TYR B O 1
ATOM 2962 N N . HIS B 1 109 ? 1.387 -32.438 -26.547 1 92.69 109 HIS B N 1
ATOM 2963 C CA . HIS B 1 109 ? 0.532 -33.5 -27.125 1 92.69 109 HIS B CA 1
ATOM 2964 C C . HIS B 1 109 ? -0.77 -33.625 -26.344 1 92.69 109 HIS B C 1
ATOM 2966 O O . HIS B 1 109 ? -1.844 -33.75 -26.938 1 92.69 109 HIS B O 1
ATOM 2972 N N . LEU B 1 110 ? -0.668 -33.531 -25.078 1 94 110 LEU B N 1
ATOM 2973 C CA . LEU B 1 110 ? -1.85 -33.625 -24.219 1 94 110 LEU B CA 1
ATOM 2974 C C . LEU B 1 110 ? -2.818 -32.5 -24.5 1 94 110 LEU B C 1
ATOM 2976 O O . LEU B 1 110 ? -4.004 -32.719 -24.75 1 94 110 LEU B O 1
ATOM 2980 N N . LEU B 1 111 ? -2.309 -31.281 -24.5 1 94.81 111 LEU B N 1
ATOM 2981 C CA . LEU B 1 111 ? -3.141 -30.109 -24.688 1 94.81 111 LEU B CA 1
ATOM 2982 C C . LEU B 1 111 ? -3.707 -30.047 -26.094 1 94.81 111 LEU B C 1
ATOM 2984 O O . LEU B 1 111 ? -4.855 -29.656 -26.297 1 94.81 111 LEU B O 1
ATOM 2988 N N . GLY B 1 112 ? -2.916 -30.438 -27.031 1 92.31 112 GLY B N 1
ATOM 2989 C CA . GLY B 1 112 ? -3.318 -30.406 -28.422 1 92.31 112 GLY B CA 1
ATOM 2990 C C . GLY B 1 112 ? -4.414 -31.406 -28.75 1 92.31 112 GLY B C 1
ATOM 2991 O O . GLY B 1 112 ? -5.164 -31.219 -29.719 1 92.31 112 GLY B O 1
ATOM 2992 N N . ASN B 1 113 ? -4.523 -32.469 -27.969 1 89.88 113 ASN B N 1
ATOM 2993 C CA . ASN B 1 113 ? -5.496 -33.531 -28.25 1 89.88 113 ASN B CA 1
ATOM 2994 C C . ASN B 1 113 ? -6.625 -33.531 -27.219 1 89.88 113 ASN B C 1
ATOM 2996 O O . ASN B 1 113 ? -7.395 -34.469 -27.141 1 89.88 113 ASN B O 1
ATOM 3000 N N . LEU B 1 114 ? -6.727 -32.5 -26.438 1 92.31 114 LEU B N 1
ATOM 3001 C CA . LEU B 1 114 ? -7.766 -32.406 -25.422 1 92.31 114 LEU B CA 1
ATOM 3002 C C . LEU B 1 114 ? -9.039 -31.797 -26.016 1 92.31 114 LEU B C 1
ATOM 3004 O O . LEU B 1 114 ? -9.039 -30.656 -26.453 1 92.31 114 LEU B O 1
ATOM 3008 N N . PRO B 1 115 ? -10.102 -32.656 -26.062 1 89.31 115 PRO B N 1
ATOM 3009 C CA . PRO B 1 115 ? -11.359 -32.094 -26.547 1 89.31 115 PRO B CA 1
ATOM 3010 C C . PRO B 1 115 ? -11.875 -30.953 -25.672 1 89.31 115 PRO B C 1
ATOM 3012 O O . PRO B 1 115 ? -11.633 -30.938 -24.453 1 89.31 115 PRO B O 1
ATOM 3015 N N . LEU B 1 116 ? -12.617 -30.062 -26.219 1 91.38 116 LEU B N 1
ATOM 3016 C CA . LEU B 1 116 ? -13.102 -28.844 -25.562 1 91.38 116 LEU B CA 1
ATOM 3017 C C . LEU B 1 116 ? -13.898 -29.188 -24.312 1 91.38 116 LEU B C 1
ATOM 3019 O O . LEU B 1 116 ? -13.766 -28.531 -23.281 1 91.38 116 LEU B O 1
ATOM 3023 N N . ASN B 1 117 ? -14.695 -30.219 -24.375 1 91.31 117 ASN B N 1
ATOM 3024 C CA . ASN B 1 117 ? -15.57 -30.562 -23.266 1 91.31 117 ASN B CA 1
ATOM 3025 C C . ASN B 1 117 ? -14.797 -31.156 -22.094 1 91.31 117 ASN B C 1
ATOM 3027 O O . ASN B 1 117 ? -15.359 -31.391 -21.031 1 91.31 117 ASN B O 1
ATOM 3031 N N . GLN B 1 118 ? -13.453 -31.375 -22.344 1 92.38 118 GLN B N 1
ATOM 3032 C CA . GLN B 1 118 ? -12.641 -31.938 -21.281 1 92.38 118 GLN B CA 1
ATOM 3033 C C . GLN B 1 118 ? -11.586 -30.953 -20.797 1 92.38 118 GLN B C 1
ATOM 3035 O O . GLN B 1 118 ? -10.672 -31.312 -20.047 1 92.38 118 GLN B O 1
ATOM 3040 N N . PHE B 1 119 ? -11.734 -29.688 -21.078 1 93.81 119 PHE B N 1
ATOM 3041 C CA . PHE B 1 119 ? -10.789 -28.656 -20.672 1 93.81 119 PHE B CA 1
ATOM 3042 C C . PHE B 1 119 ? -10.672 -28.578 -19.156 1 93.81 119 PHE B C 1
ATOM 3044 O O . PHE B 1 119 ? -9.633 -28.188 -18.625 1 93.81 119 PHE B O 1
ATOM 3051 N N . PHE B 1 120 ? -11.68 -29.062 -18.484 1 92.69 120 PHE B N 1
ATOM 3052 C CA . PHE B 1 120 ? -11.727 -28.984 -17.031 1 92.69 120 PHE B CA 1
ATOM 3053 C C . PHE B 1 120 ? -10.617 -29.828 -16.406 1 92.69 120 PHE B C 1
ATOM 3055 O O . PHE B 1 120 ? -10.211 -29.594 -15.258 1 92.69 120 PHE B O 1
ATOM 3062 N N . LEU B 1 121 ? -10.094 -30.828 -17.156 1 93.25 121 LEU B N 1
ATOM 3063 C CA . LEU B 1 121 ? -9.062 -31.734 -16.656 1 93.25 121 LEU B CA 1
ATOM 3064 C C . LEU B 1 121 ? -7.777 -30.969 -16.344 1 93.25 121 LEU B C 1
ATOM 3066 O O . LEU B 1 121 ? -6.992 -31.391 -15.492 1 93.25 121 LEU B O 1
ATOM 3070 N N . VAL B 1 122 ? -7.602 -29.828 -16.984 1 95.25 122 VAL B N 1
ATOM 3071 C CA . VAL B 1 122 ? -6.398 -29.016 -16.812 1 95.25 122 VAL B CA 1
ATOM 3072 C C . VAL B 1 122 ? -6.543 -28.156 -15.555 1 95.25 122 VAL B C 1
ATOM 3074 O O . VAL B 1 122 ? -5.543 -27.703 -14.992 1 95.25 122 VAL B O 1
ATOM 3077 N N . PHE B 1 123 ? -7.746 -27.984 -15.086 1 95.12 123 PHE B N 1
ATOM 3078 C CA . PHE B 1 123 ? -8.008 -27.094 -13.961 1 95.12 123 PHE B CA 1
ATOM 3079 C C . PHE B 1 123 ? -8.5 -27.891 -12.75 1 95.12 123 PHE B C 1
ATOM 3081 O O . PHE B 1 123 ? -8.867 -27.297 -11.727 1 95.12 123 PHE B O 1
ATOM 3088 N N . GLN B 1 124 ? -8.5 -29.219 -12.906 1 94.69 124 GLN B N 1
ATOM 3089 C CA . GLN B 1 124 ? -8.906 -30.094 -11.805 1 94.69 124 GLN B CA 1
ATOM 3090 C C . GLN B 1 124 ? -7.84 -30.125 -10.711 1 94.69 124 GLN B C 1
ATOM 3092 O O . GLN B 1 124 ? -6.668 -30.391 -10.984 1 94.69 124 GLN B O 1
ATOM 3097 N N . PRO B 1 125 ? -8.203 -29.781 -9.406 1 96 125 PRO B N 1
ATOM 3098 C CA . PRO B 1 125 ? -7.223 -29.875 -8.32 1 96 125 PRO B CA 1
ATOM 3099 C C . PRO B 1 125 ? -6.898 -31.312 -7.938 1 96 125 PRO B C 1
ATOM 3101 O O . PRO B 1 125 ? -7.773 -32.188 -7.996 1 96 125 PRO B O 1
ATOM 3104 N N . ASP B 1 126 ? -5.699 -31.562 -7.617 1 95.19 126 ASP B N 1
ATOM 3105 C CA . ASP B 1 126 ? -5.301 -32.875 -7.098 1 95.19 126 ASP B CA 1
ATOM 3106 C C . ASP B 1 126 ? -5.625 -33 -5.613 1 95.19 126 ASP B C 1
ATOM 3108 O O . ASP B 1 126 ? -6.453 -32.25 -5.09 1 95.19 126 ASP B O 1
ATOM 3112 N N . GLU B 1 127 ? -5.035 -34 -4.949 1 91.62 127 GLU B N 1
ATOM 3113 C CA . GLU B 1 127 ? -5.309 -34.281 -3.543 1 91.62 127 GLU B CA 1
ATOM 3114 C C . GLU B 1 127 ? -4.832 -33.125 -2.654 1 91.62 127 GLU B C 1
ATOM 3116 O O . GLU B 1 127 ? -5.359 -32.938 -1.561 1 91.62 127 GLU B O 1
ATOM 3121 N N . THR B 1 128 ? -3.857 -32.281 -3.107 1 92.81 128 THR B N 1
ATOM 3122 C CA . THR B 1 128 ? -3.324 -31.172 -2.346 1 92.81 128 THR B CA 1
ATOM 3123 C C . THR B 1 128 ? -4.07 -29.875 -2.684 1 92.81 128 THR B C 1
ATOM 3125 O O . THR B 1 128 ? -3.76 -28.812 -2.146 1 92.81 128 THR B O 1
ATOM 3128 N N . GLY B 1 129 ? -4.984 -29.953 -3.611 1 94.38 129 GLY B N 1
ATOM 3129 C CA . GLY B 1 129 ? -5.777 -28.797 -3.98 1 94.38 129 GLY B CA 1
ATOM 3130 C C . GLY B 1 129 ? -5.141 -27.969 -5.074 1 94.38 129 GLY B C 1
ATOM 3131 O O . GLY B 1 129 ? -5.539 -26.812 -5.305 1 94.38 129 GLY B O 1
ATOM 3132 N N . GLU B 1 130 ? -4.18 -28.547 -5.758 1 96.12 130 GLU B N 1
ATOM 3133 C CA . GLU B 1 130 ? -3.469 -27.781 -6.781 1 96.12 130 GLU B CA 1
ATOM 3134 C C . GLU B 1 130 ? -3.83 -28.266 -8.18 1 96.12 130 GLU B C 1
ATOM 3136 O O . GLU B 1 130 ? -3.865 -29.469 -8.438 1 96.12 130 GLU B O 1
ATOM 3141 N N . THR B 1 131 ? -4.145 -27.344 -9.055 1 97.12 131 THR B N 1
ATOM 3142 C CA . THR B 1 131 ? -4.332 -27.656 -10.461 1 97.12 131 THR B CA 1
ATOM 3143 C C . THR B 1 131 ? -2.988 -27.906 -11.148 1 97.12 131 THR B C 1
ATOM 3145 O O . THR B 1 131 ? -1.938 -27.562 -10.602 1 97.12 131 THR B O 1
ATOM 3148 N N . PRO B 1 132 ? -3.02 -28.547 -12.383 1 96.5 132 PRO B N 1
ATOM 3149 C CA . PRO B 1 132 ? -1.762 -28.734 -13.102 1 96.5 132 PRO B CA 1
ATOM 3150 C C . PRO B 1 132 ? -1.003 -27.422 -13.32 1 96.5 132 PRO B C 1
ATOM 3152 O O . PRO B 1 132 ? 0.221 -27.391 -13.172 1 96.5 132 PRO B O 1
ATOM 3155 N N . LEU B 1 133 ? -1.714 -26.359 -13.617 1 95.94 133 LEU B N 1
ATOM 3156 C CA . LEU B 1 133 ? -1.066 -25.062 -13.812 1 95.94 133 LEU B CA 1
ATOM 3157 C C . LEU B 1 133 ? -0.427 -24.578 -12.523 1 95.94 133 LEU B C 1
ATOM 3159 O O . LEU B 1 133 ? 0.713 -24.109 -12.523 1 95.94 133 LEU B O 1
ATOM 3163 N N . GLN B 1 134 ? -1.159 -24.688 -11.43 1 96.69 134 GLN B N 1
ATOM 3164 C CA . GLN B 1 134 ? -0.621 -24.266 -10.141 1 96.69 134 GLN B CA 1
ATOM 3165 C C . GLN B 1 134 ? 0.586 -25.109 -9.75 1 96.69 134 GLN B C 1
ATOM 3167 O O . GLN B 1 134 ? 1.564 -24.594 -9.203 1 96.69 134 GLN B O 1
ATOM 3172 N N . CYS B 1 135 ? 0.558 -26.406 -10.062 1 95.62 135 CYS B N 1
ATOM 3173 C CA . CYS B 1 135 ? 1.708 -27.281 -9.852 1 95.62 135 CYS B CA 1
ATOM 3174 C C . CYS B 1 135 ? 2.91 -26.797 -10.656 1 95.62 135 CYS B C 1
ATOM 3176 O O . CYS B 1 135 ? 4.031 -26.781 -10.148 1 95.62 135 CYS B O 1
ATOM 3178 N N . ALA B 1 136 ? 2.656 -26.484 -11.875 1 94.88 136 ALA B N 1
ATOM 3179 C CA . ALA B 1 136 ? 3.709 -25.984 -12.758 1 94.88 136 ALA B CA 1
ATOM 3180 C C . ALA B 1 136 ? 4.332 -24.703 -12.188 1 94.88 136 ALA B C 1
ATOM 3182 O O . ALA B 1 136 ? 5.555 -24.547 -12.203 1 94.88 136 ALA B O 1
ATOM 3183 N N . LEU B 1 137 ? 3.521 -23.812 -11.633 1 96.06 137 LEU B N 1
ATOM 3184 C CA . LEU B 1 137 ? 3.967 -22.516 -11.133 1 96.06 137 LEU B CA 1
ATOM 3185 C C . LEU B 1 137 ? 4.641 -22.672 -9.766 1 96.06 137 LEU B C 1
ATOM 3187 O O . LEU B 1 137 ? 5.312 -21.75 -9.305 1 96.06 137 LEU B O 1
ATOM 3191 N N . ASN B 1 138 ? 4.434 -23.781 -9.133 1 94.5 138 ASN B N 1
ATOM 3192 C CA . ASN B 1 138 ? 5.102 -24.047 -7.867 1 94.5 138 ASN B CA 1
ATOM 3193 C C . ASN B 1 138 ? 6.531 -24.531 -8.086 1 94.5 138 ASN B C 1
ATOM 3195 O O . ASN B 1 138 ? 7.309 -24.625 -7.129 1 94.5 138 ASN B O 1
ATOM 3199 N N . GLN B 1 139 ? 6.824 -24.75 -9.289 1 89.62 139 GLN B N 1
ATOM 3200 C CA . GLN B 1 139 ? 8.203 -25.109 -9.602 1 89.62 139 GLN B CA 1
ATOM 3201 C C . GLN B 1 139 ? 9.117 -23.891 -9.492 1 89.62 139 GLN B C 1
ATOM 3203 O O . GLN B 1 139 ? 8.672 -22.75 -9.68 1 89.62 139 GLN B O 1
ATOM 3208 N N . PRO B 1 140 ? 10.406 -24.109 -9.195 1 87.31 140 PRO B N 1
ATOM 3209 C CA . PRO B 1 140 ? 11.328 -22.984 -9.031 1 87.31 140 PRO B CA 1
ATOM 3210 C C . PRO B 1 140 ? 11.602 -22.25 -10.336 1 87.31 140 PRO B C 1
ATOM 3212 O O . PRO B 1 140 ? 11.945 -21.062 -10.32 1 87.31 140 PRO B O 1
ATOM 3215 N N . TYR B 1 141 ? 11.484 -22.969 -11.406 1 88.81 141 TYR B N 1
ATOM 3216 C CA . TYR B 1 141 ? 11.797 -22.359 -12.695 1 88.81 141 TYR B CA 1
ATOM 3217 C C . TYR B 1 141 ? 10.547 -22.25 -13.562 1 88.81 141 TYR B C 1
ATOM 3219 O O . TYR B 1 141 ? 9.742 -23.188 -13.625 1 88.81 141 TYR B O 1
ATOM 3227 N N . PHE B 1 142 ? 10.352 -21.062 -14.148 1 92.12 142 PHE B N 1
ATOM 3228 C CA . PHE B 1 142 ? 9.297 -20.797 -15.125 1 92.12 142 PHE B CA 1
ATOM 3229 C C . PHE B 1 142 ? 9.859 -20.828 -16.547 1 92.12 142 PHE B C 1
ATOM 3231 O O . PHE B 1 142 ? 10.32 -19.797 -17.047 1 92.12 142 PHE B O 1
ATOM 3238 N N . GLY B 1 143 ? 9.797 -22.078 -17.109 1 92.31 143 GLY B N 1
ATOM 3239 C CA . GLY B 1 143 ? 10.367 -22.281 -18.438 1 92.31 143 GLY B CA 1
ATOM 3240 C C . GLY B 1 143 ? 9.312 -22.375 -19.531 1 92.31 143 GLY B C 1
ATOM 3241 O O . GLY B 1 143 ? 8.203 -21.875 -19.375 1 92.31 143 GLY B O 1
ATOM 3242 N N . GLU B 1 144 ? 9.695 -22.922 -20.641 1 92.38 144 GLU B N 1
ATOM 3243 C CA . GLU B 1 144 ? 8.836 -23 -21.828 1 92.38 144 GLU B CA 1
ATOM 3244 C C . GLU B 1 144 ? 7.605 -23.859 -21.547 1 92.38 144 GLU B C 1
ATOM 3246 O O . GLU B 1 144 ? 6.508 -23.547 -22.016 1 92.38 144 GLU B O 1
ATOM 3251 N N . LYS B 1 145 ? 7.801 -24.969 -20.828 1 92.94 145 LYS B N 1
ATOM 3252 C CA . LYS B 1 145 ? 6.699 -25.875 -20.5 1 92.94 145 LYS B CA 1
ATOM 3253 C C . LYS B 1 145 ? 5.625 -25.156 -19.688 1 92.94 145 LYS B C 1
ATOM 3255 O O . LYS B 1 145 ? 4.441 -25.219 -20.016 1 92.94 145 LYS B O 1
ATOM 3260 N N . GLU B 1 146 ? 6.055 -24.422 -18.641 1 94.75 146 GLU B N 1
ATOM 3261 C CA . GLU B 1 146 ? 5.145 -23.672 -17.781 1 94.75 146 GLU B CA 1
ATOM 3262 C C . GLU B 1 146 ? 4.453 -22.547 -18.547 1 94.75 146 GLU B C 1
ATOM 3264 O O . GLU B 1 146 ? 3.246 -22.344 -18.406 1 94.75 146 GLU B O 1
ATOM 3269 N N . ALA B 1 147 ? 5.203 -21.891 -19.375 1 95.19 147 ALA B N 1
ATOM 3270 C CA . ALA B 1 147 ? 4.664 -20.781 -20.172 1 95.19 147 ALA B CA 1
ATOM 3271 C C . ALA B 1 147 ? 3.615 -21.281 -21.156 1 95.19 147 ALA B C 1
ATOM 3273 O O . ALA B 1 147 ? 2.588 -20.625 -21.359 1 95.19 147 ALA B O 1
ATOM 3274 N N . MET B 1 148 ? 3.941 -22.391 -21.766 1 95.19 148 MET B N 1
ATOM 3275 C CA . MET B 1 148 ? 2.994 -22.984 -22.719 1 95.19 148 MET B CA 1
ATOM 3276 C C . MET B 1 148 ? 1.674 -23.312 -22.016 1 95.19 148 MET B C 1
ATOM 3278 O O . MET B 1 148 ? 0.603 -23 -22.531 1 95.19 148 MET B O 1
ATOM 3282 N N . LEU B 1 149 ? 1.778 -23.922 -20.891 1 96.31 149 LEU B N 1
ATOM 3283 C CA . LEU B 1 149 ? 0.585 -24.281 -20.125 1 96.31 149 LEU B CA 1
ATOM 3284 C C . LEU B 1 149 ? -0.195 -23.047 -19.719 1 96.31 149 LEU B C 1
ATOM 3286 O O . LEU B 1 149 ? -1.424 -23.016 -19.812 1 96.31 149 LEU B O 1
ATOM 3290 N N . LEU B 1 150 ? 0.513 -22.031 -19.312 1 96.56 150 LEU B N 1
ATOM 3291 C CA . LEU B 1 150 ? -0.122 -20.781 -18.906 1 96.56 150 LEU B CA 1
ATOM 3292 C C . LEU B 1 150 ? -0.833 -20.125 -20.094 1 96.56 150 LEU B C 1
ATOM 3294 O O . LEU B 1 150 ? -1.975 -19.672 -19.953 1 96.56 150 LEU B O 1
ATOM 3298 N N . ARG B 1 151 ? -0.224 -20.078 -21.219 1 95.5 151 ARG B N 1
ATOM 3299 C CA . ARG B 1 151 ? -0.854 -19.5 -22.391 1 95.5 151 ARG B CA 1
ATOM 3300 C C . ARG B 1 151 ? -2.125 -20.25 -22.766 1 95.5 151 ARG B C 1
ATOM 3302 O O . ARG B 1 151 ? -3.143 -19.641 -23.094 1 95.5 151 ARG B O 1
ATOM 3309 N N . TRP B 1 152 ? -1.999 -21.547 -22.703 1 96.06 152 TRP B N 1
ATOM 3310 C CA . TRP B 1 152 ? -3.172 -22.375 -22.969 1 96.06 152 TRP B CA 1
ATOM 3311 C C . TRP B 1 152 ? -4.297 -22.062 -22 1 96.06 152 TRP B C 1
ATOM 3313 O O . TRP B 1 152 ? -5.461 -21.953 -22.391 1 96.06 152 TRP B O 1
ATOM 3323 N N . ALA B 1 153 ? -3.934 -21.953 -20.719 1 94.62 153 ALA B N 1
ATOM 3324 C CA . ALA B 1 153 ? -4.922 -21.656 -19.672 1 94.62 153 ALA B CA 1
ATOM 3325 C C . ALA B 1 153 ? -5.605 -20.328 -19.938 1 94.62 153 ALA B C 1
ATOM 3327 O O . ALA B 1 153 ? -6.816 -20.188 -19.734 1 94.62 153 ALA B O 1
ATOM 3328 N N . LEU B 1 154 ? -4.867 -19.375 -20.375 1 93 154 LEU B N 1
ATOM 3329 C CA . LEU B 1 154 ? -5.418 -18.062 -20.656 1 93 154 LEU B CA 1
ATOM 3330 C C . LEU B 1 154 ? -6.348 -18.109 -21.859 1 93 154 LEU B C 1
ATOM 3332 O O . LEU B 1 154 ? -7.363 -17.406 -21.906 1 93 154 LEU B O 1
ATOM 3336 N N . HIS B 1 155 ? -6.008 -18.906 -22.812 1 92.12 155 HIS B N 1
ATOM 3337 C CA . HIS B 1 155 ? -6.902 -19.141 -23.938 1 92.12 155 HIS B CA 1
ATOM 3338 C C . HIS B 1 155 ? -8.211 -19.781 -23.5 1 92.12 155 HIS B C 1
ATOM 3340 O O . HIS B 1 155 ? -9.289 -19.344 -23.906 1 92.12 155 HIS B O 1
ATOM 3346 N N . ALA B 1 156 ? -8.094 -20.781 -22.688 1 92.44 156 ALA B N 1
ATOM 3347 C CA . ALA B 1 156 ? -9.281 -21.453 -22.156 1 92.44 156 ALA B CA 1
ATOM 3348 C C . ALA B 1 156 ? -10.148 -20.469 -21.375 1 92.44 156 ALA B C 1
ATOM 3350 O O . ALA B 1 156 ? -11.383 -20.531 -21.453 1 92.44 156 ALA B O 1
ATOM 3351 N N . ARG B 1 157 ? -9.531 -19.578 -20.609 1 89.94 157 ARG B N 1
ATOM 3352 C CA . ARG B 1 157 ? -10.266 -18.578 -19.859 1 89.94 157 ARG B CA 1
ATOM 3353 C C . ARG B 1 157 ? -11.086 -17.688 -20.781 1 89.94 157 ARG B C 1
ATOM 3355 O O . ARG B 1 157 ? -12.227 -17.344 -20.469 1 89.94 157 ARG B O 1
ATOM 3362 N N . ARG B 1 158 ? -10.531 -17.328 -21.859 1 88.38 158 ARG B N 1
ATOM 3363 C CA . ARG B 1 158 ? -11.242 -16.516 -22.844 1 88.38 158 ARG B CA 1
ATOM 3364 C C . ARG B 1 158 ? -12.469 -17.25 -23.375 1 88.38 158 ARG B C 1
ATOM 3366 O O . ARG B 1 158 ? -13.445 -16.609 -23.797 1 88.38 158 ARG B O 1
ATOM 3373 N N . LEU B 1 159 ? -12.406 -18.547 -23.328 1 89.31 159 LEU B N 1
ATOM 3374 C CA . LEU B 1 159 ? -13.531 -19.359 -23.781 1 89.31 159 LEU B CA 1
ATOM 3375 C C . LEU B 1 159 ? -14.539 -19.562 -22.672 1 89.31 159 LEU B C 1
ATOM 3377 O O . LEU B 1 159 ? -15.539 -20.266 -22.859 1 89.31 159 LEU B O 1
ATOM 3381 N N . GLY B 1 160 ? -14.266 -19.016 -21.469 1 86 160 GLY B N 1
ATOM 3382 C CA . GLY B 1 160 ? -15.258 -19.016 -20.406 1 86 160 GLY B CA 1
ATOM 3383 C C . GLY B 1 160 ? -14.922 -19.984 -19.281 1 86 160 GLY B C 1
ATOM 3384 O O . GLY B 1 160 ? -15.672 -20.109 -18.312 1 86 160 GLY B O 1
ATOM 3385 N N . TRP B 1 161 ? -13.758 -20.656 -19.344 1 89.19 161 TRP B N 1
ATOM 3386 C CA . TRP B 1 161 ? -13.383 -21.609 -18.312 1 89.19 161 TRP B CA 1
ATOM 3387 C C . TRP B 1 161 ? -12.781 -20.906 -17.094 1 89.19 161 TRP B C 1
ATOM 3389 O O . TRP B 1 161 ? -12.078 -19.891 -17.25 1 89.19 161 TRP B O 1
ATOM 3399 N N . GLU B 1 162 ? -13.047 -21.406 -15.914 1 87.44 162 GLU B N 1
ATOM 3400 C CA . GLU B 1 162 ? -12.492 -20.875 -14.672 1 87.44 162 GLU B CA 1
ATOM 3401 C C . GLU B 1 162 ? -11.109 -21.453 -14.398 1 87.44 162 GLU B C 1
ATOM 3403 O O . GLU B 1 162 ? -10.938 -22.672 -14.352 1 87.44 162 GLU B O 1
ATOM 3408 N N . ILE B 1 163 ? -10.156 -20.641 -14.242 1 89.5 163 ILE B N 1
ATOM 3409 C CA . ILE B 1 163 ? -8.781 -21.125 -14.102 1 89.5 163 ILE B CA 1
ATOM 3410 C C . ILE B 1 163 ? -8.289 -20.859 -12.688 1 89.5 163 ILE B C 1
ATOM 3412 O O . ILE B 1 163 ? -7.078 -20.828 -12.438 1 89.5 163 ILE B O 1
ATOM 3416 N N . HIS B 1 164 ? -9.188 -20.562 -11.68 1 90.44 164 HIS B N 1
ATOM 3417 C CA . HIS B 1 164 ? -8.781 -20.203 -10.32 1 90.44 164 HIS B CA 1
ATOM 3418 C C . HIS B 1 164 ? -7.805 -19.031 -10.336 1 90.44 164 HIS B C 1
ATOM 3420 O O . HIS B 1 164 ? -6.73 -19.109 -9.734 1 90.44 164 HIS B O 1
ATOM 3426 N N . TYR B 1 165 ? -8.242 -18 -11.016 1 89.75 165 TYR B N 1
ATOM 3427 C CA . TYR B 1 165 ? -7.387 -16.875 -11.406 1 89.75 165 TYR B CA 1
ATOM 3428 C C . TYR B 1 165 ? -6.621 -16.328 -10.203 1 89.75 165 TYR B C 1
ATOM 3430 O O . TYR B 1 165 ? -5.395 -16.234 -10.242 1 89.75 165 TYR B O 1
ATOM 3438 N N . ASN B 1 166 ? -7.336 -16 -9.078 1 90 166 ASN B N 1
ATOM 3439 C CA . ASN B 1 166 ? -6.695 -15.406 -7.91 1 90 166 ASN B CA 1
ATOM 3440 C C . ASN B 1 166 ? -5.66 -16.344 -7.293 1 90 166 ASN B C 1
ATOM 3442 O O . ASN B 1 166 ? -4.562 -15.922 -6.934 1 90 166 ASN B O 1
ATOM 3446 N N . ARG B 1 167 ? -6.066 -17.578 -7.203 1 93.5 167 ARG B N 1
ATOM 3447 C CA . ARG B 1 167 ? -5.145 -18.547 -6.625 1 93.5 167 ARG B CA 1
ATOM 3448 C C . ARG B 1 167 ? -3.941 -18.766 -7.531 1 93.5 167 ARG B C 1
ATOM 3450 O O . ARG B 1 167 ? -2.811 -18.875 -7.055 1 93.5 167 ARG B O 1
ATOM 3457 N N . THR B 1 168 ? -4.199 -18.859 -8.836 1 95 168 THR B N 1
ATOM 3458 C CA . THR B 1 168 ? -3.125 -19.031 -9.805 1 95 168 THR B CA 1
ATOM 3459 C C . THR B 1 168 ? -2.158 -17.859 -9.766 1 95 168 THR B C 1
ATOM 3461 O O . THR B 1 168 ? -0.939 -18.047 -9.734 1 95 168 THR B O 1
ATOM 3464 N N . LEU B 1 169 ? -2.672 -16.688 -9.695 1 94.56 169 LEU B N 1
ATOM 3465 C CA . LEU B 1 169 ? -1.857 -15.477 -9.602 1 94.56 169 LEU B CA 1
ATOM 3466 C C . LEU B 1 169 ? -1.058 -15.453 -8.305 1 94.56 169 LEU B C 1
ATOM 3468 O O . LEU B 1 169 ? 0.122 -15.094 -8.305 1 94.56 169 LEU B O 1
ATOM 3472 N N . ALA B 1 170 ? -1.694 -15.836 -7.242 1 95.75 170 ALA B N 1
ATOM 3473 C CA . ALA B 1 170 ? -1.032 -15.875 -5.941 1 95.75 170 ALA B CA 1
ATOM 3474 C C . ALA B 1 170 ? 0.139 -16.844 -5.949 1 95.75 170 ALA B C 1
ATOM 3476 O O . ALA B 1 170 ? 1.212 -16.547 -5.422 1 95.75 170 ALA B O 1
ATOM 3477 N N . VAL B 1 171 ? -0.034 -17.984 -6.539 1 96.88 171 VAL B N 1
ATOM 3478 C CA . VAL B 1 171 ? 1.021 -18.984 -6.602 1 96.88 171 VAL B CA 1
ATOM 3479 C C . VAL B 1 171 ? 2.188 -18.453 -7.438 1 96.88 171 VAL B C 1
ATOM 3481 O O . VAL B 1 171 ? 3.35 -18.625 -7.062 1 96.88 171 VAL B O 1
ATOM 3484 N N . ALA B 1 172 ? 1.869 -17.875 -8.57 1 97.31 172 ALA B N 1
ATOM 3485 C CA . ALA B 1 172 ? 2.908 -17.281 -9.414 1 97.31 172 ALA B CA 1
ATOM 3486 C C . ALA B 1 172 ? 3.709 -16.25 -8.633 1 97.31 172 ALA B C 1
ATOM 3488 O O . ALA B 1 172 ? 4.941 -16.234 -8.695 1 97.31 172 ALA B O 1
ATOM 3489 N N . ALA B 1 173 ? 3.008 -15.398 -7.883 1 97.06 173 ALA B N 1
ATOM 3490 C CA . ALA B 1 173 ? 3.637 -14.336 -7.105 1 97.06 173 ALA B CA 1
ATOM 3491 C C . ALA B 1 173 ? 4.48 -14.906 -5.969 1 97.06 173 ALA B C 1
ATOM 3493 O O . ALA B 1 173 ? 5.594 -14.445 -5.719 1 97.06 173 ALA B O 1
ATOM 3494 N N . ARG B 1 174 ? 3.984 -15.938 -5.359 1 96.75 174 ARG B N 1
ATOM 3495 C CA . ARG B 1 174 ? 4.645 -16.547 -4.211 1 96.75 174 ARG B CA 1
ATOM 3496 C C . ARG B 1 174 ? 5.969 -17.188 -4.613 1 96.75 174 ARG B C 1
ATOM 3498 O O . ARG B 1 174 ? 6.863 -17.359 -3.781 1 96.75 174 ARG B O 1
ATOM 3505 N N . ASN B 1 175 ? 6.102 -17.531 -5.855 1 97 175 ASN B N 1
ATOM 3506 C CA . ASN B 1 175 ? 7.305 -18.219 -6.312 1 97 175 ASN B CA 1
ATOM 3507 C C . ASN B 1 175 ? 8.18 -17.297 -7.168 1 97 175 ASN B C 1
ATOM 3509 O O . ASN B 1 175 ? 9.125 -17.766 -7.805 1 97 175 ASN B O 1
ATOM 3513 N N . GLY B 1 176 ? 7.797 -16.016 -7.266 1 97.25 176 GLY B N 1
ATOM 3514 C CA . GLY B 1 176 ? 8.641 -15.023 -7.902 1 97.25 176 GLY B CA 1
ATOM 3515 C C . GLY B 1 176 ? 8.617 -15.094 -9.414 1 97.25 176 GLY B C 1
ATOM 3516 O O . GLY B 1 176 ? 9.578 -14.703 -10.078 1 97.25 176 GLY B O 1
ATOM 3517 N N . HIS B 1 177 ? 7.648 -15.695 -10 1 97.69 177 HIS B N 1
ATOM 3518 C CA . HIS B 1 177 ? 7.555 -15.781 -11.453 1 97.69 177 HIS B CA 1
ATOM 3519 C C . HIS B 1 177 ? 6.98 -14.508 -12.055 1 97.69 177 HIS B C 1
ATOM 3521 O O . HIS B 1 177 ? 5.801 -14.453 -12.398 1 97.69 177 HIS B O 1
ATOM 3527 N N . ILE B 1 178 ? 7.789 -13.492 -12.219 1 96.94 178 ILE B N 1
ATOM 3528 C CA . ILE B 1 178 ? 7.363 -12.164 -12.664 1 96.94 178 ILE B CA 1
ATOM 3529 C C . ILE B 1 178 ? 6.723 -12.273 -14.047 1 96.94 178 ILE B C 1
ATOM 3531 O O . 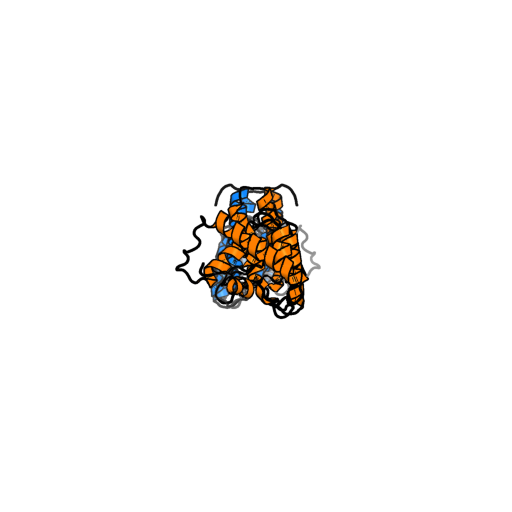ILE B 1 178 ? 5.723 -11.609 -14.32 1 96.94 178 ILE B O 1
ATOM 3535 N N . ASP B 1 179 ? 7.277 -13.125 -14.914 1 96.94 179 ASP B N 1
ATOM 3536 C CA . ASP B 1 179 ? 6.738 -13.266 -16.266 1 96.94 179 ASP B CA 1
ATOM 3537 C C . ASP B 1 179 ? 5.328 -13.844 -16.234 1 96.94 179 ASP B C 1
ATOM 3539 O O . ASP B 1 179 ? 4.449 -13.398 -16.984 1 96.94 179 ASP B O 1
ATOM 3543 N N . ALA B 1 180 ? 5.148 -14.859 -15.391 1 97.44 180 ALA B N 1
ATOM 3544 C CA . ALA B 1 180 ? 3.816 -15.445 -15.242 1 97.44 180 ALA B CA 1
ATOM 3545 C C . ALA B 1 180 ? 2.82 -14.422 -14.703 1 97.44 180 ALA B C 1
ATOM 3547 O O . ALA B 1 180 ? 1.687 -14.344 -15.18 1 97.44 180 ALA B O 1
ATOM 3548 N N . VAL B 1 181 ? 3.252 -13.625 -13.688 1 96.5 181 VAL B N 1
ATOM 3549 C CA . VAL B 1 181 ? 2.408 -12.586 -13.094 1 96.5 181 VAL B CA 1
ATOM 3550 C C . VAL B 1 181 ? 1.987 -11.586 -14.172 1 96.5 181 VAL B C 1
ATOM 3552 O O . VAL B 1 181 ? 0.804 -11.266 -14.305 1 96.5 181 VAL B O 1
ATOM 3555 N N . LYS B 1 182 ? 2.877 -11.172 -15.008 1 95.12 182 LYS B N 1
ATOM 3556 C CA . LYS B 1 182 ? 2.59 -10.219 -16.078 1 95.12 182 LYS B CA 1
ATOM 3557 C C . LYS B 1 182 ? 1.595 -10.797 -17.078 1 95.12 182 LYS B C 1
ATOM 3559 O O . LYS B 1 182 ? 0.665 -10.109 -17.5 1 95.12 182 LYS B O 1
ATOM 3564 N N . MET B 1 183 ? 1.774 -12.031 -17.438 1 94.56 183 MET B N 1
ATOM 3565 C CA . MET B 1 183 ? 0.875 -12.688 -18.391 1 94.56 183 MET B CA 1
ATOM 3566 C C . MET B 1 183 ? -0.543 -12.758 -17.828 1 94.56 183 MET B C 1
ATOM 3568 O O . MET B 1 183 ? -1.508 -12.477 -18.547 1 94.56 183 MET B O 1
ATOM 3572 N N . LEU B 1 184 ? -0.613 -13.102 -16.547 1 93.12 184 LEU B N 1
ATOM 3573 C CA . LEU B 1 184 ? -1.916 -13.234 -15.898 1 93.12 184 LEU B CA 1
ATOM 3574 C C . LEU B 1 184 ? -2.605 -11.883 -15.781 1 93.12 184 LEU B C 1
ATOM 3576 O O . LEU B 1 184 ? -3.793 -11.758 -16.078 1 93.12 184 LEU B O 1
ATOM 3580 N N . LEU B 1 185 ? -1.876 -10.875 -15.375 1 91.25 185 LEU B N 1
ATOM 3581 C CA . LEU B 1 185 ? -2.439 -9.539 -15.219 1 91.25 185 LEU B CA 1
ATOM 3582 C C . LEU B 1 185 ? -2.83 -8.945 -16.578 1 91.25 185 LEU B C 1
ATOM 3584 O O . LEU B 1 185 ? -3.822 -8.227 -16.672 1 91.25 185 LEU B O 1
ATOM 3588 N N . GLY B 1 186 ? -2.066 -9.258 -17.562 1 87.19 186 GLY B N 1
ATOM 3589 C CA . GLY B 1 186 ? -2.373 -8.789 -18.906 1 87.19 186 GLY B CA 1
ATOM 3590 C C . GLY B 1 186 ? -3.672 -9.344 -19.453 1 87.19 186 GLY B C 1
ATOM 3591 O O . GLY B 1 186 ? -4.289 -8.75 -20.344 1 87.19 186 GLY B O 1
ATOM 3592 N N . ALA B 1 187 ? -4.082 -10.438 -18.922 1 81.88 187 ALA B N 1
ATOM 3593 C CA . ALA B 1 187 ? -5.289 -11.102 -19.391 1 81.88 187 ALA B CA 1
ATOM 3594 C C . ALA B 1 187 ? -6.488 -10.781 -18.516 1 81.88 187 ALA B C 1
ATOM 3596 O O . ALA B 1 187 ? -7.527 -11.438 -18.594 1 81.88 187 ALA B O 1
ATOM 3597 N N . LEU B 1 188 ? -6.391 -9.812 -17.469 1 72.12 188 LEU B N 1
ATOM 3598 C CA . LEU B 1 188 ? -7.434 -9.477 -16.516 1 72.12 188 LEU B CA 1
ATOM 3599 C C . LEU B 1 188 ? -8.68 -8.961 -17.219 1 72.12 188 LEU B C 1
ATOM 3601 O O . LEU B 1 188 ? -9.805 -9.25 -16.812 1 72.12 188 LEU B O 1
ATOM 3605 N N . HIS B 1 189 ? -8.609 -8.023 -18.156 1 63.72 189 HIS B N 1
ATOM 3606 C CA . HIS B 1 189 ? -9.75 -7.371 -18.797 1 63.72 189 HIS B CA 1
ATOM 3607 C C . HIS B 1 189 ? -10.734 -8.398 -19.344 1 63.72 189 HIS B C 1
ATOM 3609 O O . HIS B 1 189 ? -11.906 -8.086 -19.562 1 63.72 189 HIS B O 1
ATOM 3615 N N . ASP B 1 190 ? -10.367 -9.594 -19.531 1 55.41 190 ASP B N 1
ATOM 3616 C CA . ASP B 1 190 ? -11.281 -10.531 -20.188 1 55.41 190 ASP B CA 1
ATOM 3617 C C . ASP B 1 190 ? -12.367 -11 -19.219 1 55.41 190 ASP B C 1
ATOM 3619 O O . ASP B 1 190 ? -13.438 -11.43 -19.656 1 55.41 190 ASP B O 1
ATOM 3623 N N . ALA B 1 191 ? -12.172 -10.977 -17.906 1 49.66 191 ALA B N 1
ATOM 3624 C CA . ALA B 1 191 ? -13.211 -11.469 -17.016 1 49.66 191 ALA B CA 1
ATOM 3625 C C . ALA B 1 191 ? -13.391 -10.539 -15.82 1 49.66 191 ALA B C 1
ATOM 3627 O O . ALA B 1 191 ? -12.453 -9.859 -15.406 1 49.66 191 ALA B O 1
ATOM 3628 N N . ARG B 1 192 ? -14.539 -10.039 -15.711 1 50.5 192 ARG B N 1
ATOM 3629 C CA . ARG B 1 192 ? -15 -9.211 -14.602 1 50.5 192 ARG B CA 1
ATOM 3630 C C . ARG B 1 192 ? -14.531 -9.773 -13.266 1 50.5 192 ARG B C 1
ATOM 3632 O O . ARG B 1 192 ? -15.289 -10.469 -12.578 1 50.5 192 ARG B O 1
ATOM 3639 N N . HIS B 1 193 ? -13.562 -10.578 -13.195 1 55.25 193 HIS B N 1
ATOM 3640 C CA . HIS B 1 193 ? -13.406 -11.203 -11.891 1 55.25 193 HIS B CA 1
ATOM 3641 C C . HIS B 1 193 ? -12.82 -10.234 -10.875 1 55.25 193 HIS B C 1
ATOM 3643 O O . HIS B 1 193 ? -12.031 -9.359 -11.242 1 55.25 193 HIS B O 1
ATOM 3649 N N . ASP B 1 194 ? -13.383 -10.367 -9.742 1 65.06 194 ASP B N 1
ATOM 3650 C CA . ASP B 1 194 ? -13.023 -9.625 -8.539 1 65.06 194 ASP B CA 1
ATOM 3651 C C . ASP B 1 194 ? -11.648 -10.047 -8.023 1 65.06 194 ASP B C 1
ATOM 3653 O O . ASP B 1 194 ? -11.43 -11.219 -7.695 1 65.06 194 ASP B O 1
ATOM 3657 N N . MET B 1 195 ? -10.656 -9.406 -8.406 1 78.31 195 MET B N 1
ATOM 3658 C CA . MET B 1 195 ? -9.336 -9.625 -7.82 1 78.31 195 MET B CA 1
ATOM 3659 C C . MET B 1 195 ? -9.352 -9.352 -6.32 1 78.31 195 MET B C 1
ATOM 3661 O O . MET B 1 195 ? -10 -8.406 -5.863 1 78.31 195 MET B O 1
ATOM 3665 N N . ASN B 1 196 ? -8.805 -10.352 -5.562 1 82.75 196 ASN B N 1
ATOM 3666 C CA . ASN B 1 196 ? -8.641 -10.125 -4.129 1 82.75 196 ASN B CA 1
ATOM 3667 C C . ASN B 1 196 ? -7.18 -9.844 -3.773 1 82.75 196 ASN B C 1
ATOM 3669 O O . ASN B 1 196 ? -6.348 -9.648 -4.66 1 82.75 196 ASN B O 1
ATOM 3673 N N . THR B 1 197 ? -6.879 -9.789 -2.447 1 83.44 197 THR B N 1
ATOM 3674 C CA . THR B 1 197 ? -5.562 -9.336 -2.008 1 83.44 197 THR B CA 1
ATOM 3675 C C . THR B 1 197 ? -4.613 -10.516 -1.836 1 83.44 197 THR B C 1
ATOM 3677 O O . THR B 1 197 ? -3.436 -10.336 -1.518 1 83.44 197 THR B O 1
ATOM 3680 N N . ASP B 1 198 ? -4.98 -11.695 -2.207 1 88.94 198 ASP B N 1
ATOM 3681 C CA . ASP B 1 198 ? -4.164 -12.891 -1.989 1 88.94 198 ASP B CA 1
ATOM 3682 C C . ASP B 1 198 ? -2.844 -12.797 -2.75 1 88.94 198 ASP B C 1
ATOM 3684 O O . ASP B 1 198 ? -1.784 -13.109 -2.203 1 88.94 198 ASP B O 1
ATOM 3688 N N . PRO B 1 199 ? -2.893 -12.406 -4.016 1 91.69 199 PRO B N 1
ATOM 3689 C CA . PRO B 1 199 ? -1.621 -12.305 -4.738 1 91.69 199 PRO B CA 1
ATOM 3690 C C . PRO B 1 199 ? -0.65 -11.32 -4.09 1 91.69 199 PRO B C 1
ATOM 3692 O O . PRO B 1 199 ? 0.562 -11.547 -4.09 1 91.69 199 PRO B O 1
ATOM 3695 N N . LEU B 1 200 ? -1.156 -10.297 -3.492 1 90.5 200 LEU B N 1
ATOM 3696 C CA . LEU B 1 200 ? -0.303 -9.32 -2.83 1 90.5 200 LEU B CA 1
ATOM 3697 C C . LEU B 1 200 ? 0.377 -9.93 -1.607 1 90.5 200 LEU B C 1
ATOM 3699 O O . LEU B 1 200 ? 1.581 -9.75 -1.409 1 90.5 200 LEU B O 1
ATOM 3703 N N . ILE B 1 201 ? -0.417 -10.57 -0.835 1 92.25 201 ILE B N 1
ATOM 3704 C CA . ILE B 1 201 ? 0.104 -11.219 0.362 1 92.25 201 ILE B CA 1
ATOM 3705 C C . ILE B 1 201 ? 1.158 -12.258 -0.03 1 92.25 201 ILE B C 1
ATOM 3707 O O . ILE B 1 201 ? 2.203 -12.359 0.616 1 92.25 201 ILE B O 1
ATOM 3711 N N . SER B 1 202 ? 0.918 -12.969 -1.081 1 95.69 202 SER B N 1
ATOM 3712 C CA . SER B 1 202 ? 1.866 -13.961 -1.581 1 95.69 202 SER B CA 1
ATOM 3713 C C . SER B 1 202 ? 3.172 -13.305 -2.016 1 95.69 202 SER B C 1
ATOM 3715 O O . SER B 1 202 ? 4.254 -13.836 -1.757 1 95.69 202 SER B O 1
ATOM 3717 N N . ALA B 1 203 ? 3.074 -12.188 -2.693 1 95.81 203 ALA B N 1
ATOM 3718 C CA . ALA B 1 203 ? 4.262 -11.461 -3.135 1 95.81 203 ALA B CA 1
ATOM 3719 C C . ALA B 1 203 ? 5.113 -11.031 -1.946 1 95.81 203 ALA B C 1
ATOM 3721 O O . ALA B 1 203 ? 6.344 -11.148 -1.981 1 95.81 203 ALA B O 1
ATOM 3722 N N . ILE B 1 204 ? 4.473 -10.578 -0.881 1 95.25 204 ILE B N 1
ATOM 3723 C CA . ILE B 1 204 ? 5.191 -10.133 0.308 1 95.25 204 ILE B CA 1
ATOM 3724 C C . ILE B 1 204 ? 5.891 -11.328 0.962 1 95.25 204 ILE B C 1
ATOM 3726 O O . ILE B 1 204 ? 7.016 -11.203 1.451 1 95.25 204 ILE B O 1
ATOM 3730 N N . ARG B 1 205 ? 5.188 -12.422 0.96 1 95.19 205 ARG B N 1
ATOM 3731 C CA . ARG B 1 205 ? 5.793 -13.625 1.513 1 95.19 205 ARG B CA 1
ATOM 3732 C C . ARG B 1 205 ? 7.047 -14.016 0.736 1 95.19 205 ARG B C 1
ATOM 3734 O O . ARG B 1 205 ? 8.055 -14.406 1.329 1 95.19 205 ARG B O 1
ATOM 3741 N N . TYR B 1 206 ? 6.992 -13.961 -0.534 1 96.88 206 TYR B N 1
ATOM 3742 C CA . TYR B 1 206 ? 8.156 -14.211 -1.375 1 96.88 206 TYR B CA 1
ATOM 3743 C C . TYR B 1 206 ? 9.297 -13.266 -1.023 1 96.88 206 TYR B C 1
ATOM 3745 O O . TYR B 1 206 ? 10.438 -13.703 -0.851 1 96.88 206 TYR B O 1
ATOM 3753 N N . MET B 1 207 ? 8.953 -12 -0.917 1 96.06 207 MET B N 1
ATOM 3754 C CA . MET B 1 207 ? 9.969 -10.992 -0.604 1 96.06 207 MET B CA 1
ATOM 3755 C C . MET B 1 207 ? 10.586 -11.258 0.764 1 96.06 207 MET B C 1
ATOM 3757 O O . MET B 1 207 ? 11.797 -11.117 0.939 1 96.06 207 MET B O 1
ATOM 3761 N N . ALA B 1 208 ? 9.766 -11.609 1.742 1 95.19 208 ALA B N 1
ATOM 3762 C CA . ALA B 1 208 ? 10.25 -11.898 3.09 1 95.19 208 ALA B CA 1
ATOM 3763 C C . ALA B 1 208 ? 11.195 -13.094 3.084 1 95.19 208 ALA B C 1
ATOM 3765 O O . ALA B 1 208 ? 12.234 -13.07 3.746 1 95.19 208 ALA B O 1
ATOM 3766 N N . LYS B 1 209 ? 10.836 -14.086 2.35 1 95 209 LYS B N 1
ATOM 3767 C CA . LYS B 1 209 ? 11.656 -15.289 2.24 1 95 209 LYS B CA 1
ATOM 3768 C C . LYS B 1 209 ? 12.992 -14.984 1.571 1 95 209 LYS B C 1
ATOM 3770 O O . LYS B 1 209 ? 14.023 -15.539 1.948 1 95 209 LYS B O 1
ATOM 3775 N N . GLU B 1 210 ? 12.945 -14.094 0.594 1 94.31 210 GLU B N 1
ATOM 3776 C CA . GLU B 1 210 ? 14.117 -13.812 -0.228 1 94.31 210 GLU B CA 1
ATOM 3777 C C . GLU B 1 210 ? 14.781 -12.5 0.182 1 94.31 210 GLU B C 1
ATOM 3779 O O . GLU B 1 210 ? 15.43 -11.844 -0.634 1 94.31 210 GLU B O 1
ATOM 3784 N N . THR B 1 211 ? 14.5 -12.023 1.414 1 91.75 211 THR B N 1
ATOM 3785 C CA . THR B 1 211 ? 14.883 -10.688 1.855 1 91.75 211 THR B CA 1
ATOM 3786 C C . THR B 1 211 ? 16.391 -10.484 1.723 1 91.75 211 THR B C 1
ATOM 3788 O O . THR B 1 211 ? 16.844 -9.375 1.423 1 91.75 211 THR B O 1
ATOM 3791 N N . ASN B 1 212 ? 17.234 -11.508 1.882 1 90.94 212 ASN B N 1
ATOM 3792 C CA . ASN B 1 212 ? 18.688 -11.383 1.857 1 90.94 212 ASN B CA 1
ATOM 3793 C C . ASN B 1 212 ? 19.25 -11.68 0.47 1 90.94 212 ASN B C 1
ATOM 3795 O O . ASN B 1 212 ? 20.469 -11.625 0.263 1 90.94 212 ASN B O 1
ATOM 3799 N N . ASN B 1 213 ? 18.453 -12.016 -0.506 1 93.81 213 ASN B N 1
ATOM 3800 C CA . ASN B 1 213 ? 18.828 -12.219 -1.902 1 93.81 213 ASN B CA 1
ATOM 3801 C C . ASN B 1 213 ? 18.438 -11.023 -2.766 1 93.81 213 ASN B C 1
ATOM 3803 O O . ASN B 1 213 ? 17.281 -10.859 -3.119 1 93.81 213 ASN B O 1
ATOM 3807 N N . ASP B 1 214 ? 19.406 -10.258 -3.156 1 92.94 214 ASP B N 1
ATOM 3808 C CA . ASP B 1 214 ? 19.172 -8.984 -3.828 1 92.94 214 ASP B CA 1
ATOM 3809 C C . ASP B 1 214 ? 18.375 -9.188 -5.121 1 92.94 214 ASP B C 1
ATOM 3811 O O . ASP B 1 214 ? 17.422 -8.453 -5.395 1 92.94 214 ASP B O 1
ATOM 3815 N N . GLU B 1 215 ? 18.812 -10.148 -5.898 1 94.06 215 GLU B N 1
ATOM 3816 C CA . GLU B 1 215 ? 18.172 -10.391 -7.184 1 94.06 215 GLU B CA 1
ATOM 3817 C C . GLU B 1 215 ? 16.703 -10.781 -6.996 1 94.06 215 GLU B C 1
ATOM 3819 O O . GLU B 1 215 ? 15.82 -10.219 -7.641 1 94.06 215 GLU B O 1
ATOM 3824 N N . ASN B 1 216 ? 16.453 -11.75 -6.055 1 94.94 216 ASN B N 1
ATOM 3825 C CA . ASN B 1 216 ? 15.094 -12.219 -5.801 1 94.94 216 ASN B CA 1
ATOM 3826 C C . ASN B 1 216 ? 14.234 -11.133 -5.156 1 94.94 216 ASN B C 1
ATOM 3828 O O . ASN B 1 216 ? 13.039 -11.031 -5.438 1 94.94 216 ASN B O 1
ATOM 3832 N N . LEU B 1 217 ? 14.836 -10.391 -4.293 1 94.75 217 LEU B N 1
ATOM 3833 C CA . LEU B 1 217 ? 14.109 -9.281 -3.684 1 94.75 217 LEU B CA 1
ATOM 3834 C C . LEU B 1 217 ? 13.688 -8.266 -4.738 1 94.75 217 LEU B C 1
ATOM 3836 O O . LEU B 1 217 ? 12.57 -7.734 -4.684 1 94.75 217 LEU B O 1
ATOM 3840 N N . ALA B 1 218 ? 14.578 -7.977 -5.695 1 94.94 218 ALA B N 1
ATOM 3841 C CA . ALA B 1 218 ? 14.242 -7.074 -6.793 1 94.94 218 ALA B CA 1
ATOM 3842 C C . ALA B 1 218 ? 13.062 -7.609 -7.602 1 94.94 218 ALA B C 1
ATOM 3844 O O . ALA B 1 218 ? 12.18 -6.848 -8.008 1 94.94 218 ALA B O 1
ATOM 3845 N N . ILE B 1 219 ? 13.109 -8.898 -7.816 1 96 219 ILE B N 1
ATOM 3846 C CA . ILE B 1 219 ? 12.008 -9.539 -8.523 1 96 219 ILE B CA 1
ATOM 3847 C C . ILE B 1 219 ? 10.711 -9.344 -7.746 1 96 219 ILE B C 1
ATOM 3849 O O . ILE B 1 219 ? 9.672 -9.016 -8.328 1 96 219 ILE B O 1
ATOM 3853 N N . GLY B 1 220 ? 10.773 -9.609 -6.445 1 96.5 220 GLY B N 1
ATOM 3854 C CA . GLY B 1 220 ? 9.609 -9.367 -5.602 1 96.5 220 GLY B CA 1
ATOM 3855 C C . GLY B 1 220 ? 9.078 -7.949 -5.707 1 96.5 220 GLY B C 1
ATOM 3856 O O . GLY B 1 220 ? 7.867 -7.742 -5.785 1 96.5 220 GLY B O 1
ATOM 3857 N N . CYS B 1 221 ? 9.93 -6.957 -5.758 1 95.56 221 CYS B N 1
ATOM 3858 C CA . CYS B 1 221 ? 9.539 -5.562 -5.926 1 95.56 221 CYS B CA 1
ATOM 3859 C C . CYS B 1 221 ? 8.828 -5.348 -7.258 1 95.56 221 CYS B C 1
ATOM 3861 O O . CYS B 1 221 ? 7.82 -4.641 -7.32 1 95.56 221 CYS B O 1
ATOM 3863 N N . ASP B 1 222 ? 9.352 -5.957 -8.258 1 96.62 222 ASP B N 1
ATOM 3864 C CA . ASP B 1 222 ? 8.742 -5.832 -9.578 1 96.62 222 ASP B CA 1
ATOM 3865 C C . ASP B 1 222 ? 7.34 -6.445 -9.594 1 96.62 222 ASP B C 1
ATOM 3867 O O . ASP B 1 222 ? 6.43 -5.902 -10.219 1 96.62 222 ASP B O 1
ATOM 3871 N N . IL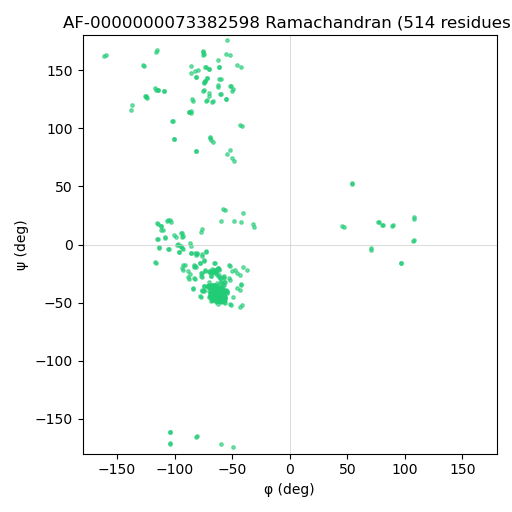E B 1 223 ? 7.207 -7.555 -8.922 1 97.25 223 ILE B N 1
ATOM 3872 C CA . ILE B 1 223 ? 5.906 -8.211 -8.836 1 97.25 223 ILE B CA 1
ATOM 3873 C C . ILE B 1 223 ? 4.91 -7.289 -8.125 1 97.25 223 ILE B C 1
ATOM 3875 O O . ILE B 1 223 ? 3.799 -7.078 -8.609 1 97.25 223 ILE B O 1
ATOM 3879 N N . VAL B 1 224 ? 5.285 -6.703 -7 1 96.12 224 VAL B N 1
ATOM 3880 C CA . VAL B 1 224 ? 4.414 -5.805 -6.242 1 96.12 224 VAL B CA 1
ATOM 3881 C C . VAL B 1 224 ? 4.055 -4.594 -7.098 1 96.12 224 VAL B C 1
ATOM 3883 O O . VAL B 1 224 ? 2.902 -4.148 -7.102 1 96.12 224 VAL B O 1
ATOM 3886 N N . THR B 1 225 ? 4.988 -4.047 -7.867 1 95.31 225 THR B N 1
ATOM 3887 C CA . THR B 1 225 ? 4.746 -2.906 -8.742 1 95.31 225 THR B CA 1
ATOM 3888 C C . THR B 1 225 ? 3.705 -3.252 -9.805 1 95.31 225 THR B C 1
ATOM 3890 O O . THR B 1 225 ? 2.803 -2.457 -10.078 1 95.31 225 THR B O 1
ATOM 3893 N N . GLN B 1 226 ? 3.83 -4.457 -10.375 1 93.94 226 GLN B N 1
ATOM 3894 C CA . GLN B 1 226 ? 2.869 -4.898 -11.383 1 93.94 226 GLN B CA 1
ATOM 3895 C C . GLN B 1 226 ? 1.476 -5.055 -10.773 1 93.94 226 GLN B C 1
ATOM 3897 O O . GLN B 1 226 ? 0.487 -4.605 -11.359 1 93.94 226 GLN B O 1
ATOM 3902 N N . LEU B 1 227 ? 1.392 -5.684 -9.602 1 92.5 227 LEU B N 1
ATOM 3903 C CA . LEU B 1 227 ? 0.109 -5.879 -8.93 1 92.5 227 LEU B CA 1
ATOM 3904 C C . LEU B 1 227 ? -0.524 -4.543 -8.562 1 92.5 227 LEU B C 1
ATOM 3906 O O . LEU B 1 227 ? -1.738 -4.367 -8.695 1 92.5 227 LEU B O 1
ATOM 3910 N N . ALA B 1 228 ? 0.328 -3.617 -8.133 1 90.88 228 ALA B N 1
ATOM 3911 C CA . ALA B 1 228 ? -0.154 -2.301 -7.723 1 90.88 228 ALA B CA 1
ATOM 3912 C C . ALA B 1 228 ? -0.767 -1.548 -8.898 1 90.88 228 ALA B C 1
ATOM 3914 O O . ALA B 1 228 ? -1.702 -0.764 -8.727 1 90.88 228 ALA B O 1
ATOM 3915 N N . GLN B 1 229 ? -0.207 -1.716 -10.109 1 88.94 229 GLN B N 1
ATOM 3916 C CA . GLN B 1 229 ? -0.743 -1.083 -11.312 1 88.94 229 GLN B CA 1
ATOM 3917 C C . GLN B 1 229 ? -2.199 -1.478 -11.539 1 88.94 229 GLN B C 1
ATOM 3919 O O . GLN B 1 229 ? -2.979 -0.705 -12.102 1 88.94 229 GLN B O 1
ATOM 3924 N N . TYR B 1 230 ? -2.541 -2.652 -11.031 1 84.56 230 TYR B N 1
ATOM 3925 C CA . TYR B 1 230 ? -3.904 -3.141 -11.203 1 84.56 230 TYR B CA 1
ATOM 3926 C C . TYR B 1 230 ? -4.68 -3.057 -9.891 1 84.56 230 TYR B C 1
ATOM 3928 O O . TYR B 1 230 ? -5.676 -3.762 -9.703 1 84.56 230 TYR B O 1
ATOM 3936 N N . GLY B 1 231 ? -4.211 -2.209 -8.961 1 78.06 231 GLY B N 1
ATOM 3937 C CA . GLY B 1 231 ? -4.812 -2.088 -7.641 1 78.06 231 GLY B CA 1
ATOM 3938 C C . GLY B 1 231 ? -6.285 -1.719 -7.688 1 78.06 231 GLY B C 1
ATOM 3939 O O . GLY B 1 231 ? -7.074 -2.191 -6.871 1 78.06 231 GLY B O 1
ATOM 3940 N N . HIS B 1 232 ? -6.68 -0.914 -8.641 1 75.56 232 HIS B N 1
ATOM 3941 C CA . HIS B 1 232 ? -8.078 -0.512 -8.766 1 75.56 232 HIS B CA 1
ATOM 3942 C C . HIS B 1 232 ? -8.977 -1.722 -8.977 1 75.56 232 HIS B C 1
ATOM 3944 O O . HIS B 1 232 ? -10.125 -1.739 -8.516 1 75.56 232 HIS B O 1
ATOM 3950 N N . GLU B 1 233 ? -8.383 -2.713 -9.586 1 73.19 233 GLU B N 1
ATOM 3951 C CA . GLU B 1 233 ? -9.141 -3.934 -9.82 1 73.19 233 GLU B CA 1
ATOM 3952 C C . GLU B 1 233 ? -9.336 -4.723 -8.531 1 73.19 233 GLU B C 1
ATOM 3954 O O . GLU B 1 233 ? -10.219 -5.578 -8.445 1 73.19 233 GLU B O 1
ATOM 3959 N N . MET B 1 234 ? -8.469 -4.465 -7.629 1 73.06 234 MET B N 1
ATOM 3960 C CA . MET B 1 234 ? -8.539 -5.152 -6.34 1 73.06 234 MET B CA 1
ATOM 3961 C C . MET B 1 234 ? -9.328 -4.328 -5.324 1 73.06 234 MET B C 1
ATOM 3963 O O . MET B 1 234 ? -9.344 -4.656 -4.137 1 73.06 234 MET B O 1
ATOM 3967 N N . GLY B 1 235 ? -9.984 -3.264 -5.805 1 72.56 235 GLY B N 1
ATOM 3968 C CA . GLY B 1 235 ? -10.789 -2.443 -4.906 1 72.56 235 GLY B CA 1
ATOM 3969 C C . GLY B 1 235 ? -9.961 -1.459 -4.102 1 72.56 235 GLY B C 1
ATOM 3970 O O . GLY B 1 235 ? -10.391 -0.988 -3.049 1 72.56 235 GLY B O 1
ATOM 3971 N N . TRP B 1 236 ? -8.766 -1.308 -4.645 1 76 236 TRP B N 1
ATOM 3972 C CA . TRP B 1 236 ? -7.945 -0.327 -3.941 1 76 236 TRP B CA 1
ATOM 3973 C C . TRP B 1 236 ? -8.477 1.086 -4.164 1 76 236 TRP B C 1
ATOM 3975 O O . TRP B 1 236 ? -8.961 1.408 -5.25 1 76 236 TRP B O 1
ATOM 3985 N N . GLY B 1 237 ? -8.672 1.769 -3.08 1 72.19 237 GLY B N 1
ATOM 3986 C CA . GLY B 1 237 ? -9.086 3.156 -3.197 1 72.19 237 GLY B CA 1
ATOM 3987 C C . GLY B 1 237 ? -8.188 3.977 -4.105 1 72.19 237 GLY B C 1
ATOM 3988 O O . GLY B 1 237 ? -7.09 3.543 -4.449 1 72.19 237 GLY B O 1
ATOM 3989 N N . ASN B 1 238 ? -8.688 5.105 -4.516 1 74.69 238 ASN B N 1
ATOM 3990 C CA . ASN B 1 238 ? -7.941 6.012 -5.387 1 74.69 238 ASN B CA 1
ATOM 3991 C C . ASN B 1 238 ? -6.59 6.379 -4.781 1 74.69 238 ASN B C 1
ATOM 3993 O O . ASN B 1 238 ? -6.5 6.688 -3.592 1 74.69 238 ASN B O 1
ATOM 3997 N N . GLY B 1 239 ? -5.531 6.133 -5.559 1 80.88 239 GLY B N 1
ATOM 3998 C CA . GLY B 1 239 ? -4.223 6.617 -5.148 1 80.88 239 GLY B CA 1
ATOM 3999 C C . GLY B 1 239 ? -3.393 5.566 -4.434 1 80.88 239 GLY B C 1
ATOM 4000 O O . GLY B 1 239 ? -2.182 5.734 -4.27 1 80.88 239 GLY B O 1
ATOM 4001 N N . VAL B 1 240 ? -4.055 4.52 -4 1 84.56 240 VAL B N 1
ATOM 4002 C CA . VAL B 1 240 ? -3.328 3.52 -3.225 1 84.56 240 VAL B CA 1
ATOM 4003 C C . VAL B 1 240 ? -2.301 2.82 -4.113 1 84.56 240 VAL B C 1
ATOM 4005 O O . VAL B 1 240 ? -1.17 2.574 -3.691 1 84.56 240 VAL B O 1
ATOM 4008 N N . GLY B 1 241 ? -2.723 2.475 -5.371 1 87.62 241 GLY B N 1
ATOM 4009 C CA . GLY B 1 241 ? -1.789 1.873 -6.312 1 87.62 241 GLY B CA 1
ATOM 4010 C C . GLY B 1 241 ? -0.563 2.73 -6.566 1 87.62 241 GLY B C 1
ATOM 4011 O O . GLY B 1 241 ? 0.563 2.23 -6.551 1 87.62 241 GLY B O 1
ATOM 4012 N N . TYR B 1 242 ? -0.812 3.965 -6.785 1 88.31 242 TYR B N 1
ATOM 4013 C CA . TYR B 1 242 ? 0.284 4.906 -6.996 1 88.31 242 TYR B CA 1
ATOM 4014 C C . TYR B 1 242 ? 1.181 4.984 -5.766 1 88.31 242 TYR B C 1
ATOM 4016 O O . TYR B 1 242 ? 2.408 4.98 -5.883 1 88.31 242 TYR B O 1
ATOM 4024 N N . PHE B 1 243 ? 0.56 5.027 -4.633 1 90.19 243 PHE B N 1
ATOM 4025 C CA . PHE B 1 243 ? 1.284 5.066 -3.367 1 90.19 243 PHE B CA 1
ATOM 4026 C C . PHE B 1 243 ? 2.215 3.867 -3.236 1 90.19 243 PHE B C 1
ATOM 4028 O O . PHE B 1 243 ? 3.389 4.02 -2.896 1 90.19 243 PHE B O 1
ATOM 4035 N N . VAL B 1 244 ? 1.732 2.717 -3.523 1 92.06 244 VAL B N 1
ATOM 4036 C CA . VAL B 1 244 ? 2.518 1.495 -3.381 1 92.06 244 VAL B CA 1
ATOM 4037 C C . VAL B 1 244 ? 3.676 1.505 -4.375 1 92.06 244 VAL B C 1
ATOM 4039 O O . VAL B 1 244 ? 4.805 1.149 -4.027 1 92.06 244 VAL B O 1
ATOM 4042 N N . GLN B 1 245 ? 3.432 1.897 -5.598 1 93.69 245 GLN B N 1
ATOM 4043 C CA . GLN B 1 245 ? 4.477 1.965 -6.613 1 93.69 245 GLN B CA 1
ATOM 4044 C C . GLN B 1 245 ? 5.598 2.906 -6.191 1 93.69 245 GLN B C 1
ATOM 4046 O O . GLN B 1 245 ? 6.777 2.582 -6.34 1 93.69 245 GLN B O 1
ATOM 4051 N N . GLU B 1 246 ? 5.215 4.066 -5.633 1 93.75 246 GLU B N 1
ATOM 4052 C CA . GLU B 1 246 ? 6.207 5.031 -5.172 1 93.75 246 GLU B CA 1
ATOM 4053 C C . GLU B 1 246 ? 7 4.488 -3.984 1 93.75 246 GLU B C 1
ATOM 4055 O O . GLU B 1 246 ? 8.211 4.695 -3.895 1 93.75 246 GLU B O 1
ATOM 4060 N N . LEU B 1 247 ? 6.297 3.877 -3.09 1 94.06 247 LEU B N 1
ATOM 4061 C CA . LEU B 1 247 ? 6.953 3.293 -1.925 1 94.06 247 LEU B CA 1
ATOM 4062 C C . LEU B 1 247 ? 7.988 2.256 -2.348 1 94.06 247 LEU B C 1
ATOM 4064 O O . LEU B 1 247 ? 9.117 2.268 -1.86 1 94.06 247 LEU B O 1
ATOM 4068 N N . VAL B 1 248 ? 7.598 1.357 -3.248 1 94.94 248 VAL B N 1
ATOM 4069 C CA . VAL B 1 248 ? 8.508 0.325 -3.744 1 94.94 248 VAL B CA 1
ATOM 4070 C C . VAL B 1 248 ? 9.672 0.973 -4.488 1 94.94 248 VAL B C 1
ATOM 4072 O O . VAL B 1 248 ? 10.812 0.526 -4.375 1 94.94 248 VAL B O 1
ATOM 4075 N N . GLY B 1 249 ? 9.344 1.993 -5.281 1 93.88 249 GLY B N 1
ATOM 4076 C CA . GLY B 1 249 ? 10.398 2.73 -5.961 1 93.88 249 GLY B CA 1
ATOM 4077 C C . GLY B 1 249 ? 11.438 3.303 -5.012 1 93.88 249 GLY B C 1
ATOM 4078 O O . GLY B 1 249 ? 12.641 3.215 -5.27 1 93.88 249 GLY B O 1
ATOM 4079 N N . LEU B 1 250 ? 11.008 3.9 -3.947 1 93.44 250 LEU B N 1
ATOM 4080 C CA . LEU B 1 250 ? 11.906 4.445 -2.934 1 93.44 250 LEU B CA 1
ATOM 4081 C C . LEU B 1 250 ? 12.75 3.34 -2.305 1 93.44 250 LEU B C 1
ATOM 4083 O O . LEU B 1 250 ? 13.945 3.523 -2.076 1 93.44 250 LEU B O 1
ATOM 4087 N N . PHE B 1 251 ? 12.109 2.248 -2.037 1 91.38 251 PHE B N 1
ATOM 4088 C CA . PHE B 1 251 ? 12.789 1.09 -1.467 1 91.38 251 PHE B CA 1
ATOM 4089 C C . PHE B 1 251 ? 13.898 0.606 -2.391 1 91.38 251 PHE B C 1
ATOM 4091 O O . PHE B 1 251 ? 15.039 0.411 -1.954 1 91.38 251 PHE B O 1
ATOM 4098 N N . LYS B 1 252 ? 13.594 0.443 -3.65 1 92.06 252 LYS B N 1
ATOM 4099 C CA . LYS B 1 252 ? 14.578 -0.023 -4.621 1 92.06 252 LYS B CA 1
ATOM 4100 C C . LYS B 1 252 ? 15.75 0.955 -4.734 1 92.06 252 LYS B C 1
ATOM 4102 O O . LYS B 1 252 ? 16.906 0.541 -4.844 1 92.06 252 LYS B O 1
ATOM 4107 N N . TYR B 1 253 ? 15.445 2.189 -4.676 1 91.38 253 TYR B N 1
ATOM 4108 C CA . TYR B 1 253 ? 16.484 3.213 -4.75 1 91.38 253 TYR B CA 1
ATOM 4109 C C . TYR B 1 253 ? 17.422 3.127 -3.551 1 91.38 253 TYR B C 1
ATOM 4111 O O . TYR B 1 253 ? 18.641 3.182 -3.705 1 91.38 253 TYR B O 1
ATOM 4119 N N . ARG B 1 254 ? 16.922 2.953 -2.414 1 89.5 254 ARG B N 1
ATOM 4120 C CA . ARG B 1 254 ? 17.719 2.955 -1.189 1 89.5 254 ARG B CA 1
ATOM 4121 C C . ARG B 1 254 ? 18.516 1.667 -1.058 1 89.5 254 ARG B C 1
ATOM 4123 O O . ARG B 1 254 ? 19.641 1.678 -0.542 1 89.5 254 ARG B O 1
ATOM 4130 N N . VAL B 1 255 ? 17.906 0.636 -1.498 1 86.81 255 VAL B N 1
ATOM 4131 C CA . VAL B 1 255 ? 18.547 -0.659 -1.316 1 86.81 255 VAL B CA 1
ATOM 4132 C C . VAL B 1 255 ? 19.547 -0.905 -2.451 1 86.81 255 VAL B C 1
ATOM 4134 O O . VAL B 1 255 ? 20.641 -1.4 -2.223 1 86.81 255 VAL B O 1
ATOM 4137 N N . TYR B 1 256 ? 19.188 -0.48 -3.658 1 86.38 256 TYR B N 1
ATOM 4138 C CA . TYR B 1 256 ? 20 -0.85 -4.812 1 86.38 256 TYR B CA 1
ATOM 4139 C C . TYR B 1 256 ? 20.672 0.376 -5.426 1 86.38 256 TYR B C 1
ATOM 4141 O O . TYR B 1 256 ? 21.562 0.249 -6.266 1 86.38 256 TYR B O 1
ATOM 4149 N N . GLY B 1 257 ? 20.422 1.578 -4.934 1 77.69 257 GLY B N 1
ATOM 4150 C CA . GLY B 1 257 ? 20.984 2.785 -5.516 1 77.69 257 GLY B CA 1
ATOM 4151 C C . GLY B 1 257 ? 20.375 3.131 -6.867 1 77.69 257 GLY B C 1
ATOM 4152 O O . GLY B 1 257 ? 20.906 3.992 -7.578 1 77.69 257 GLY B O 1
ATOM 4153 N N . THR B 1 258 ? 19.453 2.289 -7.492 1 63 258 THR B N 1
ATOM 4154 C CA . THR B 1 258 ? 18.938 2.521 -8.836 1 63 258 THR B CA 1
ATOM 4155 C C . THR B 1 258 ? 17.422 2.77 -8.789 1 63 258 THR B C 1
ATOM 4157 O O . THR B 1 258 ? 16.75 2.311 -7.875 1 63 258 THR B O 1
ATOM 4160 N N . THR B 1 259 ? 16.938 3.896 -9.555 1 55 259 THR B N 1
ATOM 4161 C CA . THR B 1 259 ? 15.508 4.051 -9.781 1 55 259 THR B CA 1
ATOM 4162 C C . THR B 1 259 ? 14.992 2.99 -10.75 1 55 259 THR B C 1
ATOM 4164 O O . THR B 1 259 ? 15.719 2.545 -11.633 1 55 259 THR B O 1
#

Sequence (518 aa):
MAAYTQKPLFNRCFQNAISSEAVIAEKLWAIEYLNDWFTNNSSASIPGPQADPNILQWETIYHLCINGSKEAVIRLLQLGLTFSVPWDPRTLFHAAVRRYDNDKDILYHLLGNLPLNQFFLVFQPDETGETPLQCALNQPYFGEKEAMLLRWALHARRLGWEIHYNRTLAVAARNGHIDAVKMLLGALHDARHDMNTDPLISAIRYMAKETNNDENLAIGCDIVTQLAQYGHEMGWGNGVGYFVQELVGLFKYRVYGTTMAAYTQKPLFNRCFQNAISSEAVIAEKLWAIEYLNDWFTNNSSASIPGPQADPNILQWETIYHLCINGSKEAVIRLLQLGLTFSVPWDPRTLFHAAVRRYDNDKDILYHLLGNLPLNQFFLVFQPDETGETPLQCALNQPYFGEKEAMLLRWALHARRLGWEIHYNRTLAVAARNGHIDAVKMLLGALHDARHDMNTDPLISAIRYMAKETNNDENLAIGCDIVTQLAQYGHEMGWGNGVGYFVQELVGLFKYRVYGTT

Radius of gyration: 37.81 Å; Cα contacts (8 Å, |Δi|>4): 621; chains: 2; bounding box: 40×142×73 Å

Foldseek 3Di:
DPDCCVVVLCVLFFPDPQPDPVLVVLVVVLSVVLVVQCVVPVPDPQDPVPPDPSSSSVVSLLVCLQPPDPVSNLSSVVSGGAQDDPVFQQGNLLSNLNHDVPDQVNVVSCLVPDDLVRPCNQQGAGPVGAGSLLSNLLDLDCDPNSVVSLVSLLVNVLVPDDNVLQSSLLSNLLNLVLVSNLSSLVSCVSDLDQHACNNVVSLVNQLVVCVVPLVSNVSSLSSNLSVLVCVVSNVDDPCVSVVSNVVSVVVCCVVVVDD/DPDCCVVVLCVLFFPDPPPDPVLVVLVVVLSVVLVVQCVVCVVPPQDPPPPDPSSSSVVSLLVCLQPPDPVSNLSSVVSGGAQDDPVFQQGNLLSNLNHDVPDQVNVVSVLVPDDLVRPCNQQGAGPVGAGSLLSNLLDLDCDPNSVVSLVSLLVNVLVPDDNVLQSSLLSNLLNLVLVSNLSSLVSVVSDLDQHACNNVVSLVNQLVVCVVPLVSNVSSLSSLLSVLVCVVSNVDPPCVSVVSNVVSVVVCCVVVVDD

Solvent-accessible surface area (backbone atoms only — not comparable to full-atom values): 28323 Å² total; per-residue (Å²): 135,88,69,80,81,54,58,59,57,49,59,66,39,22,73,54,84,64,78,52,67,75,37,46,57,52,45,50,48,50,51,52,50,49,50,54,49,46,65,71,57,48,76,50,94,60,68,55,90,87,38,59,68,67,53,51,49,47,54,48,54,43,48,40,53,36,70,45,56,65,67,57,48,49,51,44,46,73,60,22,43,55,57,62,52,95,92,43,59,54,30,48,55,42,25,39,52,67,29,81,81,66,62,39,61,61,49,49,54,50,63,74,68,53,53,78,93,51,55,58,61,53,53,37,39,29,94,89,65,42,20,28,60,47,52,31,37,67,39,88,62,85,49,68,41,44,49,51,52,49,52,49,51,53,52,45,37,74,74,69,49,78,67,55,59,58,62,42,43,14,44,19,29,38,52,57,33,50,70,57,38,50,55,55,60,71,54,42,88,79,48,94,64,79,44,64,51,57,32,59,51,24,23,50,49,32,25,62,75,27,60,89,36,67,70,55,29,51,43,25,48,51,41,50,39,57,53,23,75,48,20,65,57,38,49,36,34,74,59,48,28,59,45,49,38,49,51,49,45,53,45,41,26,72,72,68,73,43,128,133,88,69,81,80,53,59,57,56,48,61,65,41,24,72,52,84,64,79,51,68,74,39,46,57,52,45,50,49,49,52,52,50,51,50,53,49,46,65,72,53,49,80,46,94,62,64,57,88,86,38,60,66,67,54,46,49,46,54,48,52,42,48,40,52,37,69,46,56,65,66,57,46,48,51,44,47,73,57,24,42,55,57,61,52,95,90,42,59,54,30,47,54,43,25,40,52,66,28,80,80,66,62,40,62,62,48,49,53,50,62,73,67,53,54,78,95,52,55,58,60,54,53,37,40,28,95,87,65,42,21,27,61,47,52,29,38,69,38,88,63,86,49,69,43,44,49,50,52,49,53,52,50,54,54,42,36,74,73,69,47,78,67,55,60,59,60,41,43,15,43,18,29,41,52,57,35,51,69,57,39,50,56,54,61,71,54,41,88,77,48,93,63,82,44,64,50,58,30,58,51,24,23,51,50,32,24,63,75,26,61,90,36,69,71,56,28,51,44,26,48,50,42,50,42,56,54,23,76,48,18,65,58,37,48,34,34,76,60,48,27,59,44,49,39,51,51,50,44,52,46,41,25,73,71,66,73,44,129

Organism: Aspergillus oryzae (strain ATCC 42149 / RIB 40) (NCBI:txid510516)

pLDDT: mean 82.89, std 16.08, range [21.84, 97.75]